Protein AF-A0A7G2CHX1-F1 (afdb_monomer)

Structure (mmCIF, N/CA/C/O backbone):
data_AF-A0A7G2CHX1-F1
#
_entry.id   AF-A0A7G2CHX1-F1
#
loop_
_atom_site.group_PDB
_atom_site.id
_atom_site.type_symbol
_atom_site.label_atom_id
_atom_site.label_alt_id
_atom_site.label_comp_id
_atom_site.label_asym_id
_atom_site.label_entity_id
_atom_site.label_seq_id
_atom_site.pdbx_PDB_ins_code
_atom_site.Cartn_x
_atom_site.Cartn_y
_atom_site.Cartn_z
_atom_site.occupancy
_atom_site.B_iso_or_equiv
_atom_site.auth_seq_id
_atom_site.auth_comp_id
_atom_site.auth_asym_id
_atom_site.auth_atom_id
_atom_site.pdbx_PDB_model_num
ATOM 1 N N . MET A 1 1 ? -22.402 62.110 20.835 1.00 38.34 1 MET A N 1
ATOM 2 C CA . MET A 1 1 ? -21.933 62.710 19.562 1.00 38.34 1 MET A CA 1
ATOM 3 C C . MET A 1 1 ? -21.106 61.667 18.818 1.00 38.34 1 MET A C 1
ATOM 5 O O . MET A 1 1 ? -20.575 60.809 19.503 1.00 38.34 1 MET A O 1
ATOM 9 N N . SER A 1 2 ? -21.066 61.734 17.479 1.00 33.97 2 SER A N 1
ATOM 10 C CA . SER A 1 2 ? -20.157 61.064 16.511 1.00 33.97 2 SER A CA 1
ATOM 11 C C . SER A 1 2 ? -19.504 59.723 16.927 1.00 33.97 2 SER A C 1
ATOM 13 O O . SER A 1 2 ? -18.651 59.722 17.802 1.00 33.97 2 SER A O 1
ATOM 15 N N . SER A 1 3 ? -19.826 58.536 16.393 1.00 34.62 3 SER A N 1
ATOM 16 C CA . SER A 1 3 ? -20.146 58.090 15.014 1.00 34.62 3 SER A CA 1
ATOM 17 C C . SER A 1 3 ? -18.969 58.096 14.023 1.00 34.62 3 SER A C 1
ATOM 19 O O . SER A 1 3 ? -18.665 59.146 13.469 1.00 34.62 3 SER A O 1
ATOM 21 N N . SER A 1 4 ? -18.412 56.900 13.773 1.00 37.81 4 SER A N 1
ATOM 22 C CA . SER A 1 4 ? -17.724 56.403 12.554 1.00 37.81 4 SER A CA 1
ATOM 23 C C . SER A 1 4 ? -17.629 54.871 12.695 1.00 37.81 4 SER A C 1
ATOM 25 O O . SER A 1 4 ? -17.071 54.400 13.681 1.00 37.81 4 SER A O 1
ATOM 27 N N . ARG A 1 5 ? -18.383 54.070 11.925 1.00 36.84 5 ARG A N 1
ATOM 28 C CA . ARG A 1 5 ? -17.980 53.418 10.653 1.00 36.84 5 ARG A CA 1
ATOM 29 C C . ARG A 1 5 ? -16.607 52.736 10.722 1.00 36.84 5 ARG A C 1
ATOM 31 O O . ARG A 1 5 ? -15.609 53.417 10.907 1.00 36.84 5 ARG A O 1
ATOM 38 N N . GLU A 1 6 ? -16.514 51.404 10.724 1.00 40.88 6 GLU A N 1
ATOM 39 C CA . GLU A 1 6 ? -16.882 50.427 9.667 1.00 40.88 6 GLU A CA 1
ATOM 40 C C . GLU A 1 6 ? -16.058 50.553 8.378 1.00 40.88 6 GLU A C 1
ATOM 42 O O . GLU A 1 6 ? -16.266 51.471 7.587 1.00 40.88 6 GLU A O 1
ATOM 47 N N . GLN A 1 7 ? -15.214 49.547 8.134 1.00 35.59 7 GLN A N 1
ATOM 48 C CA . GLN A 1 7 ? -14.767 49.111 6.810 1.00 35.59 7 GLN A CA 1
ATOM 49 C C . GLN A 1 7 ? -14.413 47.617 6.885 1.00 35.59 7 GLN A C 1
ATOM 51 O O . GLN A 1 7 ? -13.599 47.214 7.714 1.00 35.59 7 GLN A O 1
ATOM 56 N N . SER A 1 8 ? -15.030 46.806 6.024 1.00 36.81 8 SER A N 1
ATOM 57 C CA . SER A 1 8 ? -14.705 45.385 5.845 1.00 36.81 8 SER A CA 1
ATOM 58 C C . SER A 1 8 ? -13.897 45.207 4.557 1.00 36.81 8 SER A C 1
ATOM 60 O O . SER A 1 8 ? -14.227 45.865 3.568 1.00 36.81 8 SER A O 1
ATOM 62 N N . PRO A 1 9 ? -12.881 44.329 4.514 1.00 40.50 9 PRO A N 1
ATOM 63 C CA . PRO A 1 9 ? -12.190 44.004 3.272 1.00 40.50 9 PRO A CA 1
ATOM 64 C C . PRO A 1 9 ? -13.068 43.116 2.376 1.00 40.50 9 PRO A C 1
ATOM 66 O O . PRO A 1 9 ? -13.669 42.144 2.839 1.00 40.50 9 PRO A O 1
ATOM 69 N N . GLU A 1 10 ? -13.137 43.445 1.088 1.00 38.09 10 GLU A N 1
ATOM 70 C CA . GLU A 1 10 ? -13.884 42.672 0.092 1.00 38.09 10 GLU A CA 1
ATOM 71 C C . GLU A 1 10 ? -13.131 41.399 -0.329 1.00 38.09 10 GLU A C 1
ATOM 73 O O . GLU A 1 10 ? -11.903 41.380 -0.417 1.00 38.09 10 GLU A O 1
ATOM 78 N N . ILE A 1 11 ? -13.877 40.334 -0.637 1.00 42.16 11 ILE A N 1
ATOM 79 C CA . ILE A 1 11 ? -13.337 39.093 -1.209 1.00 42.16 11 ILE A CA 1
ATOM 80 C C . ILE A 1 11 ? -13.628 39.098 -2.718 1.00 42.16 11 ILE A C 1
ATOM 82 O O . ILE A 1 11 ? -14.805 39.144 -3.092 1.00 42.16 11 ILE A O 1
ATOM 86 N N . PRO A 1 12 ? -12.615 39.007 -3.601 1.00 39.38 12 PRO A N 1
ATOM 87 C CA . PRO A 1 12 ? -12.853 38.922 -5.036 1.00 39.38 12 PRO A CA 1
ATOM 88 C C . PRO A 1 12 ? -13.516 37.585 -5.392 1.00 39.38 12 PRO A C 1
ATOM 90 O O . PRO A 1 12 ? -12.968 36.509 -5.145 1.00 39.38 12 PRO A O 1
ATOM 93 N N . ARG A 1 13 ? -14.699 37.649 -6.013 1.00 39.56 13 ARG A N 1
ATOM 94 C CA . ARG A 1 13 ? -15.287 36.502 -6.715 1.00 39.56 13 ARG A CA 1
ATOM 95 C C . ARG A 1 13 ? -14.488 36.220 -7.987 1.00 39.56 13 ARG A C 1
ATOM 97 O O . ARG A 1 13 ? -14.111 37.151 -8.692 1.00 39.56 13 ARG A O 1
ATOM 104 N N . VAL A 1 14 ? -14.310 34.942 -8.309 1.00 38.81 14 VAL A N 1
ATOM 105 C CA . VAL A 1 14 ? -13.816 34.478 -9.612 1.00 38.81 14 VAL A CA 1
ATOM 106 C C . VAL A 1 14 ? -14.859 33.524 -10.188 1.00 38.81 14 VAL A C 1
ATOM 108 O O . VAL A 1 14 ? -15.289 32.596 -9.501 1.00 38.81 14 VAL A O 1
ATOM 111 N N . ASP A 1 15 ? -15.303 33.778 -11.418 1.00 34.00 15 ASP A N 1
ATOM 112 C CA . ASP A 1 15 ? -16.387 33.024 -12.053 1.00 34.00 15 ASP A CA 1
ATOM 113 C C . ASP A 1 15 ? -15.950 31.638 -12.545 1.00 34.00 15 ASP A C 1
ATOM 115 O O . ASP A 1 15 ? -14.910 31.470 -13.186 1.00 34.00 15 ASP A O 1
ATOM 119 N N . LEU A 1 16 ? -16.807 30.637 -12.324 1.00 39.41 16 LEU A N 1
ATOM 120 C CA . LEU A 1 16 ? -16.655 29.292 -12.884 1.00 39.41 16 LEU A CA 1
ATOM 121 C C . LEU A 1 16 ? -17.216 29.234 -14.315 1.00 39.41 16 LEU A C 1
ATOM 123 O O . LEU A 1 16 ? -18.321 28.750 -14.564 1.00 39.41 16 LEU A O 1
ATOM 127 N N . GLY A 1 17 ? -16.429 29.743 -15.265 1.00 32.09 17 GLY A N 1
ATOM 128 C CA . GLY A 1 17 ? -16.732 29.703 -16.698 1.00 32.09 17 GLY A CA 1
ATOM 129 C C . GLY A 1 17 ? -16.716 28.281 -17.276 1.00 32.09 17 GLY A C 1
ATOM 130 O O . GLY A 1 17 ? -15.690 27.606 -17.281 1.00 32.09 17 GLY A O 1
ATOM 131 N N . SER A 1 18 ? -17.858 27.825 -17.795 1.00 35.50 18 SER A N 1
ATOM 132 C CA . SER A 1 18 ? -18.016 26.491 -18.393 1.00 35.50 18 SER A CA 1
ATOM 133 C C . SER A 1 18 ? -17.269 26.334 -19.725 1.00 35.50 18 SER A C 1
ATOM 135 O O . SER A 1 18 ? -17.482 27.118 -20.649 1.00 35.50 18 SER A O 1
ATOM 137 N N . ILE A 1 19 ? -16.503 25.246 -19.876 1.00 37.72 19 ILE A N 1
ATOM 138 C CA . ILE A 1 19 ? -16.100 24.690 -21.180 1.00 37.72 19 ILE A CA 1
ATOM 139 C C . ILE A 1 19 ? -16.457 23.195 -21.216 1.00 37.72 19 ILE A C 1
ATOM 141 O O . ILE A 1 19 ? -16.379 22.492 -20.208 1.00 37.72 19 ILE A O 1
ATOM 145 N N . ARG A 1 20 ? -16.910 22.713 -22.380 1.00 34.84 20 ARG A N 1
ATOM 146 C CA . ARG A 1 20 ? -17.423 21.350 -22.599 1.00 34.84 20 ARG A CA 1
ATOM 147 C C . ARG A 1 20 ? -16.434 20.470 -23.373 1.00 34.84 20 ARG A C 1
ATOM 149 O O . ARG A 1 20 ? -15.801 20.943 -24.304 1.00 34.84 20 ARG A O 1
ATOM 156 N N . SER A 1 21 ? -16.487 19.166 -23.088 1.00 33.78 21 SER A N 1
ATOM 157 C CA . SER A 1 21 ? -16.491 18.050 -24.057 1.00 33.78 21 SER A CA 1
ATOM 158 C C . SER A 1 21 ? -15.549 18.097 -25.275 1.00 33.78 21 SER A C 1
ATOM 160 O O . SER A 1 21 ? -15.809 18.791 -26.256 1.00 33.78 21 SER A O 1
ATOM 162 N N . SER A 1 22 ? -14.612 17.149 -25.331 1.00 31.14 22 SER A N 1
ATOM 163 C CA . SER A 1 22 ? -14.143 16.544 -26.590 1.00 31.14 22 SER A CA 1
ATOM 164 C C . SER A 1 22 ? -13.873 15.045 -26.402 1.00 31.14 22 SER A C 1
ATOM 166 O O . SER A 1 22 ? -13.779 14.567 -25.273 1.00 31.14 22 SER A O 1
ATOM 168 N N . LYS A 1 23 ? -13.887 14.284 -27.504 1.00 37.34 23 LYS A N 1
ATOM 169 C CA . LYS A 1 23 ? -13.973 12.808 -27.521 1.00 37.34 23 LYS A CA 1
ATOM 170 C C . LYS A 1 23 ? -12.598 12.111 -27.593 1.00 37.34 23 LYS A C 1
ATOM 172 O O . LYS A 1 23 ? -11.629 12.753 -27.988 1.00 37.34 23 LYS A O 1
ATOM 177 N N . PRO A 1 24 ? -12.510 10.813 -27.229 1.00 41.22 24 PRO A N 1
ATOM 178 C CA . PRO A 1 24 ? -11.254 10.064 -27.240 1.00 41.22 24 PRO A CA 1
ATOM 179 C C . PRO A 1 24 ? -10.774 9.743 -28.659 1.00 41.22 24 PRO A C 1
ATOM 181 O O . PRO A 1 24 ? -11.581 9.616 -29.582 1.00 41.22 24 PRO A O 1
ATOM 184 N N . TYR A 1 25 ? -9.462 9.547 -28.799 1.00 29.56 25 TYR A N 1
ATOM 185 C CA . TYR A 1 25 ? -8.858 8.973 -29.999 1.00 29.56 25 TYR A CA 1
ATOM 186 C C . TYR A 1 25 ? -8.775 7.445 -29.899 1.00 29.56 25 TYR A C 1
ATOM 188 O O . TYR A 1 25 ? -8.615 6.886 -28.814 1.00 29.56 25 TYR A O 1
ATOM 196 N N . SER A 1 26 ? -8.862 6.790 -31.052 1.00 36.81 26 SER A N 1
ATOM 197 C CA . SER A 1 26 ? -8.754 5.339 -31.235 1.00 36.81 26 SER A CA 1
ATOM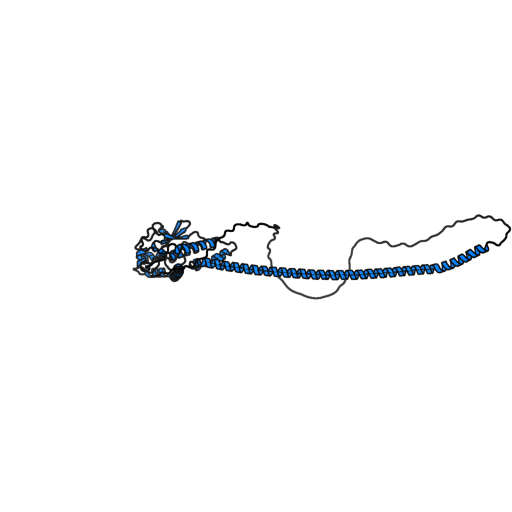 198 C C . SER A 1 26 ? -7.778 5.052 -32.380 1.00 36.81 26 SER A C 1
ATOM 200 O O . SER A 1 26 ? -7.447 5.969 -33.126 1.00 36.81 26 SER A O 1
ATOM 202 N N . GLN A 1 27 ? -7.440 3.770 -32.587 1.00 33.75 27 GLN A N 1
ATOM 203 C CA . GLN A 1 27 ? -6.507 3.260 -33.616 1.00 33.75 27 GLN A CA 1
ATOM 204 C C . GLN A 1 27 ? -5.016 3.499 -33.256 1.00 33.75 27 GLN A C 1
ATOM 206 O O . GLN A 1 27 ? -4.689 4.491 -32.619 1.00 33.75 27 GLN A O 1
ATOM 211 N N . SER A 1 28 ? -4.063 2.607 -33.561 1.00 31.98 28 SER A N 1
ATOM 212 C CA . SER A 1 28 ? -4.124 1.352 -34.336 1.00 31.98 28 SER A CA 1
ATOM 213 C C . SER A 1 28 ? -3.419 0.178 -33.646 1.00 31.98 28 SER A C 1
ATOM 215 O O . SER A 1 28 ? -2.461 0.346 -32.899 1.00 31.98 28 SER A O 1
ATOM 217 N N . ARG A 1 29 ? -3.878 -1.032 -33.979 1.00 35.78 29 ARG A N 1
ATOM 218 C CA . ARG A 1 29 ? -3.202 -2.317 -33.728 1.00 35.78 29 ARG A CA 1
ATOM 219 C C . ARG A 1 29 ? -2.203 -2.590 -34.870 1.00 35.78 29 ARG A C 1
ATOM 221 O O . ARG A 1 29 ? -2.438 -2.109 -35.979 1.00 35.78 29 ARG A O 1
ATOM 228 N N . PRO A 1 30 ? -1.164 -3.409 -34.653 1.00 38.41 30 PRO A N 1
ATOM 229 C CA . PRO A 1 30 ? -0.988 -4.562 -35.553 1.00 38.41 30 PRO A CA 1
ATOM 230 C C . PRO A 1 30 ? -1.189 -5.913 -34.851 1.00 38.41 30 PRO A C 1
ATOM 232 O O . PRO A 1 30 ? -0.943 -6.057 -33.654 1.00 38.41 30 PRO A O 1
ATOM 235 N N . GLN A 1 31 ? -1.636 -6.915 -35.608 1.00 35.31 31 GLN A N 1
ATOM 236 C CA . GLN A 1 31 ? -1.431 -8.328 -35.276 1.00 35.31 31 GLN A CA 1
ATOM 237 C C . GLN A 1 31 ? -0.262 -8.860 -36.103 1.00 35.31 31 GLN A C 1
ATOM 239 O O . GLN A 1 31 ? -0.095 -8.384 -37.216 1.00 35.31 31 GLN A O 1
ATOM 244 N N . GLU A 1 32 ? 0.442 -9.853 -35.545 1.00 32.59 32 GLU A N 1
ATOM 245 C CA . GLU A 1 32 ? 1.342 -10.867 -36.146 1.00 32.59 32 GLU A CA 1
ATOM 246 C C . GLU A 1 32 ? 2.565 -11.065 -35.221 1.00 32.59 32 GLU A C 1
ATOM 248 O O . GLU A 1 32 ? 3.099 -10.100 -34.685 1.00 32.59 32 GLU A O 1
ATOM 253 N N . GLU A 1 33 ? 3.021 -12.282 -34.912 1.00 32.22 33 GLU A N 1
ATOM 254 C CA . GLU A 1 33 ? 2.389 -13.596 -35.108 1.00 32.22 33 GLU A CA 1
ATOM 255 C C . GLU A 1 33 ? 2.817 -14.572 -33.987 1.00 32.22 33 GLU A C 1
ATOM 257 O O . GLU A 1 33 ? 3.741 -14.299 -33.220 1.00 32.22 33 GLU A O 1
ATOM 262 N N . SER A 1 34 ? 2.111 -15.694 -33.820 1.00 33.03 34 SER A N 1
ATOM 263 C CA . SER A 1 34 ? 2.322 -16.623 -32.700 1.00 33.03 34 SER A CA 1
ATOM 264 C C . SER A 1 34 ? 3.381 -17.689 -32.996 1.00 33.03 34 SER A C 1
ATOM 266 O O . SER A 1 34 ? 3.104 -18.656 -33.699 1.00 33.03 34 SER A O 1
ATOM 268 N N . AL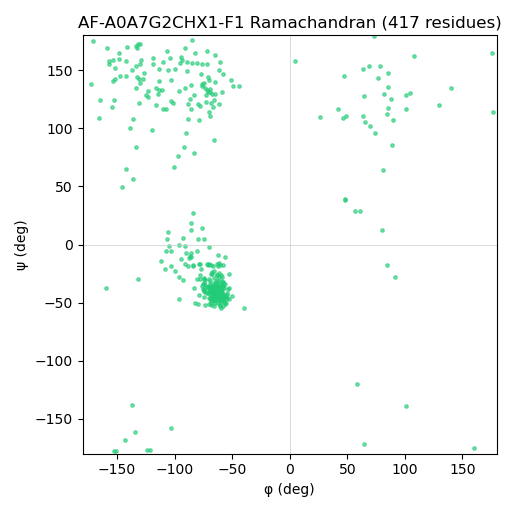A A 1 35 ? 4.553 -17.583 -32.363 1.00 33.47 35 ALA A N 1
ATOM 269 C CA . ALA A 1 35 ? 5.572 -18.636 -32.354 1.00 33.47 35 ALA A CA 1
ATOM 270 C C . ALA A 1 35 ? 5.871 -19.107 -30.919 1.00 33.47 35 ALA A C 1
ATOM 272 O O . ALA A 1 35 ? 6.632 -18.483 -30.181 1.00 33.47 35 ALA A O 1
ATOM 273 N N . SER A 1 36 ? 5.267 -20.225 -30.510 1.00 33.41 36 SER A N 1
ATOM 274 C CA . SER A 1 36 ? 5.634 -20.917 -29.268 1.00 33.41 36 SER A CA 1
ATOM 275 C C . SER A 1 36 ? 6.994 -21.599 -29.402 1.00 33.41 36 SER A C 1
ATOM 277 O O . SER A 1 36 ? 7.253 -22.228 -30.423 1.00 33.41 36 SER A O 1
ATOM 279 N N . LEU A 1 37 ? 7.792 -21.619 -28.331 1.00 33.44 37 LEU A N 1
ATOM 280 C CA . LEU A 1 37 ? 8.641 -22.770 -28.002 1.00 33.44 37 LEU A CA 1
ATOM 281 C C . LEU A 1 37 ? 8.993 -22.782 -26.505 1.00 33.44 37 LEU A C 1
ATOM 283 O O . LEU A 1 37 ? 8.912 -21.765 -25.819 1.00 33.44 37 LEU A O 1
ATOM 287 N N . ASN A 1 38 ? 9.296 -23.971 -25.983 1.00 30.41 38 ASN A N 1
ATOM 288 C CA . ASN A 1 38 ? 9.278 -24.253 -24.547 1.00 30.41 38 ASN A CA 1
ATOM 289 C C . ASN A 1 38 ? 10.600 -23.971 -23.820 1.00 30.41 38 ASN A C 1
ATOM 291 O O . ASN A 1 38 ? 11.689 -24.076 -24.380 1.00 30.41 38 ASN A O 1
ATOM 295 N N . ASN A 1 39 ? 10.474 -23.764 -22.506 1.00 30.19 39 ASN A N 1
ATOM 296 C CA . ASN A 1 39 ? 11.541 -23.969 -21.526 1.00 30.19 39 ASN A CA 1
ATOM 297 C C . ASN A 1 39 ? 12.311 -25.282 -21.767 1.00 30.19 39 ASN A C 1
ATOM 299 O O . ASN A 1 39 ? 11.709 -26.349 -21.880 1.00 30.19 39 ASN A O 1
ATOM 303 N N . THR A 1 40 ? 13.639 -25.238 -21.670 1.00 32.69 40 THR A N 1
ATOM 304 C CA . THR A 1 40 ? 14.440 -26.347 -21.121 1.00 32.69 40 THR A CA 1
ATOM 305 C C . THR A 1 40 ? 15.727 -25.801 -20.499 1.00 32.69 40 THR A C 1
ATOM 307 O O . THR A 1 40 ? 16.301 -24.830 -20.986 1.00 32.69 40 THR A O 1
ATOM 310 N N . ARG A 1 41 ? 16.159 -26.387 -19.375 1.00 30.00 41 ARG A N 1
ATOM 311 C CA . ARG A 1 41 ? 17.206 -25.840 -18.495 1.00 30.00 41 ARG A CA 1
ATOM 312 C C . ARG A 1 41 ? 18.148 -26.945 -18.004 1.00 30.00 41 ARG A C 1
ATOM 314 O O . ARG A 1 41 ? 17.819 -27.609 -17.030 1.00 30.00 41 ARG A O 1
ATOM 321 N N . SER A 1 42 ? 19.321 -27.056 -18.630 1.00 30.12 42 SER A N 1
ATOM 322 C CA . SER A 1 42 ? 20.523 -27.759 -18.134 1.00 30.12 42 SER A CA 1
ATOM 323 C C . SER A 1 42 ? 21.749 -27.108 -18.803 1.00 30.12 42 SER A C 1
ATOM 325 O O . SER A 1 42 ? 21.734 -26.978 -20.019 1.00 30.12 42 SER A O 1
ATOM 327 N N . THR A 1 43 ? 22.746 -26.484 -18.158 1.00 29.42 43 THR A N 1
ATOM 328 C CA . THR A 1 43 ? 23.642 -26.820 -17.020 1.00 29.42 43 THR A CA 1
ATOM 329 C C . THR A 1 43 ? 24.906 -27.615 -17.389 1.00 29.42 43 THR A C 1
ATOM 331 O O . THR A 1 43 ? 24.814 -28.671 -18.002 1.00 29.42 43 THR A O 1
ATOM 334 N N . VAL A 1 44 ? 26.032 -27.166 -16.804 1.00 29.89 44 VAL A N 1
ATOM 335 C CA . VAL A 1 44 ? 27.309 -27.870 -16.504 1.00 29.89 44 VAL A CA 1
ATOM 336 C C . VAL A 1 44 ? 28.531 -27.651 -17.443 1.00 29.89 44 VAL A C 1
ATOM 338 O O . VAL A 1 44 ? 28.493 -27.859 -18.647 1.00 29.89 44 VAL A O 1
ATOM 341 N N . THR A 1 45 ? 29.652 -27.301 -16.786 1.00 31.39 45 THR A N 1
ATOM 342 C CA . THR A 1 45 ? 31.093 -27.334 -17.165 1.00 31.39 45 THR A CA 1
ATOM 343 C C . THR A 1 45 ? 31.700 -26.486 -18.295 1.00 31.39 45 THR A C 1
ATOM 345 O O . THR A 1 45 ? 31.390 -26.607 -19.472 1.00 31.39 45 THR A O 1
ATOM 348 N N . ARG A 1 46 ? 32.775 -25.788 -17.893 1.00 31.50 46 ARG A N 1
ATOM 349 C CA . ARG A 1 46 ? 33.951 -25.375 -18.680 1.00 31.50 46 ARG A CA 1
ATOM 350 C C . ARG A 1 46 ? 35.178 -26.093 -18.083 1.00 31.50 46 ARG A C 1
ATOM 352 O O . ARG A 1 46 ? 35.311 -26.089 -16.861 1.00 31.50 46 ARG A O 1
ATOM 359 N N . PRO A 1 47 ? 36.067 -26.681 -18.897 1.00 39.12 47 PRO A N 1
ATOM 360 C CA . PRO A 1 47 ? 37.499 -26.317 -18.864 1.00 39.12 47 PRO A CA 1
ATOM 361 C C . PRO A 1 47 ? 38.001 -26.015 -20.296 1.00 39.12 47 PRO A C 1
ATOM 363 O O . PRO A 1 47 ? 37.529 -26.607 -21.253 1.00 39.12 47 PRO A O 1
ATOM 366 N N . SER A 1 48 ? 38.822 -24.998 -20.575 1.00 28.02 48 SER A N 1
ATOM 367 C CA . SER A 1 48 ? 40.188 -24.715 -20.091 1.00 28.02 48 SER A CA 1
ATOM 368 C C . SER A 1 48 ? 41.272 -25.614 -20.707 1.00 28.02 48 SER A C 1
ATOM 370 O O . SER A 1 48 ? 41.519 -26.705 -20.203 1.00 28.02 48 SER A O 1
ATOM 372 N N . THR A 1 49 ? 41.938 -25.137 -21.770 1.00 30.75 49 THR A N 1
ATOM 373 C CA . THR A 1 49 ? 43.417 -25.056 -21.934 1.00 30.75 49 THR A CA 1
ATOM 374 C C . THR A 1 49 ? 43.799 -24.546 -23.339 1.00 30.75 49 THR A C 1
ATOM 376 O O . THR A 1 49 ? 42.971 -24.479 -24.242 1.00 30.75 49 THR A O 1
ATOM 379 N N . ALA A 1 50 ? 45.061 -24.138 -23.497 1.00 30.22 50 ALA A N 1
ATOM 380 C CA . ALA A 1 50 ? 45.765 -23.786 -24.741 1.00 30.22 50 ALA A CA 1
ATOM 381 C C . ALA A 1 50 ? 47.282 -24.054 -24.495 1.00 30.22 50 ALA A C 1
ATOM 383 O O . ALA A 1 50 ? 47.602 -24.432 -23.363 1.00 30.22 50 ALA A O 1
ATOM 384 N N . PRO A 1 51 ? 48.248 -23.805 -25.415 1.00 49.34 51 PRO A N 1
ATOM 385 C CA . PRO A 1 51 ? 48.170 -23.403 -26.831 1.00 49.34 51 PRO A CA 1
ATOM 386 C C . PRO A 1 51 ? 49.138 -24.214 -27.761 1.00 49.34 51 PRO A C 1
ATOM 388 O O . PRO A 1 51 ? 49.735 -25.199 -27.342 1.00 49.34 51 PRO A O 1
ATOM 391 N N . ARG A 1 52 ? 49.423 -23.662 -28.963 1.00 29.61 52 ARG A N 1
ATOM 392 C CA . ARG A 1 52 ? 50.763 -23.567 -29.625 1.00 29.61 52 ARG A CA 1
ATOM 393 C C . ARG A 1 52 ? 51.134 -24.514 -30.806 1.00 29.61 52 ARG A C 1
ATOM 395 O O . ARG A 1 52 ? 51.183 -25.724 -30.670 1.00 29.61 52 ARG A O 1
ATOM 402 N N . ALA A 1 53 ? 51.635 -23.864 -31.873 1.00 31.23 53 ALA A N 1
ATOM 403 C CA . ALA A 1 53 ? 52.757 -24.249 -32.766 1.00 31.23 53 ALA A CA 1
ATOM 404 C C . ALA A 1 53 ? 52.582 -25.109 -34.061 1.00 31.23 53 ALA A C 1
ATOM 406 O O . ALA A 1 53 ? 52.628 -26.330 -34.049 1.00 31.23 53 ALA A O 1
ATOM 407 N N . THR A 1 54 ? 52.714 -24.395 -35.197 1.00 31.44 54 THR A N 1
ATOM 408 C CA . THR A 1 54 ? 53.683 -24.609 -36.316 1.00 31.44 54 THR A CA 1
ATOM 409 C C . THR A 1 54 ? 53.502 -25.641 -37.459 1.00 31.44 54 THR A C 1
ATOM 411 O O . THR A 1 54 ? 53.528 -26.843 -37.249 1.00 31.44 54 THR A O 1
ATOM 414 N N . ARG A 1 55 ? 53.682 -25.086 -38.681 1.00 30.02 55 ARG A N 1
ATOM 415 C CA . ARG A 1 55 ? 54.502 -25.543 -39.844 1.00 30.02 55 ARG A CA 1
ATOM 416 C C . ARG A 1 55 ? 53.848 -26.267 -41.052 1.00 30.02 55 ARG A C 1
ATOM 418 O O . ARG A 1 55 ? 53.427 -27.404 -40.968 1.00 30.02 55 ARG A O 1
ATOM 425 N N . ALA A 1 56 ? 53.953 -25.584 -42.203 1.00 29.75 56 ALA A N 1
ATOM 426 C CA . ALA A 1 56 ? 54.264 -26.054 -43.570 1.00 29.75 56 ALA A CA 1
ATOM 427 C C . ALA A 1 56 ? 53.545 -27.271 -44.221 1.00 29.75 56 ALA A C 1
ATOM 429 O O . ALA A 1 56 ? 53.845 -28.422 -43.938 1.00 29.75 56 ALA A O 1
ATOM 430 N N . LEU A 1 57 ? 52.723 -26.954 -45.237 1.00 32.28 57 LEU A N 1
ATOM 431 C CA . LEU A 1 57 ? 52.826 -27.342 -46.672 1.00 32.28 57 LEU A CA 1
ATOM 432 C C . LEU A 1 57 ? 53.956 -28.317 -47.121 1.00 32.28 57 LEU A C 1
ATOM 434 O O . LEU A 1 57 ? 55.057 -28.205 -46.579 1.00 32.28 57 LEU A O 1
ATOM 438 N N . PRO A 1 58 ? 53.832 -29.034 -48.277 1.00 50.12 58 PRO A N 1
ATOM 439 C CA . PRO A 1 58 ? 52.664 -29.321 -49.151 1.00 50.12 58 PRO A CA 1
ATOM 440 C C . PRO A 1 58 ? 52.639 -30.829 -49.614 1.00 50.12 58 PRO A C 1
ATOM 442 O O . PRO A 1 58 ? 53.018 -31.679 -48.818 1.00 50.12 58 PRO A O 1
ATOM 445 N N . PRO A 1 59 ? 52.329 -31.217 -50.881 1.00 56.56 59 PRO A N 1
ATOM 446 C CA . PRO A 1 59 ? 51.022 -31.300 -51.571 1.00 56.56 59 PRO A CA 1
ATOM 447 C C . PRO A 1 59 ? 50.655 -32.726 -52.095 1.00 56.56 59 PRO A C 1
ATOM 449 O O . PRO A 1 59 ? 51.476 -33.635 -52.029 1.00 56.56 59 PRO A O 1
ATOM 452 N N . ARG A 1 60 ? 49.498 -32.849 -52.795 1.00 31.64 60 ARG A N 1
ATOM 453 C CA . ARG A 1 60 ? 49.339 -33.412 -54.181 1.00 31.64 60 ARG A CA 1
ATOM 454 C C . ARG A 1 60 ? 48.255 -34.504 -54.390 1.00 31.64 60 ARG A C 1
ATOM 456 O O . ARG A 1 60 ? 48.425 -35.625 -53.943 1.00 31.64 60 ARG A O 1
ATOM 463 N N . ALA A 1 61 ? 47.296 -34.187 -55.281 1.00 31.88 61 ALA A N 1
ATOM 464 C CA . ALA A 1 61 ? 46.411 -35.068 -56.087 1.00 31.88 61 ALA A CA 1
ATOM 465 C C . ALA A 1 61 ? 45.392 -36.005 -55.373 1.00 31.88 61 ALA A C 1
ATOM 467 O O . ALA A 1 61 ? 45.633 -36.471 -54.272 1.00 31.88 61 ALA A O 1
ATOM 468 N N . GLY A 1 62 ? 44.243 -36.342 -55.987 1.00 30.59 62 GLY A N 1
ATOM 469 C CA . GLY A 1 62 ? 43.647 -35.808 -57.231 1.00 30.59 62 GLY A CA 1
ATOM 470 C C . GLY A 1 62 ? 42.600 -36.729 -57.901 1.00 30.59 62 GLY A C 1
ATOM 471 O O . GLY A 1 62 ? 42.324 -37.807 -57.391 1.00 30.59 62 GLY A O 1
ATOM 472 N N . ALA A 1 63 ? 42.120 -36.310 -59.089 1.00 34.66 63 ALA A N 1
ATOM 473 C CA . ALA A 1 63 ? 41.217 -37.021 -60.030 1.00 34.66 63 ALA A CA 1
ATOM 474 C C . ALA A 1 63 ? 39.745 -37.228 -59.568 1.00 34.66 63 ALA A C 1
ATOM 476 O O . ALA A 1 63 ? 39.474 -37.249 -58.375 1.00 34.66 63 ALA A O 1
ATOM 477 N N . ALA A 1 64 ? 38.731 -37.353 -60.443 1.00 34.81 64 ALA A N 1
ATOM 478 C CA . ALA A 1 64 ? 38.623 -37.196 -61.914 1.00 34.81 64 ALA A CA 1
ATOM 479 C C . ALA A 1 64 ? 37.316 -36.417 -62.241 1.00 34.81 64 ALA A C 1
ATOM 481 O O . ALA A 1 64 ? 36.399 -36.443 -61.430 1.00 34.81 64 ALA A O 1
ATOM 482 N N . GLY A 1 65 ? 37.188 -35.629 -63.320 1.00 32.12 65 GLY A N 1
ATOM 483 C CA . GLY A 1 65 ? 36.963 -36.059 -64.722 1.00 32.12 65 GLY A CA 1
ATOM 484 C C . GLY A 1 65 ? 35.506 -35.725 -65.134 1.00 32.12 65 GLY A C 1
ATOM 485 O O . GLY A 1 65 ? 34.698 -35.497 -64.245 1.00 32.12 65 GLY A O 1
ATOM 486 N N . ASN A 1 66 ? 35.028 -35.648 -66.386 1.00 36.84 66 ASN A N 1
ATOM 487 C CA . ASN A 1 66 ? 35.535 -35.638 -67.781 1.00 36.84 66 ASN A CA 1
ATOM 488 C C . ASN A 1 66 ? 34.394 -34.979 -68.639 1.00 36.84 66 ASN A C 1
ATOM 490 O O . ASN A 1 66 ? 33.293 -34.844 -68.117 1.00 36.84 66 ASN A O 1
ATOM 494 N N . VAL A 1 67 ? 34.458 -34.559 -69.916 1.00 35.94 67 VAL A N 1
ATOM 495 C CA . VAL A 1 67 ? 35.439 -34.551 -71.031 1.00 35.94 67 VAL A CA 1
ATOM 496 C C . VAL A 1 67 ? 35.094 -33.338 -71.953 1.00 35.94 67 VAL A C 1
ATOM 498 O O . VAL A 1 67 ? 33.990 -32.818 -71.854 1.00 35.94 67 VAL A O 1
ATOM 501 N N . ALA A 1 68 ? 35.972 -32.773 -72.797 1.00 33.16 68 ALA A N 1
ATOM 502 C CA . ALA A 1 68 ? 36.146 -33.115 -74.228 1.00 33.16 68 ALA A CA 1
ATOM 503 C C . ALA A 1 68 ? 37.406 -32.434 -74.837 1.00 33.16 68 ALA A C 1
ATOM 505 O O . ALA A 1 68 ? 38.101 -31.686 -74.152 1.00 33.16 68 ALA A O 1
ATOM 506 N N . ARG A 1 69 ? 37.751 -32.740 -76.101 1.00 35.91 69 ARG A N 1
ATOM 507 C CA . ARG A 1 69 ? 39.102 -32.549 -76.686 1.00 35.91 69 ARG A CA 1
ATOM 508 C C . ARG A 1 69 ? 39.247 -31.441 -77.755 1.00 35.91 69 ARG A C 1
ATOM 510 O O . ARG A 1 69 ? 38.282 -31.157 -78.458 1.00 35.91 69 ARG A O 1
ATOM 517 N N . PRO A 1 70 ? 40.480 -30.922 -77.963 1.00 42.06 70 PRO A N 1
ATOM 518 C CA . PRO A 1 70 ? 40.890 -30.163 -79.151 1.00 42.06 70 PRO A CA 1
ATOM 519 C C . PRO A 1 70 ? 41.339 -31.075 -80.318 1.00 42.06 70 PRO A C 1
ATOM 521 O O . PRO A 1 70 ? 41.467 -32.291 -80.155 1.00 42.06 70 PRO A O 1
ATOM 524 N N . VAL A 1 71 ? 41.656 -30.473 -81.473 1.00 36.16 71 VAL A N 1
ATOM 525 C CA . VAL A 1 71 ? 42.227 -31.130 -82.670 1.00 36.16 71 VAL A CA 1
ATOM 526 C C . VAL A 1 71 ? 43.507 -30.400 -83.117 1.00 36.16 71 VAL A C 1
ATOM 528 O O . VAL A 1 71 ? 43.619 -29.188 -82.945 1.00 36.16 71 VAL A O 1
ATOM 531 N N . GLN A 1 72 ? 44.476 -31.137 -83.673 1.00 37.16 72 GLN A N 1
ATOM 532 C CA . GLN A 1 72 ? 45.762 -30.641 -84.199 1.00 37.16 72 GLN A CA 1
ATOM 533 C C . GLN A 1 72 ? 46.025 -31.189 -85.634 1.00 37.16 72 GLN A C 1
ATOM 535 O O . GLN A 1 72 ? 45.203 -31.969 -86.120 1.00 37.16 72 GLN A O 1
ATOM 540 N N . PRO A 1 73 ? 47.072 -30.738 -86.364 1.00 50.94 73 PRO A N 1
ATOM 541 C CA . PRO A 1 73 ? 47.080 -30.732 -87.836 1.00 50.94 73 PRO A CA 1
ATOM 542 C C . PRO A 1 73 ? 47.657 -31.999 -88.509 1.00 50.94 73 PRO A C 1
ATOM 544 O O . PRO A 1 73 ? 48.328 -32.794 -87.851 1.00 50.94 73 PRO A O 1
ATOM 547 N N . PRO A 1 74 ? 47.489 -32.138 -89.842 1.00 42.44 74 PRO A N 1
ATOM 548 C CA . PRO A 1 74 ? 48.227 -33.081 -90.688 1.00 42.44 74 PRO A CA 1
ATOM 549 C C . PRO A 1 74 ? 49.291 -32.410 -91.591 1.00 42.44 74 PRO A C 1
ATOM 551 O O . PRO A 1 74 ? 49.289 -31.195 -91.795 1.00 42.44 74 PRO A O 1
ATOM 554 N N . THR A 1 75 ? 50.177 -33.221 -92.181 1.00 36.81 75 THR A N 1
ATOM 555 C CA . THR A 1 75 ? 51.274 -32.812 -93.083 1.00 36.81 75 THR A CA 1
ATOM 556 C C . THR A 1 75 ? 51.312 -33.635 -94.385 1.00 36.81 75 THR A C 1
ATOM 558 O O . THR A 1 75 ? 51.135 -34.850 -94.357 1.00 36.81 75 THR A O 1
ATOM 561 N N . GLY A 1 76 ? 51.629 -32.985 -95.518 1.00 33.16 76 GLY A N 1
ATOM 562 C CA . GLY A 1 76 ? 51.891 -33.619 -96.831 1.00 33.16 76 GLY A CA 1
ATOM 563 C C . GLY A 1 76 ? 50.660 -34.184 -97.575 1.00 33.16 76 GLY A C 1
ATOM 564 O O . GLY A 1 76 ? 49.555 -34.110 -97.039 1.00 33.16 76 GLY A O 1
ATOM 565 N N . PRO A 1 77 ? 50.819 -34.763 -98.792 1.00 42.66 77 PRO A N 1
ATOM 566 C CA . PRO A 1 77 ? 52.038 -34.919 -99.608 1.00 42.66 77 PRO A CA 1
ATOM 567 C C . PRO A 1 77 ? 51.932 -34.327 -101.047 1.00 42.66 77 PRO A C 1
ATOM 569 O O . PRO A 1 77 ? 50.918 -33.755 -101.436 1.00 42.66 77 PRO A O 1
ATOM 572 N N . THR A 1 78 ? 52.981 -34.498 -101.864 1.00 40.12 78 THR A N 1
ATOM 573 C CA . THR A 1 78 ? 53.007 -34.253 -103.332 1.00 40.12 78 THR A CA 1
ATOM 574 C C . THR A 1 78 ? 52.404 -35.433 -104.124 1.00 40.12 78 THR A C 1
ATOM 576 O O . THR A 1 78 ? 52.455 -36.557 -103.619 1.00 40.12 78 THR A O 1
ATOM 579 N N . PRO A 1 79 ? 51.896 -35.243 -105.369 1.00 38.75 79 PRO A N 1
ATOM 580 C CA . PRO A 1 79 ? 52.721 -35.561 -106.560 1.00 38.75 79 PRO A CA 1
ATOM 581 C C . PRO A 1 79 ? 52.436 -34.723 -107.849 1.00 38.75 79 PRO A C 1
ATOM 583 O O . PRO A 1 79 ? 51.613 -33.814 -107.857 1.00 38.75 79 PRO A O 1
ATOM 586 N N . ARG A 1 80 ? 53.155 -35.038 -108.948 1.00 37.38 80 ARG A N 1
ATOM 587 C CA . ARG A 1 80 ? 52.904 -34.632 -110.367 1.00 37.38 80 ARG A CA 1
ATOM 588 C C . ARG A 1 80 ? 52.275 -35.836 -111.147 1.00 37.38 80 ARG A C 1
ATOM 590 O O . ARG A 1 80 ? 51.910 -36.784 -110.454 1.00 37.38 80 ARG A O 1
ATOM 597 N N . PRO A 1 81 ? 52.310 -35.976 -112.505 1.00 56.59 81 PRO A N 1
ATOM 598 C CA . PRO A 1 81 ? 52.351 -35.030 -113.653 1.00 56.59 81 PRO A CA 1
ATOM 599 C C . PRO A 1 81 ? 51.347 -35.361 -114.812 1.00 56.59 81 PRO A C 1
ATOM 601 O O . PRO A 1 81 ? 50.810 -36.460 -114.866 1.00 56.59 81 PRO A O 1
ATOM 604 N N . ALA A 1 82 ? 51.197 -34.454 -115.794 1.00 29.67 82 ALA A N 1
ATOM 605 C CA . ALA A 1 82 ? 50.955 -34.689 -117.247 1.00 29.67 82 ALA A CA 1
ATOM 606 C C . ALA A 1 82 ? 51.048 -33.311 -117.966 1.00 29.67 82 ALA A C 1
ATOM 608 O O . ALA A 1 82 ? 50.627 -32.330 -117.358 1.00 29.67 82 ALA A O 1
ATOM 609 N N . GLU A 1 83 ? 51.649 -33.040 -119.136 1.00 29.41 83 GLU A N 1
ATOM 610 C CA . GLU A 1 83 ? 52.071 -33.767 -120.364 1.00 29.41 83 GLU A CA 1
ATOM 611 C C . GLU A 1 83 ? 51.023 -33.954 -121.486 1.00 29.41 83 GLU A C 1
ATOM 613 O O . GLU A 1 83 ? 49.838 -34.125 -121.217 1.00 29.41 83 GLU A O 1
ATOM 618 N N . LEU A 1 84 ? 51.539 -33.960 -122.735 1.00 30.97 84 LEU A N 1
ATOM 619 C CA . LEU A 1 84 ? 50.900 -33.966 -124.075 1.00 30.97 84 LEU A CA 1
ATOM 620 C C . LEU A 1 84 ? 50.489 -32.561 -124.605 1.00 30.97 84 LEU A C 1
ATOM 622 O O . LEU A 1 84 ? 49.652 -31.910 -123.991 1.00 30.97 84 LEU A O 1
ATOM 626 N N . SER A 1 85 ? 51.054 -31.941 -125.666 1.00 33.88 85 SER A N 1
ATOM 627 C CA . SER A 1 85 ? 51.798 -32.357 -126.899 1.00 33.88 85 SER A CA 1
ATOM 628 C C . SER A 1 85 ? 50.905 -32.892 -128.044 1.00 33.88 85 SER A C 1
ATOM 630 O O . SER A 1 85 ? 49.907 -33.533 -127.729 1.00 33.88 85 SER A O 1
ATOM 632 N N . PRO A 1 86 ? 51.292 -32.814 -129.349 1.00 47.00 86 PRO A N 1
ATOM 633 C CA . PRO A 1 86 ? 52.184 -31.867 -130.067 1.00 47.00 86 PRO A CA 1
ATOM 634 C C . PRO A 1 86 ? 51.726 -31.505 -131.529 1.00 47.00 86 PRO A C 1
ATOM 636 O O . PRO A 1 86 ? 50.656 -31.893 -131.974 1.00 47.00 86 PRO A O 1
ATOM 639 N N . LEU A 1 87 ? 52.620 -30.854 -132.303 1.00 29.75 87 LEU A N 1
ATOM 640 C CA . LEU A 1 87 ? 52.885 -31.059 -133.756 1.00 29.75 87 LEU A CA 1
ATOM 641 C C . LEU A 1 87 ? 51.820 -30.747 -134.847 1.00 29.75 87 LEU A C 1
ATOM 643 O O . LEU A 1 87 ? 50.996 -31.586 -135.188 1.00 29.75 87 LEU A O 1
ATOM 647 N N . ALA A 1 88 ? 52.033 -29.632 -135.565 1.00 30.45 88 ALA A N 1
ATOM 648 C CA . ALA A 1 88 ? 52.126 -29.545 -137.042 1.00 30.45 88 ALA A CA 1
ATOM 649 C C . ALA A 1 88 ? 52.751 -28.167 -137.400 1.00 30.45 88 ALA A C 1
ATOM 651 O O . ALA A 1 88 ? 52.298 -27.164 -136.862 1.00 30.45 88 ALA A O 1
ATOM 652 N N . ALA A 1 89 ? 53.848 -27.966 -138.143 1.00 35.25 89 ALA A N 1
ATOM 653 C CA . ALA A 1 89 ? 54.505 -28.653 -139.266 1.00 35.25 89 ALA A CA 1
ATOM 654 C C . ALA A 1 89 ? 54.026 -28.215 -140.668 1.00 35.25 89 ALA A C 1
ATOM 656 O O . ALA A 1 89 ? 53.222 -28.895 -141.296 1.00 35.25 89 ALA A O 1
ATOM 657 N N . GLN A 1 90 ? 54.624 -27.139 -141.200 1.00 31.44 90 GLN A N 1
ATOM 658 C CA . GLN A 1 90 ? 54.915 -27.036 -142.636 1.00 31.44 90 GLN A CA 1
ATOM 659 C C . GLN A 1 90 ? 56.116 -26.115 -142.912 1.00 31.44 90 GLN A C 1
ATOM 661 O O . GLN A 1 90 ? 56.295 -25.087 -142.262 1.00 31.44 90 GLN A O 1
ATOM 666 N N . GLN A 1 91 ? 56.950 -26.515 -143.872 1.00 29.91 91 GLN A N 1
ATOM 667 C CA . GLN A 1 91 ? 57.984 -25.688 -144.502 1.00 29.91 91 GLN A CA 1
ATOM 668 C C . GLN A 1 91 ? 57.416 -25.089 -145.798 1.00 29.91 91 GLN A C 1
ATOM 670 O O . GLN A 1 91 ? 56.537 -25.710 -146.389 1.00 29.91 91 GLN A O 1
ATOM 675 N N . ILE A 1 92 ? 57.973 -23.965 -146.272 1.00 36.12 92 ILE A N 1
ATOM 676 C CA . ILE A 1 92 ? 58.614 -23.822 -147.604 1.00 36.12 92 ILE A CA 1
ATOM 677 C C . ILE A 1 92 ? 59.068 -22.355 -147.820 1.00 36.12 92 ILE A C 1
ATOM 679 O O . ILE A 1 92 ? 58.266 -21.434 -147.854 1.00 36.12 92 ILE A O 1
ATOM 683 N N . GLU A 1 93 ? 60.393 -22.198 -147.887 1.00 30.50 93 GLU A N 1
ATOM 684 C CA . GLU A 1 93 ? 61.224 -21.350 -148.770 1.00 30.50 93 GLU A CA 1
ATOM 685 C C . GLU A 1 93 ? 60.985 -19.842 -149.103 1.00 30.50 93 GLU A C 1
ATOM 687 O O . GLU A 1 93 ? 59.897 -19.380 -149.413 1.00 30.50 93 GLU A O 1
ATOM 692 N N . LEU A 1 94 ? 62.148 -19.165 -149.240 1.00 36.41 94 LEU A N 1
ATOM 693 C CA . LEU A 1 94 ? 62.535 -18.070 -150.168 1.00 36.41 94 LEU A CA 1
ATOM 694 C C . LEU A 1 94 ? 62.247 -16.561 -149.873 1.00 36.41 94 LEU A C 1
ATOM 696 O O . LEU A 1 94 ? 61.135 -16.061 -149.944 1.00 36.41 94 LEU A O 1
ATOM 700 N N . GLN A 1 95 ? 63.371 -15.822 -149.754 1.00 28.80 95 GLN A N 1
ATOM 701 C CA . GLN A 1 95 ? 63.646 -14.434 -150.219 1.00 28.80 95 GLN A CA 1
ATOM 702 C C . GLN A 1 95 ? 63.199 -13.165 -149.433 1.00 28.80 95 GLN A C 1
ATOM 704 O O . GLN A 1 95 ? 62.587 -12.267 -149.996 1.00 28.80 95 GLN A O 1
ATOM 709 N N . GLY A 1 96 ? 63.750 -12.982 -148.219 1.00 30.78 96 GLY A N 1
ATOM 710 C CA . GLY A 1 96 ? 64.280 -11.688 -147.703 1.00 30.78 96 GLY A CA 1
ATOM 711 C C . GLY A 1 96 ? 63.323 -10.492 -147.471 1.00 30.78 96 GLY A C 1
ATOM 712 O O . GLY A 1 96 ? 62.110 -10.643 -147.560 1.00 30.78 96 GLY A O 1
ATOM 713 N N . PRO A 1 97 ? 63.843 -9.276 -147.162 1.00 44.34 97 PRO A N 1
ATOM 714 C CA . PRO A 1 97 ? 65.174 -8.917 -146.650 1.00 44.34 97 PRO A CA 1
ATOM 715 C C . PRO A 1 97 ? 65.169 -8.558 -145.138 1.00 44.34 97 PRO A C 1
ATOM 717 O O . PRO A 1 97 ? 64.145 -8.206 -144.555 1.00 44.34 97 PRO A O 1
ATOM 720 N N . VAL A 1 98 ? 66.334 -8.597 -144.478 1.00 46.38 98 VAL A N 1
ATOM 721 C CA . VAL A 1 98 ? 66.461 -8.365 -143.020 1.00 46.38 98 VAL A CA 1
ATOM 722 C C . VAL A 1 98 ? 66.651 -6.877 -142.690 1.00 46.38 98 VAL A C 1
ATOM 724 O O . VAL A 1 98 ? 67.643 -6.286 -143.103 1.00 46.38 98 VAL A O 1
ATOM 727 N N . SER A 1 99 ? 65.745 -6.281 -141.896 1.00 44.31 99 SER A N 1
ATOM 728 C CA . SER A 1 99 ? 65.946 -4.929 -141.322 1.00 44.31 99 SER A CA 1
ATOM 729 C C . SER A 1 99 ? 65.078 -4.599 -140.085 1.00 44.31 99 SER A C 1
ATOM 731 O O . SER A 1 99 ? 65.546 -3.963 -139.144 1.00 44.31 99 SER A O 1
ATOM 733 N N . LEU A 1 100 ? 63.815 -5.048 -140.035 1.00 52.47 100 LEU A N 1
ATOM 734 C CA . LEU A 1 100 ? 62.802 -4.444 -139.144 1.00 52.47 100 LEU A CA 1
ATOM 735 C C . LEU A 1 100 ? 62.675 -4.995 -137.706 1.00 52.47 100 LEU A C 1
ATOM 737 O O . LEU A 1 100 ? 62.100 -4.313 -136.857 1.00 52.47 100 LEU A O 1
ATOM 741 N N . ASP A 1 101 ? 63.173 -6.195 -137.392 1.00 58.97 101 ASP A N 1
ATOM 742 C CA . ASP A 1 101 ? 62.790 -6.881 -136.136 1.00 58.97 101 ASP A CA 1
ATOM 743 C C . ASP A 1 101 ? 63.696 -6.588 -134.920 1.00 58.97 101 ASP A C 1
ATOM 745 O O . ASP A 1 101 ? 63.285 -6.763 -133.769 1.00 58.97 101 ASP A O 1
ATOM 749 N N . VAL A 1 102 ? 64.903 -6.053 -135.148 1.00 60.62 102 VAL A N 1
ATOM 750 C CA . VAL A 1 102 ? 65.897 -5.775 -134.088 1.00 60.62 102 VAL A CA 1
ATOM 751 C C . VAL A 1 102 ? 65.340 -4.830 -133.012 1.00 60.62 102 VAL A C 1
ATOM 753 O O . VAL A 1 102 ? 65.588 -5.026 -131.824 1.00 60.62 102 VAL A O 1
ATOM 756 N N . SER A 1 103 ? 64.526 -3.841 -133.397 1.00 67.62 103 SER A N 1
ATOM 757 C CA . SER A 1 103 ? 63.950 -2.861 -132.461 1.00 67.62 103 SER A CA 1
ATOM 758 C C . SER A 1 103 ? 62.977 -3.492 -131.452 1.00 67.62 103 SER A C 1
ATOM 760 O O . SER A 1 103 ? 62.965 -3.111 -130.279 1.00 67.62 103 SER A O 1
ATOM 762 N N . LYS A 1 104 ? 62.195 -4.503 -131.866 1.00 72.19 104 LYS A N 1
ATOM 763 C CA . LYS A 1 104 ? 61.302 -5.239 -130.954 1.00 72.19 104 LYS A CA 1
ATOM 764 C C . LYS A 1 104 ? 62.111 -6.081 -129.971 1.00 72.19 104 LYS A C 1
ATOM 766 O O . LYS A 1 104 ? 61.862 -6.022 -128.768 1.00 72.19 104 LYS A O 1
ATOM 771 N N . PHE A 1 105 ? 63.114 -6.802 -130.476 1.00 71.44 105 PHE A N 1
ATOM 772 C CA . PHE A 1 105 ? 64.004 -7.624 -129.658 1.00 71.44 105 PHE A CA 1
ATOM 773 C C . PHE A 1 105 ? 64.754 -6.791 -128.608 1.00 71.44 105 PHE A C 1
ATOM 775 O O . PHE A 1 105 ? 64.764 -7.151 -127.434 1.00 71.44 105 PHE A O 1
ATOM 782 N N . VAL A 1 106 ? 65.304 -5.631 -128.985 1.00 73.19 106 VAL A N 1
ATOM 783 C CA . VAL A 1 106 ? 65.998 -4.726 -128.049 1.00 73.19 106 VAL A CA 1
ATOM 784 C C . VAL A 1 106 ? 65.059 -4.193 -126.961 1.00 73.19 106 VAL A C 1
ATOM 786 O O . VAL A 1 106 ? 65.459 -4.149 -125.797 1.00 73.19 106 VAL A O 1
ATOM 789 N N . LYS A 1 107 ? 63.803 -3.851 -127.287 1.00 78.88 107 LYS A N 1
ATOM 790 C CA . LYS A 1 107 ? 62.801 -3.448 -126.279 1.00 78.88 107 LYS A CA 1
ATOM 791 C C . LYS A 1 107 ? 62.475 -4.580 -125.303 1.00 78.88 107 LYS A C 1
ATOM 793 O O . LYS A 1 107 ? 62.428 -4.340 -124.100 1.00 78.88 107 LYS A O 1
ATOM 798 N N . GLU A 1 108 ? 62.307 -5.805 -125.794 1.00 79.06 108 GLU A N 1
ATOM 799 C CA . GLU A 1 108 ? 62.043 -6.979 -124.952 1.00 79.06 108 GLU A CA 1
ATOM 800 C C . GLU A 1 108 ? 63.256 -7.350 -124.077 1.00 79.06 108 GLU A C 1
ATOM 802 O O . GLU A 1 108 ? 63.095 -7.665 -122.900 1.00 79.06 108 GLU A O 1
ATOM 807 N N . VAL A 1 109 ? 64.487 -7.236 -124.589 1.00 74.81 109 VAL A N 1
ATOM 808 C CA . VAL A 1 109 ? 65.715 -7.419 -123.792 1.00 74.81 109 VAL A CA 1
ATOM 809 C C . VAL A 1 109 ? 65.862 -6.326 -122.728 1.00 74.81 109 VAL A C 1
ATOM 811 O O . VAL A 1 109 ? 66.204 -6.633 -121.585 1.00 74.81 109 VAL A O 1
ATOM 814 N N . ALA A 1 110 ? 65.566 -5.064 -123.054 1.00 73.00 110 ALA A N 1
ATOM 815 C CA . ALA A 1 110 ? 65.572 -3.967 -122.085 1.00 73.00 110 ALA A CA 1
ATOM 816 C C . ALA A 1 110 ? 64.515 -4.171 -120.985 1.00 73.00 110 ALA A C 1
ATOM 818 O O . ALA A 1 110 ? 64.826 -4.023 -119.801 1.00 73.00 110 ALA A O 1
ATOM 819 N N . LYS A 1 111 ? 63.303 -4.600 -121.363 1.00 76.75 111 LYS A N 1
ATOM 820 C CA . LYS A 1 111 ? 62.234 -4.970 -120.431 1.00 76.75 111 LYS A CA 1
ATOM 821 C C . LYS A 1 111 ? 62.666 -6.122 -119.520 1.00 76.75 111 LYS A C 1
ATOM 823 O O . LYS A 1 111 ? 62.703 -5.940 -118.310 1.00 76.75 111 LYS A O 1
ATOM 828 N N . ARG A 1 112 ? 63.122 -7.253 -120.075 1.00 73.06 112 ARG A N 1
ATOM 829 C CA . ARG A 1 112 ? 63.628 -8.400 -119.294 1.00 73.06 112 ARG A CA 1
ATOM 830 C C . ARG A 1 112 ? 64.793 -8.029 -118.378 1.00 73.06 112 ARG A C 1
ATOM 832 O O . ARG A 1 112 ? 64.917 -8.601 -117.301 1.00 73.06 112 ARG A O 1
ATOM 839 N N . ARG A 1 113 ? 65.640 -7.068 -118.764 1.00 69.75 113 ARG A N 1
ATOM 840 C CA . ARG A 1 113 ? 66.717 -6.541 -117.908 1.00 69.75 113 ARG A CA 1
ATOM 841 C C . ARG A 1 113 ? 66.176 -5.715 -116.735 1.00 69.75 113 ARG A C 1
ATOM 843 O O . ARG A 1 113 ? 66.743 -5.804 -115.650 1.00 69.75 113 ARG A O 1
ATOM 850 N N . SER A 1 114 ? 65.087 -4.969 -116.926 1.00 73.75 114 SER A N 1
ATOM 851 C CA . SER A 1 114 ? 64.354 -4.281 -115.853 1.00 73.75 114 SER A CA 1
ATOM 852 C C . SER A 1 114 ? 63.646 -5.283 -114.931 1.00 73.75 114 SER A C 1
ATOM 854 O O . SER A 1 114 ? 63.866 -5.278 -113.719 1.00 73.75 114 SER A O 1
ATOM 856 N N . ASP A 1 115 ? 62.888 -6.220 -115.507 1.00 74.12 11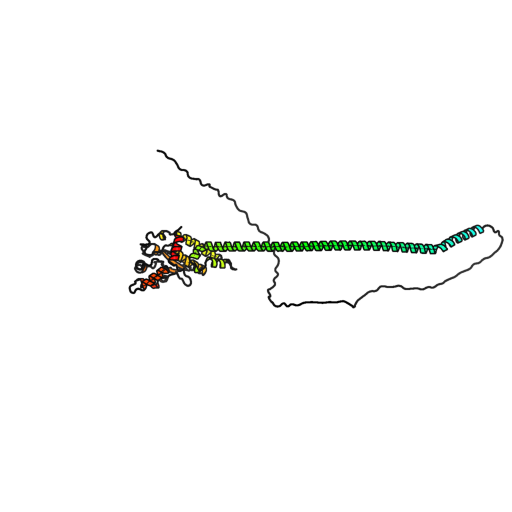5 ASP A N 1
ATOM 857 C CA . ASP A 1 115 ? 62.171 -7.276 -114.784 1.00 74.12 115 ASP A CA 1
ATOM 858 C C . ASP A 1 115 ? 63.144 -8.153 -113.970 1.00 74.12 115 ASP A C 1
ATOM 860 O O . ASP A 1 115 ? 62.875 -8.488 -112.819 1.00 74.12 115 ASP A O 1
ATOM 864 N N . ALA A 1 116 ? 64.329 -8.465 -114.506 1.00 71.56 116 ALA A N 1
ATOM 865 C CA . ALA A 1 116 ? 65.370 -9.208 -113.794 1.00 71.56 116 ALA A CA 1
ATOM 866 C C . ALA A 1 116 ? 66.006 -8.430 -112.627 1.00 71.56 116 ALA A C 1
ATOM 868 O O . ALA A 1 116 ? 66.510 -9.055 -111.693 1.00 71.56 116 ALA A O 1
ATOM 869 N N . VAL A 1 117 ? 65.995 -7.091 -112.639 1.00 74.19 117 VAL A N 1
ATOM 870 C CA . VAL A 1 117 ? 66.375 -6.284 -111.465 1.00 74.19 117 VAL A CA 1
ATOM 871 C C . VAL A 1 117 ? 65.255 -6.325 -110.427 1.00 74.19 117 VAL A C 1
ATOM 873 O O . VAL A 1 117 ? 65.528 -6.606 -109.260 1.00 74.19 117 VAL A O 1
ATOM 876 N N . PHE A 1 118 ? 63.999 -6.153 -110.849 1.00 74.94 118 PHE A N 1
ATOM 877 C CA . PHE A 1 118 ? 62.830 -6.252 -109.970 1.00 74.94 118 PHE A CA 1
ATOM 878 C C . PHE A 1 118 ? 62.758 -7.617 -109.263 1.00 74.94 118 PHE A C 1
ATOM 880 O O . PHE A 1 118 ? 62.707 -7.672 -108.036 1.00 74.94 118 PHE A O 1
ATOM 887 N N . LEU A 1 119 ? 62.880 -8.723 -110.002 1.00 74.69 119 LEU A N 1
ATOM 888 C CA . LEU A 1 119 ? 62.852 -10.092 -109.469 1.00 74.69 119 LEU A CA 1
ATOM 889 C C . LEU A 1 119 ? 64.014 -10.411 -108.507 1.00 74.69 119 LEU A C 1
ATOM 891 O O . LEU A 1 119 ? 63.854 -11.248 -107.622 1.00 74.69 119 LEU A O 1
ATOM 895 N N . ARG A 1 120 ? 65.169 -9.739 -108.628 1.00 77.50 120 ARG A N 1
ATOM 896 C CA . ARG A 1 120 ? 66.289 -9.859 -107.667 1.00 77.50 120 ARG A CA 1
ATOM 897 C C . ARG A 1 120 ? 6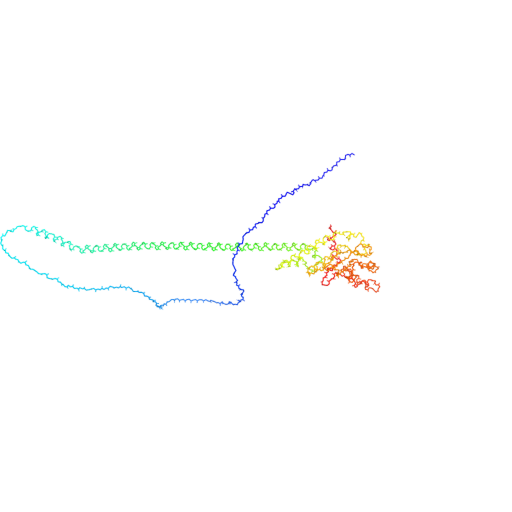6.061 -9.071 -106.375 1.00 77.50 120 ARG A C 1
ATOM 899 O O . ARG A 1 120 ? 66.645 -9.406 -105.346 1.00 77.50 120 ARG A O 1
ATOM 906 N N . VAL A 1 121 ? 65.254 -8.014 -106.431 1.00 81.56 121 VAL A N 1
ATOM 907 C CA . VAL A 1 121 ? 64.952 -7.128 -105.295 1.00 81.56 121 VAL A CA 1
ATOM 908 C C . VAL A 1 121 ? 63.687 -7.577 -104.553 1.00 81.56 121 VAL A C 1
ATOM 910 O O . VAL A 1 121 ? 63.623 -7.447 -103.330 1.00 81.56 121 VAL A O 1
ATOM 913 N N . LEU A 1 122 ? 62.726 -8.183 -105.257 1.00 85.56 122 LEU A N 1
ATOM 914 C CA . LEU A 1 122 ? 61.432 -8.621 -104.728 1.00 85.56 122 LEU A CA 1
ATOM 915 C C . LEU A 1 122 ? 61.523 -9.462 -103.433 1.00 85.56 122 LEU A C 1
ATOM 917 O O . LEU A 1 122 ? 60.805 -9.114 -102.497 1.00 85.56 122 LEU A O 1
ATOM 921 N N . PRO A 1 123 ? 62.422 -10.460 -103.277 1.00 86.00 123 PRO A N 1
ATOM 922 C CA . PRO A 1 123 ? 62.525 -11.215 -102.023 1.00 86.00 123 PRO A CA 1
ATOM 923 C C . PRO A 1 123 ? 62.971 -10.355 -100.831 1.00 86.00 123 PRO A C 1
ATOM 925 O O . PRO A 1 123 ? 62.518 -10.564 -99.709 1.00 86.00 123 PRO A O 1
ATOM 928 N N . LYS A 1 124 ? 63.824 -9.345 -101.062 1.00 85.44 124 LYS A N 1
ATOM 929 C CA . LYS A 1 124 ? 64.243 -8.401 -100.012 1.00 85.44 124 LYS A CA 1
ATOM 930 C C . LYS A 1 124 ? 63.114 -7.446 -99.631 1.00 85.44 124 LYS A C 1
ATOM 932 O O . LYS A 1 124 ? 62.971 -7.129 -98.457 1.00 85.44 124 LYS A O 1
ATOM 937 N N . VAL A 1 125 ? 62.298 -7.025 -100.599 1.00 87.56 125 VAL A N 1
ATOM 938 C CA . VAL A 1 125 ? 61.102 -6.200 -100.349 1.00 87.56 125 VAL A CA 1
ATOM 939 C C . VAL A 1 125 ? 60.037 -7.000 -99.596 1.00 87.56 125 VAL A C 1
ATOM 941 O O . VAL A 1 125 ? 59.479 -6.494 -98.631 1.00 87.56 125 VAL A O 1
ATOM 944 N N . GLN A 1 126 ? 59.809 -8.264 -99.958 1.00 89.50 126 GLN A N 1
ATOM 945 C CA . GLN A 1 126 ? 58.912 -9.165 -99.224 1.00 89.50 126 GLN A CA 1
ATOM 946 C C . GLN A 1 126 ? 59.389 -9.396 -97.782 1.00 89.50 126 GLN A C 1
ATOM 948 O O . GLN A 1 126 ? 58.590 -9.286 -96.856 1.00 89.50 126 GLN A O 1
ATOM 953 N N . GLN A 1 127 ? 60.690 -9.627 -97.571 1.00 90.38 127 GLN A N 1
ATOM 954 C CA . GLN A 1 127 ? 61.262 -9.748 -96.226 1.00 90.38 127 GLN A CA 1
ATOM 955 C C . GLN A 1 127 ? 61.145 -8.443 -95.420 1.00 90.38 127 GLN A C 1
ATOM 957 O O . GLN A 1 127 ? 60.876 -8.494 -94.222 1.00 90.38 127 GLN A O 1
ATOM 962 N N . LEU A 1 128 ? 61.317 -7.280 -96.058 1.00 93.00 128 LEU A N 1
ATOM 963 C CA . LEU A 1 128 ? 61.145 -5.977 -95.413 1.00 93.00 128 LEU A CA 1
ATOM 964 C C . LEU A 1 128 ? 59.684 -5.745 -95.000 1.00 93.00 128 LEU A C 1
ATOM 966 O O . LEU A 1 128 ? 59.437 -5.359 -93.865 1.00 93.00 128 LEU A O 1
ATOM 970 N N . LEU A 1 129 ? 58.721 -6.037 -95.879 1.00 92.94 129 LEU A N 1
ATOM 971 C CA . LEU A 1 129 ? 57.287 -5.939 -95.580 1.00 92.94 129 LEU A CA 1
ATOM 972 C C . LEU A 1 129 ? 56.867 -6.898 -94.455 1.00 92.94 129 LEU A C 1
ATOM 974 O O . LEU A 1 129 ? 56.086 -6.513 -93.589 1.00 92.94 129 LEU A O 1
ATOM 978 N N . TYR A 1 130 ? 57.426 -8.112 -94.421 1.00 93.06 130 TYR A N 1
ATOM 979 C CA . TYR A 1 130 ? 57.224 -9.051 -93.314 1.00 93.06 130 TYR A CA 1
ATOM 980 C C . TYR A 1 130 ? 57.770 -8.499 -91.987 1.00 93.06 130 TYR A C 1
ATOM 982 O O . TYR A 1 130 ? 57.076 -8.552 -90.975 1.00 93.06 130 TYR A O 1
ATOM 990 N N . LEU A 1 131 ? 58.981 -7.930 -91.985 1.00 94.00 131 LEU A N 1
ATOM 991 C CA . LEU A 1 131 ? 59.582 -7.337 -90.783 1.00 94.00 131 LEU A CA 1
ATOM 992 C C . LEU A 1 131 ? 58.823 -6.091 -90.304 1.00 94.00 131 LEU A C 1
ATOM 994 O O . LEU A 1 131 ? 58.615 -5.953 -89.103 1.00 94.00 131 LEU A O 1
ATOM 998 N N . ILE A 1 132 ? 58.356 -5.234 -91.218 1.00 94.25 132 ILE A N 1
ATOM 999 C CA . ILE A 1 132 ? 57.493 -4.086 -90.894 1.00 94.25 132 ILE A CA 1
ATOM 1000 C C . ILE A 1 132 ? 56.188 -4.576 -90.259 1.00 94.25 132 ILE A C 1
ATOM 1002 O O . ILE A 1 132 ? 55.843 -4.129 -89.173 1.00 94.25 132 ILE A O 1
ATOM 1006 N N . SER A 1 133 ? 55.512 -5.555 -90.867 1.00 94.25 133 SER A N 1
ATOM 1007 C CA . SER A 1 133 ? 54.274 -6.123 -90.317 1.00 94.25 133 SER A CA 1
ATOM 1008 C C . SER A 1 133 ? 54.488 -6.792 -88.951 1.00 94.25 133 SER A C 1
ATOM 1010 O O . SER A 1 133 ? 53.645 -6.672 -88.062 1.00 94.25 133 SER A O 1
ATOM 1012 N N . GLN A 1 134 ? 55.637 -7.444 -88.738 1.00 94.81 134 GLN A N 1
ATOM 1013 C CA . GLN A 1 134 ? 56.020 -8.002 -87.440 1.00 94.81 134 GLN A CA 1
ATOM 1014 C C . GLN A 1 134 ? 56.285 -6.904 -86.394 1.00 94.81 134 GLN A C 1
ATOM 1016 O O . GLN A 1 134 ? 55.893 -7.060 -85.237 1.00 94.81 134 GLN A O 1
ATOM 1021 N N . GLU A 1 135 ? 56.912 -5.790 -86.780 1.00 93.94 135 GLU A N 1
ATOM 1022 C CA . GLU A 1 135 ? 57.142 -4.646 -85.895 1.00 93.94 135 GLU A CA 1
ATOM 1023 C C . GLU A 1 135 ? 55.833 -3.917 -85.555 1.00 93.94 135 GLU A C 1
ATOM 1025 O O . GLU A 1 135 ? 55.590 -3.600 -84.393 1.00 93.94 135 GLU A O 1
ATOM 1030 N N . GLU A 1 136 ? 54.951 -3.703 -86.532 1.00 93.69 136 GLU A N 1
ATOM 1031 C CA . GLU A 1 136 ? 53.611 -3.138 -86.336 1.00 93.69 136 GLU A CA 1
ATOM 1032 C C . GLU A 1 136 ? 52.766 -4.013 -85.401 1.00 93.69 136 GLU A C 1
ATOM 1034 O O . GLU A 1 136 ? 52.151 -3.499 -84.464 1.00 93.69 136 GLU A O 1
ATOM 1039 N N . ALA A 1 137 ? 52.800 -5.339 -85.577 1.00 94.25 137 ALA A N 1
ATOM 1040 C CA . ALA A 1 137 ? 52.142 -6.282 -84.678 1.00 94.25 137 ALA A CA 1
ATOM 1041 C C . ALA A 1 137 ? 52.724 -6.236 -83.252 1.00 94.25 137 ALA A C 1
ATOM 1043 O O . ALA A 1 137 ? 51.964 -6.222 -82.283 1.00 94.25 137 ALA A O 1
ATOM 1044 N N . ALA A 1 138 ? 54.051 -6.156 -83.103 1.00 93.38 138 ALA A N 1
ATOM 1045 C CA . ALA A 1 138 ? 54.706 -6.040 -81.799 1.00 93.38 138 ALA A CA 1
ATOM 1046 C C . ALA A 1 138 ? 54.388 -4.704 -81.099 1.00 93.38 138 ALA A C 1
ATOM 1048 O O . ALA A 1 138 ? 54.090 -4.686 -79.904 1.00 93.38 138 ALA A O 1
ATOM 1049 N N . ARG A 1 139 ? 54.374 -3.589 -81.843 1.00 94.12 139 ARG A N 1
ATOM 1050 C CA . ARG A 1 139 ? 53.942 -2.266 -81.357 1.00 94.12 139 ARG A CA 1
ATOM 1051 C C . ARG A 1 139 ? 52.471 -2.293 -80.922 1.00 94.12 139 ARG A C 1
ATOM 1053 O O . ARG A 1 139 ? 52.150 -1.798 -79.844 1.00 94.12 139 ARG A O 1
ATOM 1060 N N . GLY A 1 140 ? 51.592 -2.921 -81.706 1.00 94.44 140 GLY A N 1
ATOM 1061 C CA . GLY A 1 140 ? 50.179 -3.109 -81.361 1.00 94.44 140 GLY A CA 1
ATOM 1062 C C . GLY A 1 140 ? 49.981 -3.928 -80.080 1.00 94.44 140 GLY A C 1
ATOM 1063 O O . GLY A 1 140 ? 49.227 -3.520 -79.197 1.00 94.44 140 GLY A O 1
ATOM 1064 N N . GLN A 1 141 ? 50.719 -5.033 -79.931 1.00 94.69 141 GLN A N 1
ATOM 1065 C CA . GLN A 1 141 ? 50.716 -5.844 -78.707 1.00 94.69 141 GLN A CA 1
ATOM 1066 C C . GLN A 1 141 ? 51.221 -5.058 -77.489 1.00 94.69 141 GLN A C 1
ATOM 1068 O O . GLN A 1 141 ? 50.610 -5.147 -76.426 1.00 94.69 141 GLN A O 1
ATOM 1073 N N . ALA A 1 142 ? 52.275 -4.248 -77.635 1.00 94.06 142 ALA A N 1
ATOM 1074 C CA . ALA A 1 142 ? 52.786 -3.405 -76.554 1.00 94.06 142 ALA A CA 1
ATOM 1075 C C . ALA A 1 142 ? 51.749 -2.363 -76.093 1.00 94.06 142 ALA A C 1
ATOM 1077 O O . ALA A 1 142 ? 51.510 -2.228 -74.894 1.00 94.06 142 ALA A O 1
ATOM 1078 N N . VAL A 1 143 ? 51.064 -1.690 -77.027 1.00 95.50 143 VAL A N 1
ATOM 1079 C CA . VAL A 1 143 ? 49.984 -0.732 -76.711 1.00 95.50 143 VAL A CA 1
ATOM 1080 C C . VAL A 1 143 ? 48.798 -1.427 -76.030 1.00 95.50 143 VAL A C 1
ATOM 1082 O O . VAL A 1 143 ? 48.263 -0.915 -75.048 1.00 95.50 143 VAL A O 1
ATOM 1085 N N . GLN A 1 144 ? 48.406 -2.620 -76.488 1.00 95.06 144 GLN A N 1
ATOM 1086 C CA . GLN A 1 144 ? 47.345 -3.410 -75.850 1.00 95.06 144 GLN A CA 1
ATOM 1087 C C . GLN A 1 144 ? 47.746 -3.888 -74.440 1.00 95.06 144 GLN A C 1
ATOM 1089 O O . GLN A 1 144 ? 46.926 -3.894 -73.513 1.00 95.06 144 GLN A O 1
ATOM 1094 N N . GLN A 1 145 ? 49.015 -4.254 -74.246 1.00 95.31 145 GLN A N 1
ATOM 1095 C CA . GLN A 1 145 ? 49.555 -4.621 -72.940 1.00 95.31 145 GLN A CA 1
ATOM 1096 C C . GLN A 1 145 ? 49.575 -3.416 -71.986 1.00 95.31 145 GLN A C 1
ATOM 1098 O O . GLN A 1 145 ? 49.177 -3.550 -70.831 1.00 95.31 145 GLN A O 1
ATOM 1103 N N . GLU A 1 146 ? 49.956 -2.227 -72.458 1.00 95.25 146 GLU A N 1
ATOM 1104 C CA . GLU A 1 146 ? 49.917 -1.004 -71.652 1.00 95.25 146 GLU A CA 1
ATOM 1105 C C . GLU A 1 146 ? 48.476 -0.621 -71.270 1.00 95.25 146 GLU A C 1
ATOM 1107 O O . GLU A 1 146 ? 48.194 -0.339 -70.104 1.00 95.25 146 GLU A O 1
ATOM 1112 N N . ALA A 1 147 ? 47.539 -0.677 -72.223 1.00 95.69 147 ALA A N 1
ATOM 1113 C CA . ALA A 1 147 ? 46.124 -0.393 -71.985 1.00 95.69 147 ALA A CA 1
ATOM 1114 C C . ALA A 1 147 ? 45.508 -1.337 -70.936 1.00 95.69 147 ALA A C 1
ATOM 1116 O O . ALA A 1 147 ? 44.852 -0.882 -69.998 1.00 95.69 147 ALA A O 1
ATOM 1117 N N . SER A 1 148 ? 45.773 -2.644 -71.034 1.00 94.94 148 SER A N 1
ATOM 1118 C CA . SER A 1 148 ? 45.298 -3.624 -70.044 1.00 94.94 148 SER A CA 1
ATOM 1119 C C . SER A 1 148 ? 45.957 -3.456 -68.668 1.00 94.94 148 SER A C 1
ATOM 1121 O O . SER A 1 148 ? 45.279 -3.597 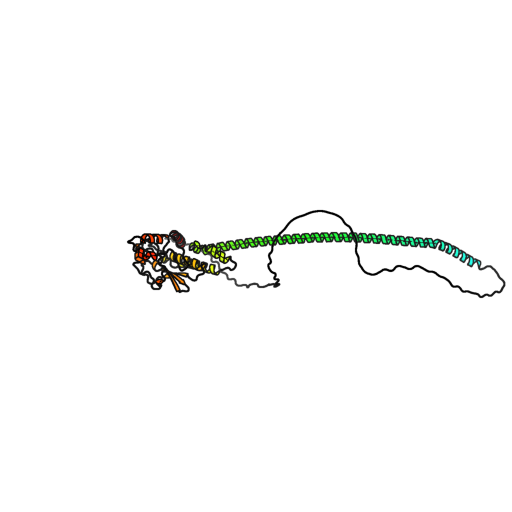-67.650 1.00 94.94 148 SER A O 1
ATOM 1123 N N . GLN A 1 149 ? 47.240 -3.078 -68.596 1.00 95.00 149 GLN A N 1
ATOM 1124 C CA . GLN A 1 149 ? 47.886 -2.729 -67.323 1.00 95.00 149 GLN A CA 1
ATOM 1125 C C . GLN A 1 149 ? 47.262 -1.483 -66.679 1.00 95.00 149 GLN A C 1
ATOM 1127 O O . GLN A 1 149 ? 46.979 -1.501 -65.479 1.00 95.00 149 GLN A O 1
ATOM 1132 N N . ARG A 1 150 ? 46.988 -0.430 -67.462 1.00 95.62 150 ARG A N 1
ATOM 1133 C CA . ARG A 1 150 ? 46.277 0.777 -67.001 1.00 95.62 150 ARG A CA 1
ATOM 1134 C C . ARG A 1 150 ? 44.895 0.422 -66.444 1.00 95.62 150 ARG A C 1
ATOM 1136 O O . ARG A 1 150 ? 44.601 0.784 -65.307 1.00 95.62 150 ARG A O 1
ATOM 1143 N N . GLN A 1 151 ? 44.114 -0.381 -67.169 1.00 95.44 151 GLN A N 1
ATOM 1144 C CA . GLN A 1 151 ? 42.793 -0.837 -66.726 1.00 95.44 151 GLN A CA 1
ATOM 1145 C C . GLN A 1 151 ? 42.857 -1.641 -65.409 1.00 95.44 151 GLN A C 1
ATOM 1147 O O . GLN A 1 151 ? 42.049 -1.426 -64.508 1.00 95.44 151 GLN A O 1
ATOM 1152 N N . VAL A 1 152 ? 43.846 -2.529 -65.241 1.00 96.00 152 VAL A N 1
ATOM 1153 C CA . VAL A 1 152 ? 44.052 -3.281 -63.984 1.00 96.00 152 VAL A CA 1
ATOM 1154 C C . VAL A 1 152 ? 44.451 -2.367 -62.816 1.00 96.00 152 VAL A C 1
ATOM 1156 O O . VAL A 1 152 ? 44.072 -2.631 -61.675 1.00 96.00 152 VAL A O 1
ATOM 1159 N N . ILE A 1 153 ? 45.199 -1.289 -63.070 1.00 95.06 153 ILE A N 1
ATOM 1160 C CA . ILE A 1 153 ? 45.528 -0.275 -62.053 1.00 95.06 153 ILE A CA 1
ATOM 1161 C C . ILE A 1 153 ? 44.281 0.532 -61.661 1.00 95.06 153 ILE A C 1
ATOM 1163 O O . ILE A 1 153 ? 44.119 0.864 -60.488 1.00 95.06 153 ILE A O 1
ATOM 1167 N N . GLU A 1 154 ? 43.399 0.839 -6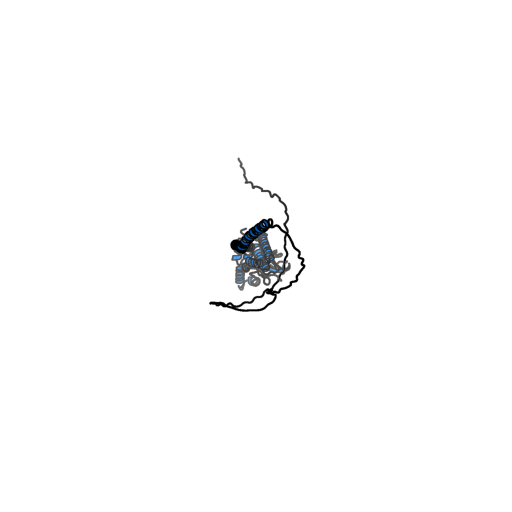2.611 1.00 95.62 154 GLU A N 1
ATOM 1168 C CA . GLU A 1 154 ? 42.151 1.568 -62.361 1.00 95.62 154 GLU A CA 1
ATOM 1169 C C . GLU A 1 154 ? 41.135 0.727 -61.581 1.00 95.62 154 GLU A C 1
ATOM 1171 O O . GLU A 1 154 ? 40.640 1.207 -60.561 1.00 95.62 154 GLU A O 1
ATOM 1176 N N . HIS A 1 155 ? 40.916 -0.542 -61.951 1.00 94.69 155 HIS A N 1
ATOM 1177 C CA . HIS A 1 155 ? 40.087 -1.460 -61.155 1.00 94.69 155 HIS A CA 1
ATOM 1178 C C . HIS A 1 155 ? 40.593 -1.569 -59.713 1.00 94.69 155 HIS A C 1
ATOM 1180 O O . HIS A 1 155 ? 39.838 -1.289 -58.791 1.00 94.69 155 HIS A O 1
ATOM 1186 N N . LYS A 1 156 ? 41.891 -1.822 -59.491 1.00 95.94 156 LYS A N 1
ATOM 1187 C CA . LYS A 1 156 ? 42.450 -1.909 -58.127 1.00 95.94 156 LYS A CA 1
ATOM 1188 C C . LYS A 1 156 ? 42.246 -0.640 -57.294 1.00 95.94 156 LYS A C 1
ATOM 1190 O O . LYS A 1 156 ? 42.045 -0.733 -56.087 1.00 95.94 156 LYS A O 1
ATOM 1195 N N . LYS A 1 157 ? 42.292 0.545 -57.915 1.00 95.38 157 LYS A N 1
ATOM 1196 C CA . LYS A 1 157 ? 41.986 1.815 -57.234 1.00 95.38 157 LYS A CA 1
ATOM 1197 C C . LYS A 1 157 ? 40.506 1.922 -56.869 1.00 95.38 157 LYS A C 1
ATOM 1199 O O . LYS A 1 157 ? 40.204 2.409 -55.785 1.00 95.38 157 LYS A O 1
ATOM 1204 N N . MET A 1 158 ? 39.605 1.473 -57.743 1.00 95.62 158 MET A N 1
ATOM 1205 C CA . MET A 1 158 ? 38.169 1.417 -57.455 1.00 95.62 158 MET A CA 1
ATOM 1206 C C . MET A 1 158 ? 37.873 0.421 -56.330 1.00 95.62 158 MET A C 1
ATOM 1208 O O . MET A 1 158 ? 37.287 0.825 -55.330 1.00 95.62 158 MET A O 1
ATOM 1212 N N . ASP A 1 159 ? 38.388 -0.809 -56.418 1.00 94.69 159 ASP A N 1
ATOM 1213 C CA . ASP A 1 159 ? 38.252 -1.851 -55.391 1.00 94.69 159 ASP A CA 1
ATOM 1214 C C . ASP A 1 159 ? 38.746 -1.354 -54.015 1.00 94.69 159 ASP A C 1
ATOM 1216 O O . ASP A 1 159 ? 38.095 -1.552 -52.988 1.00 94.69 159 ASP A O 1
ATOM 1220 N N . GLU A 1 160 ? 39.890 -0.657 -53.969 1.00 94.75 160 GLU A N 1
ATOM 1221 C CA . GLU A 1 160 ? 40.408 -0.059 -52.733 1.00 94.75 160 GLU A CA 1
ATOM 1222 C C . GLU A 1 160 ? 39.533 1.073 -52.180 1.00 94.75 160 GLU A C 1
ATOM 1224 O O . GLU A 1 160 ? 39.433 1.209 -50.958 1.00 94.75 160 GLU A O 1
ATOM 1229 N N . LEU A 1 161 ? 38.929 1.897 -53.039 1.00 95.19 161 LEU A N 1
ATOM 1230 C CA . LEU A 1 161 ? 38.043 2.989 -52.628 1.00 95.19 161 LEU A CA 1
ATOM 1231 C C . LEU A 1 161 ? 36.682 2.468 -52.157 1.00 95.19 161 LEU A C 1
ATOM 1233 O O . LEU A 1 161 ? 36.149 2.969 -51.169 1.00 95.19 161 LEU A O 1
ATOM 1237 N N . GLU A 1 162 ? 36.132 1.454 -52.820 1.00 94.38 162 GLU A N 1
ATOM 1238 C CA . GLU A 1 162 ? 34.880 0.804 -52.428 1.00 94.38 162 GLU A CA 1
ATOM 1239 C C . GLU A 1 162 ? 35.047 0.054 -51.105 1.00 94.38 162 GLU A C 1
ATOM 1241 O O . GLU A 1 162 ? 34.269 0.286 -50.180 1.00 94.38 162 GLU A O 1
ATOM 1246 N N . ARG A 1 163 ? 36.138 -0.705 -50.933 1.00 95.31 163 ARG A N 1
ATOM 1247 C CA . ARG A 1 163 ? 36.465 -1.363 -49.657 1.00 95.31 163 ARG A CA 1
ATOM 1248 C C . ARG A 1 163 ? 36.665 -0.368 -48.504 1.00 95.31 163 ARG A C 1
ATOM 1250 O O . ARG A 1 163 ? 36.331 -0.685 -47.366 1.00 95.31 163 ARG A O 1
ATOM 1257 N N . ARG A 1 164 ? 37.207 0.834 -48.758 1.00 94.81 164 ARG A N 1
ATOM 1258 C CA . ARG A 1 164 ? 37.301 1.895 -47.730 1.00 94.81 164 ARG A CA 1
ATOM 1259 C C . ARG A 1 164 ? 35.921 2.433 -47.357 1.00 94.81 164 ARG A C 1
ATOM 1261 O O . ARG A 1 164 ? 35.602 2.452 -46.175 1.00 94.81 164 ARG A O 1
ATOM 1268 N N . LYS A 1 165 ? 35.077 2.762 -48.343 1.00 94.75 165 LYS A N 1
ATOM 1269 C CA . LYS A 1 165 ? 33.689 3.208 -48.114 1.00 94.75 165 LYS A CA 1
ATOM 1270 C C . LYS A 1 165 ? 32.860 2.169 -47.358 1.00 94.75 165 LYS A C 1
ATOM 1272 O O . LYS A 1 165 ? 32.120 2.529 -46.452 1.00 94.75 165 LYS A O 1
ATOM 1277 N N . GLU A 1 166 ? 32.999 0.887 -47.695 1.00 94.19 166 GLU A N 1
ATOM 1278 C CA . GLU A 1 166 ? 32.343 -0.217 -46.985 1.00 94.19 166 GLU A CA 1
ATOM 1279 C C . GLU A 1 166 ? 32.801 -0.294 -45.521 1.00 94.19 166 GLU A C 1
ATOM 1281 O O . GLU A 1 166 ? 31.974 -0.436 -44.620 1.00 94.19 166 GLU A O 1
ATOM 1286 N N . GLN A 1 167 ? 34.104 -0.145 -45.257 1.00 94.56 167 GLN A N 1
ATOM 1287 C CA . GLN A 1 167 ? 34.646 -0.131 -43.895 1.00 94.56 167 GLN A CA 1
ATOM 1288 C C . GLN A 1 167 ? 34.195 1.102 -43.097 1.00 94.56 167 GLN A C 1
ATOM 1290 O O . GLN A 1 167 ? 33.813 0.959 -41.936 1.00 94.56 167 GLN A O 1
ATOM 1295 N N . GLU A 1 168 ? 34.174 2.284 -43.714 1.00 95.31 168 GLU A N 1
ATOM 1296 C CA . GLU A 1 168 ? 33.680 3.532 -43.114 1.00 95.31 168 GLU A CA 1
ATOM 1297 C C . GLU A 1 168 ? 32.182 3.439 -42.777 1.00 95.31 168 GLU A C 1
ATOM 1299 O O . GLU A 1 168 ? 31.786 3.710 -41.644 1.00 95.31 168 GLU A O 1
ATOM 1304 N N . LEU A 1 169 ? 31.356 2.968 -43.715 1.00 94.50 169 LEU A N 1
ATOM 1305 C CA . LEU A 1 169 ? 29.912 2.792 -43.530 1.00 94.50 169 LEU A CA 1
ATOM 1306 C C . LEU A 1 169 ? 29.592 1.689 -42.506 1.00 94.50 169 LEU A C 1
ATOM 1308 O O . LEU A 1 169 ? 28.668 1.830 -41.707 1.00 94.50 169 LEU A O 1
ATOM 1312 N N . THR A 1 170 ? 30.386 0.614 -42.463 1.00 94.19 170 THR A N 1
ATOM 1313 C CA . THR A 1 170 ? 30.262 -0.436 -41.435 1.00 94.19 170 THR A CA 1
ATOM 1314 C C . THR A 1 170 ? 30.616 0.095 -40.044 1.00 94.19 170 THR A C 1
ATOM 1316 O O . THR A 1 170 ? 29.928 -0.226 -39.073 1.00 94.19 170 THR A O 1
ATOM 1319 N N . ALA A 1 171 ? 31.652 0.934 -39.933 1.00 95.38 171 ALA A N 1
ATOM 1320 C CA . ALA A 1 171 ? 32.025 1.579 -38.678 1.00 95.38 171 ALA A CA 1
ATOM 1321 C C . ALA A 1 171 ? 30.931 2.547 -38.195 1.00 95.38 171 ALA A C 1
ATOM 1323 O O . ALA A 1 171 ? 30.494 2.436 -37.051 1.00 95.38 171 ALA A O 1
ATOM 1324 N N . GLN A 1 172 ? 30.420 3.408 -39.083 1.00 95.00 172 GLN A N 1
ATOM 1325 C CA . GLN A 1 172 ? 29.324 4.341 -38.786 1.00 95.00 172 GLN A CA 1
ATOM 1326 C C . GLN A 1 172 ? 28.041 3.613 -38.360 1.00 95.00 172 GLN A C 1
ATOM 1328 O O . GLN A 1 172 ? 27.437 3.970 -37.351 1.00 95.00 172 GLN A O 1
ATOM 1333 N N . ASN A 1 173 ? 27.648 2.543 -39.062 1.00 94.56 173 ASN A N 1
ATOM 1334 C CA . ASN A 1 173 ? 26.485 1.735 -38.680 1.00 94.56 173 ASN A CA 1
ATOM 1335 C C . ASN A 1 173 ? 26.667 1.064 -37.308 1.00 94.56 173 ASN A C 1
ATOM 1337 O O . ASN A 1 173 ? 25.711 0.982 -36.534 1.00 94.56 173 ASN A O 1
ATOM 1341 N N . LYS A 1 174 ? 27.884 0.606 -36.978 1.00 96.12 174 LYS A N 1
ATOM 1342 C CA . LYS A 1 174 ? 28.192 0.049 -35.653 1.00 96.12 174 LYS A CA 1
ATOM 1343 C C . LYS A 1 174 ? 28.095 1.116 -34.560 1.00 96.12 174 LYS A C 1
ATOM 1345 O O . LYS A 1 174 ? 27.466 0.867 -33.537 1.00 96.12 174 LYS A O 1
ATOM 1350 N N . GLU A 1 175 ? 28.687 2.286 -34.780 1.00 95.44 175 GLU A N 1
ATOM 1351 C CA . GLU A 1 175 ? 28.677 3.416 -33.843 1.00 95.44 175 GLU A CA 1
ATOM 1352 C C . GLU A 1 175 ? 27.255 3.944 -33.599 1.00 95.44 175 GLU A C 1
ATOM 1354 O O . GLU A 1 175 ? 26.857 4.149 -32.451 1.00 95.44 175 GLU A O 1
ATOM 1359 N N . ALA A 1 176 ? 26.446 4.064 -34.654 1.00 95.06 176 ALA A N 1
ATOM 1360 C CA . ALA A 1 176 ? 25.035 4.425 -34.555 1.00 95.06 176 ALA A CA 1
ATOM 1361 C C . ALA A 1 176 ? 24.226 3.385 -33.757 1.00 95.06 176 ALA A C 1
ATOM 1363 O O . ALA A 1 176 ? 23.416 3.757 -32.908 1.00 95.06 176 ALA A O 1
ATOM 1364 N N . LEU A 1 177 ? 24.470 2.085 -33.969 1.00 95.06 177 LEU A N 1
ATOM 1365 C CA . LEU A 1 177 ? 23.790 1.009 -33.239 1.00 95.06 177 LEU A CA 1
ATOM 1366 C C . LEU A 1 177 ? 24.224 0.934 -31.766 1.00 95.06 177 LEU A C 1
ATOM 1368 O O . LEU A 1 177 ? 23.381 0.725 -30.893 1.00 95.06 177 LEU A O 1
ATOM 1372 N N . GLU A 1 178 ? 25.509 1.136 -31.461 1.00 95.69 178 GLU A N 1
ATOM 1373 C CA . GLU A 1 178 ? 26.004 1.221 -30.078 1.00 95.69 178 GLU A CA 1
ATOM 1374 C C . GLU A 1 178 ? 25.459 2.473 -29.365 1.00 95.69 178 GLU A C 1
ATOM 1376 O O . GLU A 1 178 ? 25.056 2.382 -28.203 1.00 95.69 178 GLU A O 1
ATOM 1381 N N . THR A 1 179 ? 25.327 3.600 -30.073 1.00 95.44 179 THR A N 1
ATOM 1382 C CA . THR A 1 179 ? 24.710 4.840 -29.564 1.00 95.44 179 THR A CA 1
ATOM 1383 C C . THR A 1 179 ? 23.216 4.665 -29.285 1.00 95.44 179 THR A C 1
ATOM 1385 O O . THR A 1 179 ? 22.762 4.977 -28.184 1.00 95.44 179 THR A O 1
ATOM 1388 N N . LEU A 1 180 ? 22.454 4.101 -30.230 1.00 95.19 180 LEU A N 1
ATOM 1389 C CA . LEU A 1 180 ? 21.027 3.802 -30.055 1.00 95.19 180 LEU A CA 1
ATOM 1390 C C . LEU A 1 180 ? 20.799 2.840 -28.882 1.00 95.19 180 LEU A C 1
ATOM 1392 O O . LEU A 1 180 ? 19.911 3.057 -28.061 1.00 95.19 180 LEU A O 1
ATOM 1396 N N . LYS A 1 181 ? 21.637 1.804 -28.764 1.00 95.69 181 LYS A N 1
ATOM 1397 C CA . LYS A 1 181 ? 21.582 0.858 -27.647 1.00 95.69 181 LYS A CA 1
ATOM 1398 C C . LYS A 1 181 ? 21.887 1.529 -26.306 1.00 95.69 181 LYS A C 1
ATOM 1400 O O . LYS A 1 181 ? 21.235 1.188 -25.322 1.00 95.69 181 LYS A O 1
ATOM 1405 N N . LYS A 1 182 ? 22.844 2.468 -26.247 1.00 96.00 182 LYS A N 1
ATOM 1406 C CA . LYS A 1 182 ? 23.103 3.256 -25.031 1.00 96.00 182 LYS A CA 1
ATOM 1407 C C . LYS A 1 182 ? 21.880 4.098 -24.670 1.00 96.00 182 LYS A C 1
ATOM 1409 O O . LYS A 1 182 ? 21.417 3.991 -23.543 1.00 96.00 182 LYS A O 1
ATOM 1414 N N . ALA A 1 183 ? 21.325 4.848 -25.623 1.00 95.19 183 ALA A N 1
ATOM 1415 C CA . ALA A 1 183 ? 20.145 5.684 -25.399 1.00 95.19 183 ALA A CA 1
ATOM 1416 C C . ALA A 1 183 ? 18.945 4.867 -24.881 1.00 95.19 183 ALA A C 1
ATOM 1418 O O . ALA A 1 183 ? 18.341 5.240 -23.884 1.00 95.19 183 ALA A O 1
ATOM 1419 N N . GLN A 1 184 ? 18.672 3.693 -25.464 1.00 95.00 184 GLN A N 1
ATOM 1420 C CA . GLN A 1 184 ? 17.629 2.783 -24.968 1.00 95.00 184 GLN A CA 1
ATOM 1421 C C . GLN A 1 184 ? 17.914 2.235 -23.560 1.00 95.00 184 GLN A C 1
ATOM 1423 O O . GLN A 1 184 ? 16.985 1.966 -22.806 1.00 95.00 184 GLN A O 1
ATOM 1428 N N . GLN A 1 185 ? 19.181 2.036 -23.180 1.00 94.94 185 GLN A N 1
ATOM 1429 C CA . GLN A 1 185 ? 19.539 1.630 -21.814 1.00 94.94 185 GLN A CA 1
ATOM 1430 C C . GLN A 1 185 ? 19.404 2.777 -20.802 1.00 94.94 185 GLN A C 1
ATOM 1432 O O . GLN A 1 185 ? 19.116 2.508 -19.639 1.00 94.94 185 GLN A O 1
ATOM 1437 N N . GLU A 1 186 ? 19.592 4.017 -21.248 1.00 95.00 186 GLU A N 1
ATOM 1438 C CA . GLU A 1 186 ? 19.446 5.259 -20.479 1.00 95.00 186 GLU A CA 1
ATOM 1439 C C . GLU A 1 186 ? 17.949 5.552 -20.243 1.00 95.00 186 GLU A C 1
ATOM 1441 O O . GLU A 1 186 ? 17.509 5.577 -19.097 1.00 95.00 186 GLU A O 1
ATOM 1446 N N . GLU A 1 187 ? 17.131 5.555 -21.301 1.00 94.19 187 GLU A N 1
ATOM 1447 C CA . GLU A 1 187 ? 15.660 5.671 -21.254 1.00 94.19 187 GLU A CA 1
ATOM 1448 C C . GLU A 1 187 ? 15.010 4.579 -20.375 1.00 94.19 187 GLU A C 1
ATOM 1450 O O . GLU A 1 187 ? 14.146 4.854 -19.539 1.00 94.19 187 GLU A O 1
ATOM 1455 N N . LEU A 1 188 ? 15.460 3.321 -20.499 1.00 94.19 188 LEU A N 1
ATOM 1456 C CA . LEU A 1 188 ? 14.987 2.222 -19.647 1.00 94.19 188 LEU A CA 1
ATOM 1457 C C . LEU A 1 188 ? 15.486 2.308 -18.196 1.00 94.19 188 LEU A C 1
ATOM 1459 O O . LEU A 1 188 ? 14.920 1.626 -17.340 1.00 94.19 188 LEU A O 1
ATOM 1463 N N . ALA A 1 189 ? 16.530 3.085 -17.899 1.00 94.75 189 ALA A N 1
ATOM 1464 C CA . ALA A 1 189 ? 16.959 3.356 -16.529 1.00 94.75 189 ALA A CA 1
ATOM 1465 C C . ALA A 1 189 ? 16.107 4.475 -15.913 1.00 94.75 189 ALA A C 1
ATOM 1467 O O . ALA A 1 189 ? 15.501 4.248 -14.867 1.00 94.75 189 ALA A O 1
ATOM 1468 N N . GLU A 1 190 ? 15.963 5.605 -16.611 1.00 94.62 190 GLU A N 1
ATOM 1469 C CA . GLU A 1 190 ? 15.114 6.741 -16.215 1.00 94.62 190 GLU A CA 1
ATOM 1470 C C . GLU A 1 190 ? 13.660 6.303 -15.974 1.00 94.62 190 GLU A C 1
ATOM 1472 O O . GLU A 1 190 ? 13.078 6.579 -14.924 1.00 94.62 190 GLU A O 1
ATOM 1477 N N . SER A 1 191 ? 13.089 5.515 -16.894 1.00 93.62 191 SER A N 1
ATOM 1478 C CA . SER A 1 191 ? 11.737 4.958 -16.749 1.00 93.62 191 SER A CA 1
ATOM 1479 C C . SER A 1 191 ? 11.600 4.055 -15.513 1.00 93.62 191 SER A C 1
ATOM 1481 O O . SER A 1 191 ? 10.583 4.098 -14.818 1.00 93.62 191 SER A O 1
ATOM 1483 N N . ARG A 1 192 ? 12.627 3.260 -15.180 1.00 94.19 192 ARG A N 1
ATOM 1484 C CA . ARG A 1 192 ? 12.624 2.407 -13.976 1.00 94.19 192 ARG A CA 1
ATOM 1485 C C . ARG A 1 192 ? 12.798 3.194 -12.686 1.00 94.19 192 ARG A C 1
ATOM 1487 O O . ARG A 1 192 ? 12.316 2.729 -11.653 1.00 94.19 192 ARG A O 1
ATOM 1494 N N . GLU A 1 193 ? 13.510 4.313 -12.723 1.00 94.75 193 GLU A N 1
ATOM 1495 C CA . GLU A 1 193 ? 13.673 5.214 -11.583 1.00 94.75 193 GLU A CA 1
ATOM 1496 C C . GLU A 1 193 ? 12.351 5.935 -11.299 1.00 94.75 193 GLU A C 1
ATOM 1498 O O . GLU A 1 193 ? 11.804 5.770 -10.210 1.00 94.75 193 GLU A O 1
ATOM 1503 N N . SER A 1 194 ? 11.741 6.555 -12.315 1.00 94.81 194 SER A N 1
ATOM 1504 C CA . SER A 1 194 ? 10.403 7.166 -12.232 1.00 94.81 194 SER A CA 1
ATOM 1505 C C . SER A 1 194 ? 9.338 6.198 -11.692 1.00 94.81 194 SER A C 1
ATOM 1507 O O . SER A 1 194 ? 8.636 6.533 -10.740 1.00 94.81 194 SER A O 1
ATOM 1509 N N . ILE A 1 195 ? 9.269 4.958 -12.197 1.00 92.81 195 ILE A N 1
ATOM 1510 C CA . ILE A 1 195 ? 8.316 3.946 -11.697 1.00 92.81 195 ILE A CA 1
ATOM 1511 C C . ILE A 1 195 ? 8.583 3.568 -10.224 1.00 92.81 195 ILE A C 1
ATOM 1513 O O . ILE A 1 195 ? 7.652 3.218 -9.494 1.00 92.81 195 ILE A O 1
ATOM 1517 N N . GLN A 1 196 ? 9.835 3.620 -9.758 1.00 93.00 196 GLN A N 1
ATOM 1518 C CA . GLN A 1 196 ? 10.168 3.382 -8.347 1.00 93.00 196 GLN A CA 1
ATOM 1519 C C . GLN A 1 196 ? 9.810 4.576 -7.456 1.00 93.00 196 GLN A C 1
ATOM 1521 O O . GLN A 1 196 ? 9.357 4.364 -6.328 1.00 93.00 196 GLN A O 1
ATOM 1526 N N . GLU A 1 197 ? 9.962 5.808 -7.946 1.00 94.81 197 GLU A N 1
ATOM 1527 C CA . GLU A 1 197 ? 9.510 7.010 -7.242 1.00 94.81 197 GLU A CA 1
ATOM 1528 C C . GLU A 1 197 ? 7.981 7.043 -7.110 1.00 94.81 197 GLU A C 1
ATOM 1530 O O . GLU A 1 197 ? 7.482 7.206 -5.995 1.00 94.81 197 GLU A O 1
ATOM 1535 N N . ASP A 1 198 ? 7.242 6.759 -8.187 1.00 93.50 198 ASP A N 1
ATOM 1536 C CA . ASP A 1 198 ? 5.774 6.666 -8.176 1.00 93.50 198 ASP A CA 1
ATOM 1537 C C . ASP A 1 198 ? 5.273 5.586 -7.202 1.00 93.50 198 ASP A C 1
ATOM 1539 O O . ASP A 1 198 ? 4.380 5.834 -6.387 1.00 93.50 198 ASP A O 1
ATOM 1543 N N . GLN A 1 199 ? 5.879 4.388 -7.214 1.00 92.25 199 GLN A N 1
ATOM 1544 C CA . GLN A 1 199 ? 5.537 3.330 -6.251 1.00 92.25 199 GLN A CA 1
ATOM 1545 C C . GLN A 1 199 ? 5.796 3.759 -4.801 1.00 92.25 199 GLN A C 1
ATOM 1547 O O . GLN A 1 199 ? 5.004 3.440 -3.915 1.00 92.25 199 GLN A O 1
ATOM 1552 N N . LYS A 1 200 ? 6.892 4.477 -4.546 1.00 93.88 200 LYS A N 1
ATOM 1553 C CA . LYS A 1 200 ? 7.270 4.962 -3.212 1.00 93.88 200 LYS A CA 1
ATOM 1554 C C . LYS A 1 200 ? 6.355 6.095 -2.732 1.00 93.88 200 LYS A C 1
ATOM 1556 O O . LYS A 1 200 ? 6.030 6.144 -1.545 1.00 93.88 200 LYS A O 1
ATOM 1561 N N . ALA A 1 201 ? 5.914 6.970 -3.635 1.00 93.88 201 ALA A N 1
ATOM 1562 C CA . ALA A 1 201 ? 4.925 8.006 -3.353 1.00 93.88 201 ALA A CA 1
ATOM 1563 C C . ALA A 1 201 ? 3.557 7.390 -3.013 1.00 93.88 201 ALA A C 1
ATOM 1565 O O . ALA A 1 201 ? 2.969 7.729 -1.985 1.00 93.88 201 ALA A O 1
ATOM 1566 N N . LEU A 1 202 ? 3.099 6.414 -3.804 1.00 92.69 202 LEU A N 1
ATOM 1567 C CA . LEU A 1 202 ? 1.839 5.707 -3.559 1.00 92.69 202 LEU A CA 1
ATOM 1568 C C . LEU A 1 202 ? 1.874 4.880 -2.259 1.00 92.69 202 LEU A C 1
ATOM 1570 O O . LEU A 1 202 ? 0.899 4.874 -1.507 1.00 92.69 202 LEU A O 1
ATOM 1574 N N . GLU A 1 203 ? 3.006 4.240 -1.938 1.00 94.44 203 GLU A N 1
ATOM 1575 C CA . GLU A 1 203 ? 3.211 3.560 -0.649 1.00 94.44 203 GLU A CA 1
ATOM 1576 C C . GLU A 1 203 ? 3.058 4.529 0.536 1.00 94.44 203 GLU A C 1
ATOM 1578 O O . GLU A 1 203 ? 2.437 4.187 1.549 1.00 94.44 203 GLU A O 1
ATOM 1583 N N . ALA A 1 204 ? 3.607 5.742 0.416 1.00 94.75 204 ALA A N 1
ATOM 1584 C CA . ALA A 1 204 ? 3.488 6.779 1.434 1.00 94.75 204 ALA A CA 1
ATOM 1585 C C . ALA A 1 204 ? 2.040 7.280 1.571 1.00 94.75 204 ALA A C 1
ATOM 1587 O O . ALA A 1 204 ? 1.531 7.340 2.689 1.00 94.75 204 ALA A O 1
ATOM 1588 N N . GLU A 1 205 ? 1.349 7.550 0.459 1.00 94.19 205 GLU A N 1
ATOM 1589 C CA . GLU A 1 205 ? -0.048 8.009 0.447 1.00 94.19 205 GLU A CA 1
ATOM 1590 C C . GLU A 1 205 ? -1.006 6.977 1.073 1.00 94.19 205 GLU A C 1
ATOM 1592 O O . GLU A 1 205 ? -1.862 7.322 1.894 1.00 94.19 205 GLU A O 1
ATOM 1597 N N . VAL A 1 206 ? -0.840 5.689 0.744 1.00 93.62 206 VAL A N 1
ATOM 1598 C CA . VAL A 1 206 ? -1.619 4.588 1.343 1.00 93.62 206 VAL A CA 1
ATOM 1599 C C . VAL A 1 206 ? -1.361 4.495 2.850 1.00 93.62 206 VAL A C 1
ATOM 1601 O O . VAL A 1 206 ? -2.304 4.331 3.630 1.00 93.62 206 VAL A O 1
ATOM 1604 N N . LYS A 1 207 ? -0.105 4.640 3.290 1.00 94.44 207 LYS A N 1
ATOM 1605 C CA . LYS A 1 207 ? 0.254 4.626 4.718 1.00 94.44 207 LYS A CA 1
ATOM 1606 C C . LYS A 1 207 ? -0.257 5.854 5.472 1.00 94.44 207 LYS A C 1
ATOM 1608 O O . LYS A 1 207 ? -0.688 5.698 6.612 1.00 94.44 207 LYS A O 1
ATOM 1613 N N . GLU A 1 208 ? -0.262 7.034 4.856 1.00 94.69 208 GLU A N 1
ATOM 1614 C CA . GLU A 1 208 ? -0.816 8.261 5.438 1.00 94.69 208 GLU A CA 1
ATOM 1615 C C . GLU A 1 208 ? -2.334 8.143 5.627 1.00 94.69 208 GLU A C 1
ATOM 1617 O O . GLU A 1 208 ? -2.834 8.284 6.746 1.00 94.69 208 GLU A O 1
ATOM 1622 N N . LYS A 1 209 ? -3.070 7.791 4.565 1.00 92.69 209 LYS A N 1
ATOM 1623 C CA . LYS A 1 209 ? -4.537 7.660 4.608 1.00 92.69 209 LYS A CA 1
ATOM 1624 C C . LYS A 1 209 ? -5.013 6.584 5.586 1.00 92.69 209 LYS A C 1
ATOM 1626 O O . LYS A 1 209 ? -6.070 6.731 6.194 1.00 92.69 209 LYS A O 1
ATOM 1631 N N . LEU A 1 210 ? -4.230 5.523 5.783 1.00 94.50 210 LEU A N 1
ATOM 1632 C CA . LEU A 1 210 ? -4.528 4.457 6.746 1.00 94.50 210 LEU A CA 1
ATOM 1633 C C . LEU A 1 210 ? -3.928 4.692 8.146 1.00 94.50 210 LEU A C 1
ATOM 1635 O O . LEU A 1 210 ? -4.182 3.892 9.052 1.00 94.50 210 LEU A O 1
ATOM 1639 N N . ALA A 1 211 ? -3.186 5.781 8.376 1.00 92.50 211 ALA A N 1
ATOM 1640 C CA . ALA A 1 211 ? -2.551 6.073 9.665 1.00 92.50 211 ALA A CA 1
ATOM 1641 C C . ALA A 1 211 ? -3.527 6.147 10.865 1.00 92.50 211 ALA A C 1
ATOM 1643 O O . ALA A 1 211 ? -3.159 5.652 11.937 1.00 92.50 211 ALA A O 1
ATOM 1644 N N . PRO A 1 212 ? -4.766 6.682 10.750 1.00 90.19 212 PRO A N 1
ATOM 1645 C CA . PRO A 1 212 ? -5.731 6.647 11.852 1.00 90.19 212 PRO A CA 1
ATOM 1646 C C . PRO A 1 212 ? -6.111 5.215 12.255 1.00 90.19 212 PRO A C 1
ATOM 1648 O O . PRO A 1 212 ? -6.171 4.898 13.440 1.00 90.19 212 PRO A O 1
ATOM 1651 N N . LEU A 1 213 ? -6.298 4.323 11.277 1.00 93.19 213 LEU A N 1
ATOM 1652 C CA . LEU A 1 213 ? -6.634 2.917 11.520 1.00 93.19 213 LEU A CA 1
ATOM 1653 C C . LEU A 1 213 ? -5.427 2.108 12.012 1.00 93.19 213 LEU A C 1
ATOM 1655 O O . LEU A 1 213 ? -5.583 1.227 12.857 1.00 93.19 213 LEU A O 1
ATOM 1659 N N . ALA A 1 214 ? -4.216 2.447 11.562 1.00 92.44 214 ALA A N 1
ATOM 1660 C CA . ALA A 1 214 ? -2.981 1.861 12.076 1.00 92.44 214 ALA A CA 1
ATOM 1661 C C . ALA A 1 214 ? -2.783 2.143 13.578 1.00 92.44 214 ALA A C 1
ATOM 1663 O O . ALA A 1 214 ? -2.334 1.257 14.299 1.00 92.44 214 ALA A O 1
ATOM 1664 N N . LYS A 1 215 ? -3.190 3.322 14.079 1.00 90.31 215 LYS A N 1
ATOM 1665 C CA . LYS A 1 215 ? -3.196 3.626 15.526 1.00 90.31 215 LYS A CA 1
ATOM 1666 C C . LYS A 1 215 ? -4.194 2.777 16.324 1.00 90.31 215 LYS A C 1
ATOM 1668 O O . LYS A 1 215 ? -3.946 2.504 17.491 1.00 90.31 215 LYS A O 1
ATOM 1673 N N . LEU A 1 216 ? -5.297 2.339 15.709 1.00 90.94 216 LEU A N 1
ATOM 1674 C CA . LEU A 1 216 ? -6.310 1.493 16.357 1.00 90.94 216 LEU A CA 1
ATOM 1675 C C . LEU A 1 216 ? -5.983 -0.007 16.333 1.00 90.94 216 LEU A C 1
ATOM 1677 O O . LEU A 1 216 ? -6.582 -0.762 17.098 1.00 90.94 216 LEU A O 1
ATOM 1681 N N . GLN A 1 217 ? -5.068 -0.448 15.466 1.00 91.69 217 GLN A N 1
ATOM 1682 C CA . GLN A 1 217 ? -4.568 -1.827 15.394 1.00 91.69 217 GLN A CA 1
ATOM 1683 C C . GLN A 1 217 ? -3.055 -1.850 15.081 1.00 91.69 217 GLN A C 1
ATOM 1685 O O . GLN A 1 217 ? -2.637 -2.360 14.034 1.00 91.69 217 GLN A O 1
ATOM 1690 N N . PRO A 1 218 ? -2.192 -1.333 15.980 1.00 88.62 218 PRO A N 1
ATOM 1691 C CA . PRO A 1 218 ? -0.759 -1.185 15.705 1.00 88.62 218 PRO A CA 1
ATOM 1692 C C . PRO A 1 218 ? -0.048 -2.528 15.486 1.00 88.62 218 PRO A C 1
ATOM 1694 O O . PRO A 1 218 ? 0.930 -2.598 14.750 1.00 88.62 218 PRO A O 1
ATOM 1697 N N . ARG A 1 219 ? -0.572 -3.624 16.055 1.00 89.94 219 ARG A N 1
ATOM 1698 C CA . ARG A 1 219 ? -0.039 -4.984 15.855 1.00 89.94 219 ARG A CA 1
ATOM 1699 C C . ARG A 1 219 ? -0.314 -5.563 14.459 1.00 89.94 219 ARG A C 1
ATOM 1701 O O . ARG A 1 219 ? 0.338 -6.532 14.090 1.00 89.94 219 ARG A O 1
ATOM 1708 N N . LEU A 1 220 ? -1.257 -5.000 13.694 1.00 91.81 220 LEU A N 1
ATOM 1709 C CA . LEU A 1 220 ? -1.660 -5.516 12.375 1.00 91.81 220 LEU A CA 1
ATOM 1710 C C . LEU A 1 220 ? -0.964 -4.813 11.195 1.00 91.81 220 LEU A C 1
ATOM 1712 O O . LEU A 1 220 ? -1.218 -5.168 10.044 1.00 91.81 220 LEU A O 1
ATOM 1716 N N . ASN A 1 221 ? -0.098 -3.822 11.464 1.00 90.75 221 ASN A N 1
ATOM 1717 C CA . ASN A 1 221 ? 0.710 -3.100 10.466 1.00 90.75 221 ASN A CA 1
ATOM 1718 C C . ASN A 1 221 ? -0.087 -2.619 9.233 1.00 90.75 221 ASN A C 1
ATOM 1720 O O . ASN A 1 221 ? 0.404 -2.683 8.107 1.00 90.75 221 ASN A O 1
ATOM 1724 N N . VAL A 1 222 ? -1.320 -2.141 9.460 1.00 92.88 222 VAL A N 1
ATOM 1725 C CA . VAL A 1 222 ? -2.395 -1.965 8.460 1.00 92.88 222 VAL A CA 1
ATOM 1726 C C . VAL A 1 222 ? -1.908 -1.443 7.100 1.00 92.88 222 VAL A C 1
ATOM 1728 O O . VAL A 1 222 ? -2.142 -2.096 6.089 1.00 92.88 222 VAL A O 1
ATOM 1731 N N . GLY A 1 223 ? -1.190 -0.315 7.062 1.00 92.19 223 GLY A N 1
ATOM 1732 C CA . GLY A 1 223 ? -0.711 0.280 5.806 1.00 92.19 223 GLY A CA 1
ATOM 1733 C C . GLY A 1 223 ? 0.296 -0.583 5.033 1.00 92.19 223 GLY A C 1
ATOM 1734 O O . GLY A 1 223 ? 0.239 -0.632 3.811 1.00 92.19 223 GLY A O 1
ATOM 1735 N N . THR A 1 224 ? 1.182 -1.312 5.720 1.00 92.25 224 THR A N 1
ATOM 1736 C CA . THR A 1 224 ? 2.122 -2.254 5.082 1.00 92.25 224 THR A CA 1
ATOM 1737 C C . THR A 1 224 ? 1.400 -3.510 4.600 1.00 92.25 224 THR A C 1
ATOM 1739 O O . THR A 1 224 ? 1.658 -3.976 3.495 1.00 92.25 224 THR A O 1
ATOM 1742 N N . THR A 1 225 ? 0.465 -4.035 5.396 1.00 92.75 225 THR A N 1
ATOM 1743 C CA . THR A 1 225 ? -0.343 -5.210 5.035 1.00 92.75 225 THR A CA 1
ATOM 1744 C C . THR A 1 225 ? -1.171 -4.939 3.775 1.00 92.75 225 THR A C 1
ATOM 1746 O O . THR A 1 225 ? -1.132 -5.725 2.836 1.00 92.75 225 THR A O 1
ATOM 1749 N N . VAL A 1 226 ? -1.841 -3.784 3.706 1.00 93.31 226 VAL A N 1
ATOM 1750 C CA . VAL A 1 226 ? -2.616 -3.361 2.526 1.00 93.31 226 VAL A CA 1
ATOM 1751 C C . VAL A 1 226 ? -1.716 -3.072 1.323 1.00 93.31 226 VAL A C 1
ATOM 1753 O O . VAL A 1 226 ? -2.058 -3.455 0.209 1.00 93.31 226 VAL A O 1
ATOM 1756 N N . TRP A 1 227 ? -0.553 -2.444 1.520 1.00 93.75 227 TRP A N 1
ATOM 1757 C CA . TRP A 1 227 ? 0.383 -2.193 0.421 1.00 93.75 227 TRP A CA 1
ATOM 1758 C C . TRP A 1 227 ? 0.911 -3.484 -0.215 1.00 93.75 227 TRP A C 1
ATOM 1760 O O . TRP A 1 227 ? 0.976 -3.575 -1.438 1.00 93.75 227 TRP A O 1
ATOM 1770 N N . ASN A 1 228 ? 1.209 -4.509 0.588 1.00 92.38 228 ASN A N 1
ATOM 1771 C CA . ASN A 1 228 ? 1.630 -5.814 0.075 1.00 92.38 228 ASN A CA 1
ATOM 1772 C C . ASN A 1 228 ? 0.534 -6.484 -0.778 1.00 92.38 228 ASN A C 1
ATOM 1774 O O . ASN A 1 228 ? 0.846 -7.051 -1.822 1.00 92.38 228 ASN A O 1
ATOM 1778 N N . GLU A 1 229 ? -0.739 -6.375 -0.380 1.00 90.88 229 GLU A N 1
ATOM 1779 C CA . GLU A 1 229 ? -1.886 -6.902 -1.144 1.00 90.88 229 GLU A CA 1
ATOM 1780 C C . GLU A 1 229 ? -2.141 -6.113 -2.447 1.00 90.88 229 GLU A C 1
ATOM 1782 O O . GLU A 1 229 ? -2.593 -6.691 -3.431 1.00 90.88 229 GLU A O 1
ATOM 1787 N N . ILE A 1 230 ? -1.823 -4.810 -2.490 1.00 90.50 230 ILE A N 1
ATOM 1788 C CA . ILE A 1 230 ? -1.890 -3.972 -3.710 1.00 90.50 230 ILE A CA 1
ATOM 1789 C C . ILE A 1 230 ? -0.689 -4.219 -4.640 1.00 90.50 230 ILE A C 1
ATOM 1791 O O . ILE A 1 230 ? -0.804 -4.067 -5.853 1.00 90.50 230 ILE A O 1
ATOM 1795 N N . LYS A 1 231 ? 0.472 -4.583 -4.086 1.00 89.62 231 LYS A N 1
ATOM 1796 C CA . LYS A 1 231 ? 1.718 -4.814 -4.834 1.00 89.62 231 LYS A CA 1
ATOM 1797 C C . LYS A 1 231 ? 1.869 -6.252 -5.358 1.00 89.62 231 LYS A C 1
ATOM 1799 O O . LYS A 1 231 ? 2.771 -6.511 -6.151 1.00 89.62 231 LYS A O 1
ATOM 1804 N N . GLY A 1 232 ? 1.024 -7.181 -4.911 1.00 86.81 232 GLY A N 1
ATOM 1805 C CA . GLY A 1 232 ? 1.017 -8.572 -5.370 1.00 86.81 232 GLY A CA 1
ATOM 1806 C C . GLY A 1 232 ? 0.488 -8.754 -6.799 1.00 86.81 232 GLY A C 1
ATOM 1807 O O . GLY A 1 232 ? -0.164 -7.875 -7.356 1.00 86.81 232 GLY A O 1
ATOM 1808 N N . ASP A 1 233 ? 0.719 -9.941 -7.370 1.00 80.31 233 ASP A N 1
ATOM 1809 C CA . ASP A 1 233 ? 0.368 -10.281 -8.764 1.00 80.31 233 ASP A CA 1
ATOM 1810 C C . ASP A 1 233 ? -1.147 -10.214 -9.076 1.00 80.31 233 ASP A C 1
ATOM 1812 O O . ASP A 1 233 ? -1.548 -10.198 -10.240 1.00 80.31 233 ASP A O 1
ATOM 1816 N N . ALA A 1 234 ? -1.996 -10.182 -8.043 1.00 85.38 234 ALA A N 1
ATOM 1817 C CA . ALA A 1 234 ? -3.451 -10.064 -8.129 1.00 85.38 234 ALA A CA 1
ATOM 1818 C C . ALA A 1 234 ? -3.957 -9.005 -7.119 1.00 85.38 234 ALA A C 1
ATOM 1820 O O . ALA A 1 234 ? -4.336 -9.364 -6.003 1.00 85.38 234 ALA A O 1
ATOM 1821 N N . PRO A 1 235 ? -3.938 -7.705 -7.473 1.00 86.88 235 PRO A N 1
ATOM 1822 C CA . PRO A 1 235 ? -4.117 -6.613 -6.514 1.00 86.88 235 PRO A CA 1
ATOM 1823 C C . PRO A 1 235 ? -5.558 -6.455 -6.000 1.00 86.88 235 PRO A C 1
ATOM 1825 O O . PRO A 1 235 ? -6.489 -6.205 -6.772 1.00 86.88 235 PRO A O 1
ATOM 1828 N N . ASP A 1 236 ? -5.745 -6.518 -4.676 1.00 85.25 236 ASP A N 1
ATOM 1829 C CA . ASP A 1 236 ? -7.055 -6.336 -4.030 1.00 85.25 236 ASP A CA 1
ATOM 1830 C C . ASP A 1 236 ? -7.320 -4.874 -3.624 1.00 85.25 236 ASP A C 1
ATOM 1832 O O . ASP A 1 236 ? -7.159 -4.457 -2.473 1.00 85.25 236 ASP A O 1
ATOM 1836 N N . PHE A 1 237 ? -7.809 -4.084 -4.579 1.00 89.12 237 PHE A N 1
ATOM 1837 C CA . PHE A 1 237 ? -8.254 -2.709 -4.325 1.00 89.12 237 PHE A CA 1
ATOM 1838 C C . PHE A 1 237 ? -9.524 -2.611 -3.452 1.00 89.12 237 PHE A C 1
ATOM 1840 O O . PHE A 1 237 ? -9.791 -1.551 -2.880 1.00 89.12 237 PHE A O 1
ATOM 1847 N N . ASN A 1 238 ? -10.304 -3.689 -3.302 1.00 92.38 238 ASN A N 1
ATOM 1848 C CA . ASN A 1 238 ? -11.499 -3.705 -2.453 1.00 92.38 238 ASN A CA 1
ATOM 1849 C C . ASN A 1 238 ? -11.133 -3.754 -0.956 1.00 92.38 238 ASN A C 1
ATOM 1851 O O . ASN A 1 238 ? -11.855 -3.198 -0.124 1.00 92.38 238 ASN A O 1
ATOM 1855 N N . LEU A 1 239 ? -9.987 -4.345 -0.602 1.00 93.31 239 LEU A N 1
ATOM 1856 C CA . LEU A 1 239 ? -9.433 -4.261 0.753 1.00 93.31 239 LEU A CA 1
ATOM 1857 C C . LEU A 1 239 ? -9.128 -2.805 1.147 1.00 93.31 239 LEU A C 1
ATOM 1859 O O . LEU A 1 239 ? -9.552 -2.348 2.212 1.00 93.31 239 LEU A O 1
ATOM 1863 N N . LEU A 1 240 ? -8.450 -2.054 0.269 1.00 93.69 240 LEU A N 1
ATOM 1864 C CA . LEU A 1 240 ? -8.173 -0.630 0.482 1.00 93.69 240 LEU A CA 1
ATOM 1865 C C . LEU A 1 240 ? -9.471 0.184 0.571 1.00 93.69 240 LEU A C 1
ATOM 1867 O O . LEU A 1 240 ? -9.628 0.979 1.497 1.00 93.69 240 LEU A O 1
ATOM 1871 N N . ALA A 1 241 ? -10.419 -0.038 -0.345 1.00 94.62 241 ALA A N 1
ATOM 1872 C CA . ALA A 1 241 ? -11.696 0.677 -0.361 1.00 94.62 241 ALA A CA 1
ATOM 1873 C C . ALA A 1 241 ? -12.497 0.491 0.942 1.00 94.62 241 ALA A C 1
ATOM 1875 O O . ALA A 1 241 ? -12.991 1.470 1.503 1.00 94.62 241 ALA A O 1
ATOM 1876 N N . GLN A 1 242 ? -12.573 -0.738 1.472 1.00 96.06 242 GLN A N 1
ATOM 1877 C CA . GLN A 1 242 ? -13.240 -1.015 2.752 1.00 96.06 242 GLN A CA 1
ATOM 1878 C C . GLN A 1 242 ? -12.579 -0.299 3.937 1.00 96.06 242 GLN A C 1
ATOM 1880 O O . GLN A 1 242 ? -13.281 0.181 4.828 1.00 96.06 242 GLN A O 1
ATOM 1885 N N . LEU A 1 243 ? -11.247 -0.208 3.962 1.00 96.25 243 LEU A N 1
ATOM 1886 C CA . LEU A 1 243 ? -10.525 0.465 5.044 1.00 96.25 243 LEU A CA 1
ATOM 1887 C C . LEU A 1 243 ? -10.617 1.995 4.939 1.00 96.25 243 LEU A C 1
ATOM 1889 O O . LEU A 1 243 ? -10.817 2.655 5.955 1.00 96.25 243 LEU A O 1
ATOM 1893 N N . LEU A 1 244 ? -10.569 2.570 3.734 1.00 95.56 244 LEU A N 1
ATOM 1894 C CA . LEU A 1 244 ? -10.797 4.009 3.538 1.00 95.56 244 LEU A CA 1
ATOM 1895 C C . LEU A 1 244 ? -12.232 4.417 3.912 1.00 95.56 244 LEU A C 1
ATOM 1897 O O . LEU A 1 244 ? -12.434 5.443 4.561 1.00 95.56 244 LEU A O 1
ATOM 1901 N N . GLU A 1 245 ? -13.236 3.600 3.580 1.00 96.31 245 GLU A N 1
ATOM 1902 C CA . GLU A 1 245 ? -14.619 3.850 4.003 1.00 96.31 245 GLU A CA 1
ATOM 1903 C C . GLU A 1 245 ? -14.799 3.662 5.523 1.00 96.31 245 GLU A C 1
ATOM 1905 O O . GLU A 1 245 ? -15.586 4.383 6.141 1.00 96.31 245 GLU A O 1
ATOM 1910 N N . LEU A 1 246 ? -14.046 2.759 6.166 1.00 95.62 246 LEU A N 1
ATOM 1911 C CA . LEU A 1 246 ? -14.030 2.628 7.628 1.00 95.62 246 LEU A CA 1
ATOM 1912 C C . LEU A 1 246 ? -13.415 3.859 8.316 1.00 95.62 246 LEU A C 1
ATOM 1914 O O . LEU A 1 246 ? -13.994 4.340 9.290 1.00 95.62 246 LEU A O 1
ATOM 1918 N N . GLU A 1 247 ? -12.293 4.391 7.818 1.00 93.88 247 GLU A N 1
ATOM 1919 C CA . GLU A 1 247 ? -11.695 5.639 8.325 1.00 93.88 247 GLU A CA 1
ATOM 1920 C C . GLU A 1 247 ? -12.703 6.790 8.216 1.00 93.88 247 GLU A C 1
ATOM 1922 O O . GLU A 1 247 ? -13.053 7.414 9.220 1.00 93.88 247 GLU A O 1
ATOM 1927 N N . LYS A 1 248 ? -13.266 6.986 7.022 1.00 93.62 248 LYS A N 1
ATOM 1928 C CA . LYS A 1 248 ? -14.266 8.017 6.730 1.00 93.62 248 LYS A CA 1
ATOM 1929 C C . LYS A 1 248 ? -15.479 7.942 7.661 1.00 93.62 248 LYS A C 1
ATOM 1931 O O . LYS A 1 248 ? -15.955 8.975 8.140 1.00 93.62 248 LYS A O 1
ATOM 1936 N N . ASN A 1 249 ? -15.978 6.739 7.958 1.00 91.50 249 ASN A N 1
ATOM 1937 C CA . ASN A 1 249 ? -17.093 6.566 8.892 1.00 91.50 249 ASN A CA 1
ATOM 1938 C C . ASN A 1 249 ? -16.685 6.737 10.361 1.00 91.50 249 ASN A C 1
ATOM 1940 O O . ASN A 1 249 ? -17.458 7.313 11.121 1.00 91.50 249 ASN A O 1
ATOM 1944 N N . LEU A 1 250 ? -15.476 6.343 10.769 1.00 89.94 250 LEU A N 1
ATOM 1945 C CA . LEU A 1 250 ? -14.934 6.640 12.101 1.00 89.94 250 LEU A CA 1
ATOM 1946 C C . LEU A 1 250 ? -14.821 8.159 12.327 1.00 89.94 250 LEU A C 1
ATOM 1948 O O . LEU A 1 250 ? -15.384 8.692 13.288 1.00 89.94 250 LEU A O 1
ATOM 1952 N N . SER A 1 251 ? -14.176 8.866 11.394 1.00 87.00 251 SER A N 1
ATOM 1953 C CA . SER A 1 251 ? -14.002 10.326 11.402 1.00 87.00 251 SER A CA 1
ATOM 1954 C C . SER A 1 251 ? -15.327 11.103 11.349 1.00 87.00 251 SER A C 1
ATOM 1956 O O . SER A 1 251 ? -15.403 12.234 11.841 1.00 87.00 251 SER A O 1
ATOM 1958 N N . LYS A 1 252 ? -16.392 10.496 10.809 1.00 87.62 252 LYS A N 1
ATOM 1959 C CA . LYS A 1 252 ? -17.773 11.002 10.879 1.00 87.62 252 LYS A CA 1
ATOM 1960 C C . LYS A 1 252 ? -18.433 10.702 12.231 1.00 87.62 252 LYS A C 1
ATOM 1962 O O . LYS A 1 252 ? -18.971 11.611 12.860 1.00 87.62 252 LYS A O 1
ATOM 1967 N N . ASN A 1 253 ? -18.400 9.453 12.692 1.00 83.75 253 ASN A N 1
ATOM 1968 C CA . ASN A 1 253 ? -19.158 8.991 13.859 1.00 83.75 253 ASN A CA 1
ATOM 1969 C C . ASN A 1 253 ? -18.646 9.572 15.183 1.00 83.75 253 ASN A C 1
ATOM 1971 O O . ASN A 1 253 ? -19.454 9.858 16.068 1.00 83.75 253 ASN A O 1
ATOM 1975 N N . ILE A 1 254 ? -17.334 9.799 15.308 1.00 79.25 254 ILE A N 1
ATOM 1976 C CA . ILE A 1 254 ? -16.727 10.460 16.476 1.00 79.25 254 ILE A CA 1
ATOM 1977 C C . ILE A 1 254 ? -17.260 11.891 16.651 1.00 79.25 254 ILE A C 1
ATOM 1979 O O . ILE A 1 254 ? -17.529 12.318 17.774 1.00 79.25 254 ILE A O 1
ATOM 1983 N N . LYS A 1 255 ? -17.477 12.607 15.540 1.00 74.38 255 LYS A N 1
ATOM 1984 C CA . LYS A 1 255 ? -18.052 13.963 15.520 1.00 74.38 255 LYS A CA 1
ATOM 1985 C C . LYS A 1 255 ? -19.580 13.963 15.639 1.00 74.38 255 LYS A C 1
ATOM 1987 O O . LYS A 1 255 ? -20.154 14.919 16.152 1.00 74.38 255 LYS A O 1
ATOM 1992 N N . GLY A 1 256 ? -20.228 12.900 15.155 1.00 67.62 256 GLY A N 1
ATOM 1993 C CA . GLY A 1 256 ? -21.674 12.828 14.937 1.00 67.62 256 GLY A CA 1
ATOM 1994 C C . GLY A 1 256 ? -22.546 12.983 16.185 1.00 67.62 256 GLY A C 1
ATOM 1995 O O . GLY A 1 256 ? -23.658 13.487 16.065 1.00 67.62 256 GLY A O 1
ATOM 1996 N N . ASP A 1 257 ? -22.054 12.607 17.371 1.00 66.75 257 ASP A N 1
ATOM 1997 C CA . ASP A 1 257 ? -22.793 12.804 18.626 1.00 66.75 257 ASP A CA 1
ATOM 1998 C C . ASP A 1 257 ? -21.913 13.344 19.767 1.00 66.75 257 ASP A C 1
ATOM 2000 O O . ASP A 1 257 ? -21.821 12.788 20.862 1.00 66.75 257 ASP A O 1
ATOM 2004 N N . ALA A 1 258 ? -21.267 14.488 19.511 1.00 62.75 258 ALA A N 1
ATOM 2005 C CA . ALA A 1 258 ? -20.368 15.171 20.449 1.00 62.75 258 ALA A CA 1
ATOM 2006 C C . ALA A 1 258 ? -20.987 15.522 21.825 1.00 62.75 258 ALA A C 1
ATOM 2008 O O . ALA A 1 258 ? -20.256 15.870 22.754 1.00 62.75 258 ALA A O 1
ATOM 2009 N N . ARG A 1 259 ? -22.313 15.389 21.996 1.00 64.06 259 ARG A N 1
ATOM 2010 C CA . ARG A 1 259 ? -23.000 15.464 23.301 1.00 64.06 259 ARG A CA 1
ATOM 2011 C C . ARG A 1 259 ? -22.480 14.406 24.281 1.00 64.06 259 ARG A C 1
ATOM 2013 O O . ARG A 1 259 ? -22.368 14.691 25.465 1.00 64.06 259 ARG A O 1
ATOM 2020 N N . TYR A 1 260 ? -22.105 13.230 23.774 1.00 65.12 260 TYR A N 1
ATOM 2021 C CA . TYR A 1 260 ? -21.554 12.107 24.541 1.00 65.12 260 TYR A CA 1
ATOM 2022 C C . TYR A 1 260 ? -20.009 12.110 24.595 1.00 65.12 260 TYR A C 1
ATOM 2024 O O . TYR A 1 260 ? -19.414 11.167 25.110 1.00 65.12 260 TYR A O 1
ATOM 2032 N N . ASN A 1 261 ? -19.353 13.153 24.066 1.00 63.53 261 ASN A N 1
ATOM 2033 C CA . ASN A 1 261 ? -17.915 13.397 24.259 1.00 63.53 261 ASN A CA 1
ATOM 2034 C C . ASN A 1 261 ? -17.655 14.457 25.350 1.00 63.53 261 ASN A C 1
ATOM 2036 O O . ASN A 1 261 ? -16.571 14.495 25.913 1.00 63.53 261 ASN A O 1
ATOM 2040 N N . LYS A 1 262 ? -18.625 15.335 25.656 1.00 54.38 262 LYS A N 1
ATOM 2041 C CA . LYS A 1 262 ? -18.451 16.457 26.600 1.00 54.38 262 LYS A CA 1
ATOM 2042 C C . LYS A 1 262 ? -19.041 16.165 27.982 1.00 54.38 262 LYS A C 1
ATOM 2044 O O . LYS A 1 262 ? -19.984 16.833 28.410 1.00 54.38 262 LYS A O 1
ATOM 2049 N N . THR A 1 263 ? -18.448 15.211 28.698 1.00 48.34 263 THR A N 1
ATOM 2050 C CA . THR A 1 263 ? -18.682 15.001 30.138 1.00 48.34 263 THR A CA 1
ATOM 2051 C C . THR A 1 263 ? -18.153 16.201 30.929 1.00 48.34 263 THR A C 1
ATOM 2053 O O . THR A 1 263 ? -16.996 16.238 31.341 1.00 48.34 263 THR A O 1
ATOM 2056 N N . LYS A 1 264 ? -19.006 17.212 31.151 1.00 37.59 264 LYS A N 1
ATOM 2057 C CA . LYS A 1 264 ? -18.702 18.380 32.010 1.00 37.59 264 LYS A CA 1
ATOM 2058 C C . LYS A 1 264 ? -18.450 18.010 33.480 1.00 37.59 264 LYS A C 1
ATOM 2060 O O . LYS A 1 264 ? -18.090 18.875 34.271 1.00 37.59 264 LYS A O 1
ATOM 2065 N N . THR A 1 265 ? -18.704 16.757 33.835 1.00 44.78 265 THR A N 1
ATOM 2066 C CA . THR A 1 265 ? -18.895 16.252 35.191 1.00 44.78 265 THR A CA 1
ATOM 2067 C C . THR A 1 265 ? -18.332 14.835 35.304 1.00 44.78 265 THR A C 1
ATOM 2069 O O . THR A 1 265 ? -19.001 13.943 35.810 1.00 44.78 265 THR A O 1
ATOM 2072 N N . ALA A 1 266 ? -17.092 14.610 34.852 1.00 45.38 266 ALA A N 1
ATOM 2073 C CA . ALA A 1 266 ? -16.444 13.289 34.888 1.00 45.38 266 ALA A CA 1
ATOM 2074 C C . ALA A 1 266 ? -16.460 12.617 36.285 1.00 45.38 266 ALA A C 1
ATOM 2076 O O . ALA A 1 266 ? -16.455 11.395 36.385 1.00 45.38 266 ALA A O 1
ATOM 2077 N N . GLU A 1 267 ? -16.542 13.416 37.355 1.00 40.03 267 GLU A N 1
ATOM 2078 C CA . GLU A 1 267 ? -16.682 12.988 38.756 1.00 40.03 267 GLU A CA 1
ATOM 2079 C C . GLU A 1 267 ? -18.113 12.544 39.146 1.00 40.03 267 GLU A C 1
ATOM 2081 O O . GLU A 1 267 ? -18.294 11.885 40.165 1.00 40.03 267 GLU A O 1
ATOM 2086 N N . GLN A 1 268 ? -19.135 12.892 38.354 1.00 41.16 268 GLN A N 1
ATOM 2087 C CA . GLN A 1 268 ? -20.545 12.494 38.531 1.00 41.16 268 GLN A CA 1
ATOM 2088 C C . GLN A 1 268 ? -21.012 11.467 37.486 1.00 41.16 268 GLN A C 1
ATOM 2090 O O . GLN A 1 268 ? -21.994 10.765 37.714 1.00 41.16 268 GLN A O 1
ATOM 2095 N N . ASP A 1 269 ? -20.322 11.365 36.347 1.00 46.09 269 ASP A N 1
ATOM 2096 C CA . ASP A 1 269 ? -20.679 10.487 35.225 1.00 46.09 269 ASP A CA 1
ATOM 2097 C C . ASP A 1 269 ? -20.374 8.986 35.481 1.00 46.09 269 ASP A C 1
ATOM 2099 O O . ASP A 1 269 ? -20.570 8.156 34.595 1.00 46.09 269 ASP A O 1
ATOM 2103 N N . GLY A 1 270 ? -19.925 8.608 36.688 1.00 47.28 270 GLY A N 1
ATOM 2104 C CA . GLY A 1 270 ? -19.925 7.217 37.179 1.00 47.28 270 GLY A CA 1
ATOM 2105 C C . GLY A 1 270 ? -19.099 6.220 36.356 1.00 47.28 270 GLY A C 1
ATOM 2106 O O . GLY A 1 270 ? -19.455 5.045 36.265 1.00 47.28 270 GLY A O 1
ATOM 2107 N N . GLY A 1 271 ? -18.033 6.679 35.694 1.00 53.28 271 GLY A N 1
ATOM 2108 C CA . GLY A 1 271 ? -17.229 5.835 34.803 1.00 53.28 271 GLY A CA 1
ATOM 2109 C C . GLY A 1 271 ? -17.818 5.619 33.399 1.00 53.28 271 GLY A C 1
ATOM 2110 O O . GLY A 1 271 ? -17.356 4.755 32.643 1.00 53.28 271 GLY A O 1
ATOM 2111 N N . ALA A 1 272 ? -18.839 6.390 33.016 1.00 55.88 272 ALA A N 1
ATOM 2112 C CA . ALA A 1 272 ? -19.367 6.373 31.658 1.00 55.88 272 ALA A CA 1
ATOM 2113 C C . ALA A 1 272 ? -18.325 6.883 30.648 1.00 55.88 272 ALA A C 1
ATOM 2115 O O . ALA A 1 272 ? -17.718 7.941 30.801 1.00 55.88 272 ALA A O 1
ATOM 2116 N N . VAL A 1 273 ? -18.120 6.100 29.591 1.00 71.38 273 VAL A N 1
ATOM 2117 C CA . VAL A 1 273 ? -17.022 6.297 28.635 1.00 71.38 273 VAL A CA 1
ATOM 2118 C C . VAL A 1 273 ? -17.402 7.294 27.537 1.00 71.38 273 VAL A C 1
ATOM 2120 O O . VAL A 1 273 ? -18.492 7.138 26.971 1.00 71.38 273 VAL A O 1
ATOM 2123 N N . PRO A 1 274 ? -16.505 8.229 27.152 1.00 74.19 274 PRO A N 1
ATOM 2124 C CA . PRO A 1 274 ? -16.686 9.069 25.973 1.00 74.19 274 PRO A CA 1
ATOM 2125 C C . PRO A 1 274 ? -17.053 8.259 24.726 1.00 74.19 274 PRO A C 1
ATOM 2127 O O . PRO A 1 274 ? -16.472 7.208 24.432 1.00 74.19 274 PRO A O 1
ATOM 2130 N N . TRP A 1 275 ? -18.019 8.765 23.963 1.00 78.94 275 TRP A N 1
ATOM 2131 C CA . TRP A 1 275 ? -18.535 8.100 22.763 1.00 78.94 275 TRP A CA 1
ATOM 2132 C C . TRP A 1 275 ? -17.450 7.816 21.718 1.00 78.94 275 TRP A C 1
ATOM 2134 O O . TRP A 1 275 ? -17.481 6.762 21.072 1.00 78.94 275 TRP A O 1
ATOM 2144 N N . TRP A 1 276 ? -16.442 8.688 21.608 1.00 83.75 276 TRP A N 1
ATOM 2145 C CA . TRP A 1 276 ? -15.307 8.478 20.713 1.00 83.75 276 TRP A CA 1
ATOM 2146 C C . TRP A 1 276 ? -14.528 7.183 21.005 1.00 83.75 276 TRP A C 1
ATOM 2148 O O . TRP A 1 276 ? -14.128 6.507 20.056 1.00 83.75 276 TRP A O 1
ATOM 2158 N N . LEU A 1 277 ? -14.376 6.758 22.269 1.00 86.38 277 LEU A N 1
ATOM 2159 C CA . LEU A 1 277 ? -13.647 5.522 22.595 1.00 86.38 277 LEU A CA 1
ATOM 2160 C C . LEU A 1 277 ? -14.467 4.276 22.235 1.00 86.38 277 LEU A C 1
ATOM 2162 O O . LEU A 1 277 ? -13.916 3.291 21.745 1.00 86.38 277 LEU A O 1
ATOM 2166 N N . LYS A 1 278 ? -15.799 4.330 22.380 1.00 89.12 278 LYS A N 1
ATOM 2167 C CA . LYS A 1 278 ? -16.688 3.247 21.921 1.00 89.12 278 LYS A CA 1
ATOM 2168 C C . LYS A 1 278 ? -16.591 3.063 20.400 1.00 89.12 278 LYS A C 1
ATOM 2170 O O . LYS A 1 278 ? -16.506 1.932 19.921 1.00 89.12 278 LYS A O 1
ATOM 2175 N N . GLN A 1 279 ? -16.521 4.167 19.649 1.00 90.88 279 GLN A N 1
ATOM 2176 C CA . GLN A 1 279 ? -16.273 4.150 18.200 1.00 90.88 279 GLN A CA 1
ATOM 2177 C C . GLN A 1 279 ? -14.866 3.631 17.856 1.00 90.88 279 GLN A C 1
ATOM 2179 O O . GLN A 1 279 ? -14.727 2.826 16.938 1.00 90.88 279 GLN A O 1
ATOM 2184 N N . ALA A 1 280 ? -13.832 4.017 18.612 1.00 91.50 280 ALA A N 1
ATOM 2185 C CA . ALA A 1 280 ? -12.461 3.537 18.423 1.00 91.50 280 ALA A CA 1
ATOM 2186 C C . ALA A 1 280 ? -12.324 2.016 18.648 1.00 91.50 280 ALA A C 1
ATOM 2188 O O . ALA A 1 280 ? -11.682 1.336 17.848 1.00 91.50 280 ALA A O 1
ATOM 2189 N N . ILE A 1 281 ? -12.980 1.455 19.671 1.00 93.56 281 ILE A N 1
ATOM 2190 C CA . ILE A 1 281 ? -13.013 0.001 19.923 1.00 93.56 281 ILE A CA 1
ATOM 2191 C C . ILE A 1 281 ? -13.751 -0.735 18.792 1.00 93.56 281 ILE A C 1
ATOM 2193 O O . ILE A 1 281 ? -13.243 -1.733 18.274 1.00 93.56 281 ILE A O 1
ATOM 2197 N N . ALA A 1 282 ? -14.912 -0.229 18.358 1.00 95.44 282 ALA A N 1
ATOM 2198 C CA . ALA A 1 282 ? -15.671 -0.817 17.252 1.00 95.44 282 ALA A CA 1
ATOM 2199 C C . ALA A 1 282 ? -14.891 -0.770 15.921 1.00 95.44 282 ALA A C 1
ATOM 2201 O O . ALA A 1 282 ? -14.812 -1.769 15.206 1.00 95.44 282 ALA A O 1
ATOM 2202 N N . ALA A 1 283 ? -14.239 0.353 15.607 1.00 95.88 283 ALA A N 1
ATOM 2203 C CA . ALA A 1 283 ? -13.385 0.470 14.427 1.00 95.88 283 ALA A CA 1
ATOM 2204 C C . ALA A 1 283 ? -12.128 -0.411 14.521 1.00 95.88 283 ALA A C 1
ATOM 2206 O O . ALA A 1 283 ? -11.763 -1.044 13.534 1.00 95.88 283 ALA A O 1
ATOM 2207 N N . SER A 1 284 ? -11.515 -0.538 15.701 1.00 96.69 284 SER A N 1
ATOM 2208 C CA . SER A 1 284 ? -10.396 -1.458 15.948 1.00 96.69 284 SER A CA 1
ATOM 2209 C C . SER A 1 284 ? -10.777 -2.923 15.678 1.00 96.69 284 SER A C 1
ATOM 2211 O O . SER A 1 284 ? -10.028 -3.646 15.016 1.00 96.69 284 SER A O 1
ATOM 2213 N N . PHE A 1 285 ? -11.971 -3.353 16.106 1.00 97.62 285 PHE A N 1
ATOM 2214 C CA . PHE A 1 285 ? -12.530 -4.659 15.738 1.00 97.62 285 PHE A CA 1
ATOM 2215 C C . PHE A 1 285 ? -12.757 -4.774 14.220 1.00 97.62 285 PHE A C 1
ATOM 2217 O O . PHE A 1 285 ? -12.368 -5.769 13.610 1.00 97.62 285 PHE A O 1
ATOM 2224 N N . ASN A 1 286 ? -13.329 -3.745 13.584 1.00 97.56 286 ASN A N 1
ATOM 2225 C CA . ASN A 1 286 ? -13.599 -3.747 12.142 1.00 97.56 286 ASN A CA 1
ATOM 2226 C C . ASN A 1 286 ? -12.327 -3.829 11.286 1.00 97.56 286 ASN A C 1
ATOM 2228 O O . ASN A 1 286 ? -12.331 -4.544 10.289 1.00 97.56 286 ASN A O 1
ATOM 2232 N N . VAL A 1 287 ? -11.230 -3.168 11.676 1.00 97.69 287 VAL A N 1
ATOM 2233 C CA . VAL A 1 287 ? -9.927 -3.304 10.995 1.00 97.69 287 VAL A CA 1
ATOM 2234 C C . VAL A 1 287 ? -9.456 -4.761 11.023 1.00 97.69 287 VAL A C 1
ATOM 2236 O O . VAL A 1 287 ? -9.071 -5.295 9.984 1.00 97.69 287 VAL A O 1
ATOM 2239 N N . ALA A 1 288 ? -9.543 -5.428 12.178 1.00 97.44 288 ALA A N 1
ATOM 2240 C CA . ALA A 1 288 ? -9.187 -6.842 12.296 1.00 97.44 288 ALA A CA 1
ATOM 2241 C C . ALA A 1 288 ? -10.116 -7.747 11.465 1.00 97.44 288 ALA A C 1
ATOM 2243 O O . ALA A 1 288 ? -9.632 -8.632 10.763 1.00 97.44 288 ALA A O 1
ATOM 2244 N N . ALA A 1 289 ? -11.430 -7.499 11.479 1.00 97.12 289 ALA A N 1
ATOM 2245 C CA . ALA A 1 289 ? -12.407 -8.256 10.692 1.00 97.12 289 ALA A CA 1
ATOM 2246 C C . ALA A 1 289 ? -12.203 -8.113 9.171 1.00 97.12 289 ALA A C 1
ATOM 2248 O O . ALA A 1 289 ? -12.309 -9.101 8.444 1.00 97.12 289 ALA A O 1
ATOM 2249 N N . ILE A 1 290 ? -11.891 -6.902 8.693 1.00 96.62 290 ILE A N 1
ATOM 2250 C CA . ILE A 1 290 ? -11.629 -6.611 7.275 1.00 96.62 290 ILE A CA 1
ATOM 2251 C C . ILE A 1 290 ? -10.324 -7.276 6.819 1.00 96.62 290 ILE A C 1
ATOM 2253 O O . ILE A 1 290 ? -10.329 -7.975 5.808 1.00 96.62 290 ILE A O 1
ATOM 2257 N N . LEU A 1 291 ? -9.231 -7.130 7.580 1.00 95.12 291 LEU A N 1
ATOM 2258 C CA . LEU A 1 291 ? -7.945 -7.769 7.263 1.00 95.12 291 LEU A CA 1
ATOM 2259 C C . LEU A 1 291 ? -8.029 -9.306 7.312 1.00 95.12 291 LEU A C 1
ATOM 2261 O O . LEU A 1 291 ? -7.412 -9.982 6.496 1.00 95.12 291 LEU A O 1
ATOM 2265 N N . ALA A 1 292 ? -8.846 -9.864 8.209 1.00 94.75 292 ALA A N 1
ATOM 2266 C CA . ALA A 1 292 ? -9.149 -11.295 8.262 1.00 94.75 292 ALA A CA 1
ATOM 2267 C C . ALA A 1 292 ? -10.207 -11.755 7.234 1.00 94.75 292 ALA A C 1
ATOM 2269 O O . ALA A 1 292 ? -10.616 -12.917 7.263 1.00 94.75 292 ALA A O 1
ATOM 2270 N N . ARG A 1 293 ? -10.668 -10.860 6.345 1.00 93.81 293 ARG A N 1
ATOM 2271 C CA . ARG A 1 293 ? -11.643 -11.118 5.268 1.00 93.81 293 ARG A CA 1
ATOM 2272 C C . ARG A 1 293 ? -12.986 -11.703 5.754 1.00 93.81 293 ARG A C 1
ATOM 2274 O O . ARG A 1 293 ? -13.661 -12.410 5.010 1.00 93.81 293 ARG A O 1
ATOM 2281 N N . GLN A 1 294 ? -13.399 -11.390 6.986 1.00 94.81 294 GLN A N 1
ATOM 2282 C CA . GLN A 1 294 ? -14.665 -11.848 7.580 1.00 94.81 294 GLN A CA 1
ATOM 2283 C C . GLN A 1 294 ? -15.805 -10.836 7.379 1.00 94.81 294 GLN A C 1
ATOM 2285 O O . GLN A 1 294 ? -15.570 -9.644 7.171 1.00 94.81 294 GLN A O 1
ATOM 2290 N N . SER A 1 295 ? -17.055 -11.299 7.478 1.00 93.62 295 SER A N 1
ATOM 2291 C CA . SER A 1 295 ? -18.282 -10.495 7.335 1.00 93.62 295 SER A CA 1
ATOM 2292 C C . SER A 1 295 ? -18.724 -9.765 8.611 1.00 93.62 295 SER A C 1
ATOM 2294 O O . SER A 1 295 ? -19.463 -8.786 8.517 1.00 93.62 295 SER A O 1
ATOM 2296 N N . VAL A 1 296 ? -18.245 -10.180 9.792 1.00 96.12 296 VAL A N 1
ATOM 2297 C CA . VAL A 1 296 ? -18.594 -9.560 11.084 1.00 96.12 296 VAL A CA 1
ATOM 2298 C C . VAL A 1 296 ? -18.229 -8.073 11.131 1.00 96.12 296 VAL A C 1
ATOM 2300 O O . VAL A 1 296 ? -17.103 -7.692 10.806 1.00 96.12 296 VAL A O 1
ATOM 2303 N N . ARG A 1 297 ? -19.156 -7.212 11.560 1.00 96.62 297 ARG A N 1
ATOM 2304 C CA . ARG A 1 297 ? -18.903 -5.774 11.755 1.00 96.62 297 ARG A CA 1
ATOM 2305 C C . ARG A 1 297 ? -19.448 -5.303 13.100 1.00 96.62 297 ARG A C 1
ATOM 2307 O O . ARG A 1 297 ? -20.568 -5.639 13.472 1.00 96.62 297 ARG A O 1
ATOM 2314 N N . ALA A 1 298 ? -18.642 -4.525 13.813 1.00 97.19 298 ALA A N 1
ATOM 2315 C CA . ALA A 1 298 ? -19.001 -3.838 15.042 1.00 97.19 298 ALA A CA 1
ATOM 2316 C C . ALA A 1 298 ? -19.534 -2.426 14.748 1.00 97.19 298 ALA A C 1
ATOM 2318 O O . ALA A 1 298 ? -18.938 -1.666 13.980 1.00 97.19 298 ALA A O 1
ATOM 2319 N N . THR A 1 299 ? -20.628 -2.069 15.404 1.00 94.88 299 THR A N 1
ATOM 2320 C CA . THR A 1 299 ? -21.289 -0.757 15.400 1.00 94.88 299 THR A CA 1
ATOM 2321 C C . THR A 1 299 ? -21.521 -0.316 16.844 1.00 94.88 299 THR A C 1
ATOM 2323 O O . THR A 1 299 ? -21.514 -1.141 17.754 1.00 94.88 299 THR A O 1
ATOM 2326 N N . VAL A 1 300 ? -21.710 0.984 17.088 1.00 92.06 300 VAL A N 1
ATOM 2327 C CA . VAL A 1 300 ? -22.144 1.475 18.408 1.00 92.06 300 VAL A CA 1
ATOM 2328 C C . VAL A 1 300 ? -23.597 1.914 18.290 1.00 92.06 300 VAL A C 1
ATOM 2330 O O . VAL A 1 300 ? -23.900 2.827 17.522 1.00 92.06 300 VAL A O 1
ATOM 2333 N N . GLU A 1 301 ? -24.480 1.237 19.014 1.00 90.50 301 GLU A N 1
ATOM 2334 C CA . GLU A 1 301 ? -25.937 1.351 18.895 1.00 90.50 301 GLU A CA 1
ATOM 2335 C C . GLU A 1 301 ? -26.554 1.848 20.213 1.00 90.50 301 GLU A C 1
ATOM 2337 O O . GLU A 1 301 ? -25.930 1.782 21.279 1.00 90.50 301 GLU A O 1
ATOM 2342 N N . ASP A 1 302 ? -27.774 2.381 20.141 1.00 86.81 302 ASP A N 1
ATOM 2343 C CA . ASP A 1 302 ? -28.539 2.801 21.314 1.00 86.81 302 ASP A CA 1
ATOM 2344 C C . ASP A 1 302 ? -29.045 1.593 22.112 1.00 86.81 302 ASP A C 1
ATOM 2346 O O . ASP A 1 302 ? -29.597 0.637 21.574 1.00 86.81 302 ASP A O 1
ATOM 2350 N N . ALA A 1 303 ? -28.857 1.649 23.426 1.00 82.44 303 ALA A N 1
ATOM 2351 C CA . ALA A 1 303 ? -29.190 0.583 24.353 1.00 82.44 303 ALA A CA 1
ATOM 2352 C C . ALA A 1 303 ? -30.560 0.834 24.998 1.00 82.44 303 ALA A C 1
ATOM 2354 O O . ALA A 1 303 ? -30.657 1.253 26.158 1.00 82.44 303 ALA A O 1
ATOM 2355 N N . ALA A 1 304 ? -31.627 0.591 24.233 1.00 79.31 304 ALA A N 1
ATOM 2356 C CA . ALA A 1 304 ? -32.996 0.651 24.736 1.00 79.31 304 ALA A CA 1
ATOM 2357 C C . ALA A 1 304 ? -33.157 -0.187 26.022 1.00 79.31 304 ALA A C 1
ATOM 2359 O O . ALA A 1 304 ? -32.550 -1.246 26.175 1.00 79.31 304 ALA A O 1
ATOM 2360 N N . GLY A 1 305 ? -33.944 0.310 26.978 1.00 75.00 305 GLY A N 1
ATOM 2361 C CA . GLY A 1 305 ? -34.176 -0.348 28.269 1.00 75.00 305 GLY A CA 1
ATOM 2362 C C . GLY A 1 305 ? -33.132 -0.084 29.366 1.00 75.00 305 GLY A C 1
ATOM 2363 O O . GLY A 1 305 ? -33.468 -0.263 30.535 1.00 75.00 305 GLY A O 1
ATOM 2364 N N . ILE A 1 306 ? -31.918 0.404 29.060 1.00 76.19 306 ILE A N 1
ATOM 2365 C CA . ILE A 1 306 ? -30.932 0.751 30.105 1.00 76.19 306 ILE A CA 1
ATOM 2366 C C . ILE A 1 306 ? -31.385 1.999 30.883 1.00 76.19 306 ILE A C 1
ATOM 2368 O O . ILE A 1 306 ? -31.399 3.118 30.364 1.00 76.19 306 ILE A O 1
ATOM 2372 N N . GLN A 1 307 ? -31.697 1.815 32.170 1.00 71.62 307 GLN A N 1
ATOM 2373 C CA . GLN A 1 307 ? -32.198 2.871 33.065 1.00 71.62 307 GLN A CA 1
ATOM 2374 C C . GLN A 1 307 ? -31.098 3.711 33.750 1.00 71.62 307 GLN A C 1
ATOM 2376 O O . GLN A 1 307 ? -31.392 4.477 34.664 1.00 71.62 307 GLN A O 1
ATOM 2381 N N . SER A 1 308 ? -29.838 3.614 33.308 1.00 72.25 308 SER A N 1
ATOM 2382 C CA . SER A 1 308 ? -28.739 4.408 33.882 1.00 72.25 308 SER A CA 1
ATOM 2383 C C . SER A 1 308 ? -28.996 5.920 33.789 1.00 72.25 308 SER A C 1
ATOM 2385 O O . SER A 1 308 ? -29.587 6.429 32.827 1.00 72.25 308 SER A O 1
ATOM 2387 N N . LYS A 1 309 ? -28.515 6.655 34.796 1.00 69.19 309 LYS A N 1
ATOM 2388 C CA . LYS A 1 309 ? -28.505 8.125 34.821 1.00 69.19 309 LYS A CA 1
ATOM 2389 C C . LYS A 1 309 ? -27.505 8.669 33.795 1.00 69.19 309 LYS A C 1
ATOM 2391 O O . LYS A 1 309 ? -27.812 9.637 33.100 1.00 69.19 309 LYS A O 1
ATOM 2396 N N . ALA A 1 310 ? -26.348 8.017 33.662 1.00 69.50 310 ALA A N 1
ATOM 2397 C CA . ALA A 1 310 ? -25.283 8.436 32.762 1.00 69.50 310 ALA A CA 1
ATOM 2398 C C . ALA A 1 310 ? -25.673 8.203 31.294 1.00 69.50 310 ALA A C 1
ATOM 2400 O O . ALA A 1 310 ? -26.117 7.120 30.904 1.00 69.50 310 ALA A O 1
ATOM 2401 N N . LEU A 1 311 ? -25.495 9.224 30.452 1.00 69.94 311 LEU A N 1
ATOM 2402 C CA . LEU A 1 311 ? -25.856 9.139 29.033 1.00 69.94 311 LEU A CA 1
ATOM 2403 C C . LEU A 1 311 ? -24.967 8.147 28.271 1.00 69.94 311 LEU A C 1
ATOM 2405 O O . LEU A 1 311 ? -25.469 7.415 27.420 1.00 69.94 311 LEU A O 1
ATOM 2409 N N . GLY A 1 312 ? -23.674 8.068 28.603 1.00 69.94 312 GLY A N 1
ATOM 2410 C CA . GLY A 1 312 ? -22.736 7.149 27.950 1.00 69.94 312 GLY A CA 1
ATOM 2411 C C . GLY A 1 312 ? -23.140 5.674 28.060 1.00 69.94 312 GLY A C 1
ATOM 2412 O O . GLY A 1 312 ? -22.898 4.911 27.125 1.00 69.94 312 GLY A O 1
ATOM 2413 N N . ASP A 1 313 ? -23.807 5.266 29.141 1.00 73.69 313 ASP A N 1
ATOM 2414 C CA . ASP A 1 313 ? -24.246 3.879 29.367 1.00 73.69 313 ASP A CA 1
ATOM 2415 C C . ASP A 1 313 ? -25.331 3.420 28.392 1.00 73.69 313 ASP A C 1
ATOM 2417 O O . ASP A 1 313 ? -25.432 2.234 28.085 1.00 73.69 313 ASP A O 1
ATOM 2421 N N . LYS A 1 314 ? -26.103 4.362 27.841 1.00 79.06 314 LYS A N 1
ATOM 2422 C CA . LYS A 1 314 ? -27.186 4.103 26.878 1.00 79.06 314 LYS A CA 1
ATOM 2423 C C . LYS A 1 314 ? -26.663 3.804 25.468 1.00 79.06 314 LYS A C 1
ATOM 2425 O O . LYS A 1 314 ? -27.429 3.824 24.512 1.00 79.06 314 LYS A O 1
ATOM 2430 N N . LYS A 1 315 ? -25.364 3.523 25.335 1.00 85.75 315 LYS A N 1
ATOM 2431 C CA . LYS A 1 315 ? -24.671 3.167 24.094 1.00 85.75 315 LYS A CA 1
ATOM 2432 C C . LYS A 1 315 ? -23.812 1.917 24.304 1.00 85.75 315 LYS A C 1
ATOM 2434 O O . LYS A 1 315 ? -22.888 1.926 25.128 1.00 85.75 315 LYS A O 1
ATOM 2439 N N . VAL A 1 316 ? -24.071 0.871 23.526 1.00 89.75 316 VAL A N 1
ATOM 2440 C CA . VAL A 1 316 ? -23.341 -0.412 23.555 1.00 89.75 316 VAL A CA 1
ATOM 2441 C C . VAL A 1 316 ? -22.672 -0.686 22.213 1.00 89.75 316 VAL A C 1
ATOM 2443 O O . VAL A 1 316 ? -23.117 -0.180 21.184 1.00 89.75 316 VAL A O 1
ATOM 2446 N N . ILE A 1 317 ? -21.602 -1.484 22.210 1.00 94.00 317 ILE A N 1
ATOM 2447 C CA . ILE A 1 317 ? -21.026 -1.984 20.958 1.00 94.00 317 ILE A CA 1
ATOM 2448 C C . ILE A 1 317 ? -21.768 -3.265 20.585 1.00 94.00 317 ILE A C 1
ATOM 2450 O O . ILE A 1 317 ? -21.835 -4.192 21.391 1.00 94.00 317 ILE A O 1
ATOM 2454 N N . VAL A 1 318 ? -22.312 -3.325 19.375 1.00 95.94 318 VAL A N 1
ATOM 2455 C CA . VAL A 1 318 ? -23.028 -4.480 18.824 1.00 95.94 318 VAL A CA 1
ATOM 2456 C C . VAL A 1 318 ? -22.226 -5.015 17.648 1.00 95.94 318 VAL A C 1
ATOM 2458 O O . VAL A 1 318 ? -21.830 -4.259 16.768 1.00 95.94 318 VAL A O 1
ATOM 2461 N N . VAL A 1 319 ? -21.962 -6.319 17.625 1.00 97.38 319 VAL A N 1
ATOM 2462 C CA . VAL A 1 319 ? -21.349 -7.004 16.485 1.00 97.38 319 VAL A CA 1
ATOM 2463 C C . VAL A 1 319 ? -22.430 -7.768 15.745 1.00 97.38 319 VAL A C 1
ATOM 2465 O O . VAL A 1 319 ? -23.119 -8.621 16.318 1.00 97.38 319 VAL A O 1
ATOM 2468 N N . ARG A 1 320 ? -22.559 -7.478 14.452 1.00 96.88 320 ARG A N 1
ATOM 2469 C CA . ARG A 1 320 ? -23.504 -8.135 13.556 1.00 96.88 320 ARG A CA 1
ATOM 2470 C C . ARG A 1 320 ? -22.765 -8.958 12.510 1.00 96.88 320 ARG A C 1
ATOM 2472 O O . ARG A 1 320 ? -21.748 -8.516 11.979 1.00 96.88 320 ARG A O 1
ATOM 2479 N N . ASP A 1 321 ? -23.307 -10.129 12.197 1.00 95.12 321 ASP A N 1
ATOM 2480 C CA . ASP A 1 321 ? -22.942 -10.906 11.015 1.00 95.12 321 ASP A CA 1
ATOM 2481 C C . ASP A 1 321 ? -24.154 -11.017 10.094 1.00 95.12 321 ASP A C 1
ATOM 2483 O O . ASP A 1 321 ? -25.216 -11.493 10.504 1.00 95.12 321 ASP A O 1
ATOM 2487 N N . ASN A 1 322 ? -24.017 -10.522 8.862 1.00 90.75 322 ASN A N 1
ATOM 2488 C CA . ASN A 1 322 ? -25.096 -10.502 7.869 1.00 90.75 322 ASN A CA 1
ATOM 2489 C C . ASN A 1 322 ? -26.434 -9.950 8.437 1.00 90.75 322 ASN A C 1
ATOM 2491 O O . ASN A 1 322 ? -27.513 -10.463 8.157 1.00 90.75 322 ASN A O 1
ATOM 2495 N N . GLY A 1 323 ? -26.343 -8.920 9.294 1.00 88.25 323 GLY A N 1
ATOM 2496 C CA . GLY A 1 323 ? -27.458 -8.266 10.000 1.00 88.25 323 GLY A CA 1
ATOM 2497 C C . GLY A 1 323 ? -27.797 -8.836 11.389 1.00 88.25 323 GLY A C 1
ATOM 2498 O O . GLY A 1 323 ? -28.247 -8.088 12.265 1.00 88.25 323 GLY A O 1
ATOM 2499 N N . ASN A 1 324 ? -27.525 -10.120 11.631 1.00 92.94 324 ASN A N 1
ATOM 2500 C CA . ASN A 1 324 ? -27.854 -10.820 12.878 1.00 92.94 324 ASN A CA 1
ATOM 2501 C C . ASN A 1 324 ? -26.893 -10.441 14.011 1.00 92.94 324 ASN A C 1
ATOM 2503 O O . ASN A 1 324 ? -25.683 -10.426 13.804 1.00 92.94 324 ASN A O 1
ATOM 2507 N N . VAL A 1 325 ? -27.401 -10.198 15.224 1.00 94.50 325 VAL A N 1
ATOM 2508 C CA . VAL A 1 325 ? -26.558 -9.923 16.403 1.00 94.50 325 VAL A CA 1
ATOM 2509 C C . VAL A 1 325 ? -25.808 -11.194 16.813 1.00 94.50 325 VAL A C 1
ATOM 2511 O O . VAL A 1 325 ? -26.405 -12.147 17.319 1.00 94.50 325 VAL A O 1
ATOM 2514 N N . VAL A 1 326 ? -24.489 -11.204 16.613 1.00 95.56 326 VAL A N 1
ATOM 2515 C CA . VAL A 1 326 ? -23.614 -12.319 17.017 1.00 95.56 326 VAL A CA 1
ATOM 2516 C C . VAL A 1 326 ? -22.958 -12.086 18.371 1.00 95.56 326 VAL A C 1
ATOM 2518 O O . VAL A 1 326 ? -22.689 -13.061 19.071 1.00 95.56 326 VAL A O 1
ATOM 2521 N N . ALA A 1 327 ? -22.752 -10.824 18.752 1.00 95.25 327 ALA A N 1
ATOM 2522 C CA . ALA A 1 327 ? -22.221 -10.409 20.045 1.00 95.25 327 ALA A CA 1
ATOM 2523 C C . ALA A 1 327 ? -22.635 -8.962 20.371 1.00 95.25 327 ALA A C 1
ATOM 2525 O O . ALA A 1 327 ? -22.912 -8.180 19.465 1.00 95.25 327 ALA A O 1
ATOM 2526 N N . TRP A 1 328 ? -22.631 -8.577 21.645 1.00 94.31 328 TRP A N 1
ATOM 2527 C CA . TRP A 1 328 ? -22.670 -7.177 22.081 1.00 94.31 328 TRP A CA 1
ATOM 2528 C C . TRP A 1 328 ? -21.914 -6.996 23.402 1.00 94.31 328 TRP A C 1
ATOM 2530 O O . TRP A 1 328 ? -21.684 -7.964 24.124 1.00 94.31 328 TRP A O 1
ATOM 2540 N N . ALA A 1 329 ? -21.501 -5.772 23.721 1.00 91.94 329 ALA A N 1
ATOM 2541 C CA . ALA A 1 329 ? -20.748 -5.467 24.934 1.00 91.94 329 ALA A CA 1
ATOM 2542 C C . ALA A 1 329 ? -21.061 -4.069 25.480 1.00 91.94 329 ALA A C 1
ATOM 2544 O O . ALA A 1 329 ? -21.229 -3.106 24.721 1.00 91.94 329 ALA A O 1
ATOM 2545 N N . GLN A 1 330 ? -21.065 -3.941 26.809 1.00 87.38 330 GLN A N 1
ATOM 2546 C CA . GLN A 1 330 ? -20.930 -2.632 27.446 1.00 87.38 330 GLN A CA 1
ATOM 2547 C C . GLN A 1 330 ? -19.469 -2.171 27.385 1.00 87.38 330 GLN A C 1
ATOM 2549 O O . GLN A 1 330 ? -18.557 -2.990 27.325 1.00 87.38 330 GLN A O 1
ATOM 2554 N N . VAL A 1 331 ? -19.244 -0.858 27.447 1.00 86.38 331 VAL A N 1
ATOM 2555 C CA . VAL A 1 331 ? -17.909 -0.271 27.638 1.00 86.38 331 VAL A CA 1
ATOM 2556 C C . VAL A 1 331 ? -17.973 0.653 28.847 1.00 86.38 331 VAL A C 1
ATOM 2558 O O . VAL A 1 331 ? -18.870 1.504 28.899 1.00 86.38 331 VAL A O 1
ATOM 2561 N N . ARG A 1 332 ? -17.046 0.464 29.789 1.00 79.38 332 ARG A N 1
ATOM 2562 C CA . ARG A 1 332 ? -16.890 1.193 31.057 1.00 79.38 332 ARG A CA 1
ATOM 2563 C C . ARG A 1 332 ? -15.444 1.663 31.212 1.00 79.38 332 ARG A C 1
ATOM 2565 O O . ARG A 1 332 ? -14.538 1.072 30.633 1.00 79.38 332 ARG A O 1
ATOM 2572 N N . ASN A 1 333 ? -15.246 2.721 31.984 1.00 67.44 333 ASN A N 1
ATOM 2573 C CA . ASN A 1 333 ? -13.943 3.245 32.379 1.00 67.44 333 ASN A CA 1
ATOM 2574 C C . ASN A 1 333 ? -14.043 3.697 33.850 1.00 67.44 333 ASN A C 1
ATOM 2576 O O . ASN A 1 333 ? -15.142 3.781 34.390 1.00 67.44 333 ASN A O 1
ATOM 2580 N N . GLY A 1 334 ? -12.934 4.017 34.505 1.00 60.91 334 GLY A N 1
ATOM 2581 C CA . GLY A 1 334 ? -12.893 4.391 35.915 1.00 60.91 334 GLY A CA 1
ATOM 2582 C C . GLY A 1 334 ? -12.749 3.166 36.836 1.00 60.91 334 GLY A C 1
ATOM 2583 O O . GLY A 1 334 ? -13.572 2.253 36.794 1.00 60.91 334 GLY A O 1
ATOM 2584 N N . PRO A 1 335 ? -11.738 3.130 37.725 1.00 54.56 335 PRO A N 1
ATOM 2585 C CA . PRO A 1 335 ? -11.481 1.991 38.607 1.00 54.56 335 PRO A CA 1
ATOM 2586 C C . PRO A 1 335 ? -12.300 2.025 39.915 1.00 54.56 335 PRO A C 1
ATOM 2588 O O . PRO A 1 335 ? -11.895 1.391 40.896 1.00 54.56 335 PRO A O 1
ATOM 2591 N N . ASP A 1 336 ? -13.392 2.793 39.984 1.00 68.75 336 ASP A N 1
ATOM 2592 C CA . ASP A 1 336 ? -14.237 2.905 41.181 1.00 68.75 336 ASP A CA 1
ATOM 2593 C C . ASP A 1 336 ? -15.169 1.685 41.332 1.00 68.75 336 ASP A C 1
ATOM 2595 O O . ASP A 1 336 ? -16.025 1.460 40.472 1.00 68.75 336 ASP A O 1
ATOM 2599 N N . PRO A 1 337 ? -15.063 0.906 42.428 1.00 69.00 337 PRO A N 1
ATOM 2600 C CA . PRO A 1 337 ? -15.985 -0.188 42.695 1.00 69.00 337 PRO A CA 1
ATOM 2601 C C . PRO A 1 337 ? -17.441 0.258 42.815 1.00 69.00 337 PRO A C 1
ATOM 2603 O O . PRO A 1 337 ? -18.313 -0.447 42.319 1.00 69.00 337 PRO A O 1
ATOM 2606 N N . ALA A 1 338 ? -17.715 1.393 43.468 1.00 71.88 338 ALA A N 1
ATOM 2607 C CA . ALA A 1 338 ? -19.080 1.771 43.835 1.00 71.88 338 ALA A CA 1
ATOM 2608 C C . ALA A 1 338 ? -19.933 2.074 42.594 1.00 71.88 338 ALA A C 1
ATOM 2610 O O . ALA A 1 338 ? -21.024 1.523 42.446 1.00 71.88 338 ALA A O 1
ATOM 2611 N N . SER A 1 339 ? -19.392 2.855 41.658 1.00 71.06 339 SER A N 1
ATOM 2612 C CA . SER A 1 339 ? -20.030 3.159 40.374 1.00 71.06 339 SER A CA 1
ATOM 2613 C C . SER A 1 339 ? -20.268 1.901 39.529 1.00 71.06 339 SER A C 1
ATOM 2615 O O . SER A 1 339 ? -21.340 1.743 38.944 1.00 71.06 339 SER A O 1
ATOM 2617 N N . LEU A 1 340 ? -19.312 0.961 39.499 1.00 74.12 340 LEU A N 1
ATOM 2618 C CA . LEU A 1 340 ? -19.469 -0.317 38.787 1.00 74.12 340 LEU A CA 1
ATOM 2619 C C . LEU A 1 340 ? -20.540 -1.218 39.430 1.00 74.12 340 LEU A C 1
ATOM 2621 O O . LEU A 1 340 ? -21.277 -1.898 38.712 1.00 74.12 340 LEU A O 1
ATOM 2625 N N . ILE A 1 341 ? -20.665 -1.198 40.761 1.00 74.94 341 ILE A N 1
ATOM 2626 C CA . ILE A 1 341 ? -21.710 -1.919 41.502 1.00 74.94 341 ILE A CA 1
ATOM 2627 C C . ILE A 1 341 ? -23.093 -1.301 41.220 1.00 74.94 341 ILE A C 1
ATOM 2629 O O . ILE A 1 341 ? -23.993 -2.024 40.786 1.00 74.94 341 ILE A O 1
ATOM 2633 N N . GLU A 1 342 ? -23.274 0.021 41.368 1.00 72.31 342 GLU A N 1
ATOM 2634 C CA . GLU A 1 342 ? -24.562 0.692 41.089 1.00 72.31 342 GLU A CA 1
ATOM 2635 C C . GLU A 1 342 ? -25.010 0.468 39.632 1.00 72.31 342 GLU A C 1
ATOM 2637 O O . GLU A 1 342 ? -26.169 0.130 39.361 1.00 72.31 342 GLU A O 1
ATOM 2642 N N . ALA A 1 343 ? -24.083 0.630 38.684 1.00 67.50 343 ALA A N 1
ATOM 2643 C CA . ALA A 1 343 ? -24.408 0.685 37.265 1.00 67.50 343 ALA A CA 1
ATOM 2644 C C . ALA A 1 343 ? -24.400 -0.672 36.536 1.00 67.50 343 ALA A C 1
ATOM 2646 O O . ALA A 1 343 ? -24.791 -0.701 35.364 1.00 67.50 343 ALA A O 1
ATOM 2647 N N . TYR A 1 344 ? -23.971 -1.771 37.178 1.00 71.69 344 TYR A N 1
ATOM 2648 C CA . TYR A 1 344 ? -24.015 -3.123 36.589 1.00 71.69 344 TYR A CA 1
ATOM 2649 C C . TYR A 1 344 ? -24.613 -4.222 37.481 1.00 71.69 344 TYR A C 1
ATOM 2651 O O . TYR A 1 344 ? -25.193 -5.161 36.940 1.00 71.69 344 TYR A O 1
ATOM 2659 N N . ILE A 1 345 ? -24.506 -4.127 38.812 1.00 72.31 345 ILE A N 1
ATOM 2660 C CA . ILE A 1 345 ? -25.049 -5.139 39.740 1.00 72.31 345 ILE A CA 1
ATOM 2661 C C . ILE A 1 345 ? -26.436 -4.718 40.243 1.00 72.31 345 ILE A C 1
ATOM 2663 O O . ILE A 1 345 ? -27.373 -5.512 40.198 1.00 72.31 345 ILE A O 1
ATOM 2667 N N . ALA A 1 346 ? -26.593 -3.464 40.677 1.00 68.12 346 ALA A N 1
ATOM 2668 C CA . ALA A 1 346 ? -27.864 -2.961 41.210 1.00 68.12 346 ALA A CA 1
ATOM 2669 C C . ALA A 1 346 ? -28.901 -2.596 40.125 1.00 68.12 346 ALA A C 1
ATOM 2671 O O . ALA A 1 346 ? -30.088 -2.472 40.426 1.00 68.12 346 ALA A O 1
ATOM 2672 N N . SER A 1 347 ? -28.468 -2.435 38.870 1.00 64.88 347 SER A N 1
ATOM 2673 C CA . SER A 1 347 ? -29.304 -2.010 37.737 1.00 64.88 347 SER A CA 1
ATOM 2674 C C . SER A 1 347 ? -29.258 -3.036 36.593 1.00 64.88 347 SER A C 1
ATOM 2676 O O . SER A 1 347 ? -28.159 -3.407 36.184 1.00 64.88 347 SER A O 1
ATOM 2678 N N . PRO A 1 348 ? -30.395 -3.464 36.000 1.00 59.56 348 PRO A N 1
ATOM 2679 C CA . PRO A 1 348 ? -30.387 -4.373 34.852 1.00 59.56 348 PRO A CA 1
ATOM 2680 C C . PRO A 1 348 ? -29.668 -3.776 33.631 1.00 59.56 348 PRO A C 1
ATOM 2682 O O . PRO A 1 348 ? -30.059 -2.736 33.102 1.00 59.56 348 PRO A O 1
ATOM 2685 N N . THR A 1 349 ? -28.622 -4.459 33.162 1.00 66.31 349 THR A N 1
ATOM 2686 C CA . THR A 1 349 ? -27.694 -3.972 32.122 1.00 66.31 349 THR A CA 1
ATOM 2687 C C . THR A 1 349 ? -27.863 -4.595 30.739 1.00 66.31 349 THR A C 1
ATOM 2689 O O . THR A 1 349 ? -27.158 -4.205 29.806 1.00 66.31 349 THR A O 1
ATOM 2692 N N . THR A 1 350 ? -28.804 -5.527 30.580 1.00 75.62 350 THR A N 1
ATOM 2693 C CA . THR A 1 350 ? -29.182 -6.079 29.270 1.00 75.62 350 THR A CA 1
ATOM 2694 C C . THR A 1 350 ? -30.127 -5.112 28.551 1.00 75.62 350 THR A C 1
ATOM 2696 O O . THR A 1 350 ? -31.201 -4.837 29.089 1.00 75.62 350 THR A O 1
ATOM 2699 N N . PRO A 1 351 ? -29.780 -4.605 27.352 1.00 82.19 351 PRO A N 1
ATOM 2700 C CA . PRO A 1 351 ? -30.696 -3.793 26.556 1.00 82.19 351 PRO A CA 1
ATOM 2701 C C . PRO A 1 351 ? -31.907 -4.618 26.112 1.00 82.19 351 PRO A C 1
ATOM 2703 O O . PRO A 1 351 ? -31.751 -5.768 25.705 1.00 82.19 351 PRO A O 1
ATOM 2706 N N . SER A 1 352 ? -33.106 -4.036 26.137 1.00 81.81 352 SER A N 1
ATOM 2707 C CA . SER A 1 352 ? -34.371 -4.746 25.879 1.00 81.81 352 SER A CA 1
ATOM 2708 C C . SER A 1 352 ? -34.491 -5.345 24.473 1.00 81.81 352 SER A C 1
ATOM 2710 O O . SER A 1 352 ? -35.322 -6.219 24.247 1.00 81.81 352 SER A O 1
ATOM 2712 N N . GLU A 1 353 ? -33.669 -4.877 23.534 1.00 85.38 353 GLU A N 1
ATOM 2713 C CA . GLU A 1 353 ? -33.665 -5.286 22.125 1.00 85.38 353 GLU A CA 1
ATOM 2714 C C . GLU A 1 353 ? -32.513 -6.251 21.772 1.00 85.38 353 GLU A C 1
ATOM 2716 O O . GLU A 1 353 ? -32.462 -6.756 20.650 1.00 85.38 353 GLU A O 1
ATOM 2721 N N . LEU A 1 354 ? -31.589 -6.537 22.704 1.00 88.00 354 LEU A N 1
ATOM 2722 C CA . LEU A 1 354 ? -30.410 -7.376 22.451 1.00 88.00 354 LEU A CA 1
ATOM 2723 C C . LEU A 1 354 ? -30.457 -8.699 23.244 1.00 88.00 354 LEU A C 1
ATOM 2725 O O . LEU A 1 354 ? -30.690 -8.680 24.452 1.00 88.00 354 LEU A O 1
ATOM 2729 N N . PRO A 1 355 ? -30.183 -9.867 22.623 1.00 86.88 355 PRO A N 1
ATOM 2730 C CA . PRO A 1 355 ? -30.252 -11.147 23.329 1.00 86.88 355 PRO A CA 1
ATOM 2731 C C . PRO A 1 355 ? -29.188 -11.261 24.430 1.00 86.88 355 PRO A C 1
ATOM 2733 O O . PRO A 1 355 ? -27.990 -11.163 24.151 1.00 86.88 355 PRO A O 1
ATOM 2736 N N . ALA A 1 356 ? -29.601 -11.533 25.670 1.00 83.94 356 ALA A N 1
ATOM 2737 C CA . ALA A 1 356 ? -28.704 -11.645 26.828 1.00 83.94 356 ALA A CA 1
ATOM 2738 C C . ALA A 1 356 ? -27.555 -12.651 26.610 1.00 83.94 356 ALA A C 1
ATOM 2740 O O . ALA A 1 356 ? -26.408 -12.385 26.960 1.00 83.94 356 ALA A O 1
ATOM 2741 N N . GLN A 1 357 ? -27.840 -13.773 25.939 1.00 86.88 357 GLN A N 1
ATOM 2742 C CA . GLN A 1 357 ? -26.886 -14.851 25.637 1.00 86.88 357 GLN A CA 1
ATOM 2743 C C . GLN A 1 357 ? -25.822 -14.460 24.592 1.00 86.88 357 GLN A C 1
ATOM 2745 O O . GLN A 1 357 ? -24.969 -15.276 24.247 1.00 86.88 357 GLN A O 1
ATOM 2750 N N . LYS A 1 358 ? -25.893 -13.239 24.045 1.00 91.44 358 LYS A N 1
ATOM 2751 C CA . LYS A 1 358 ? -24.900 -12.653 23.134 1.00 91.44 358 LYS A CA 1
ATOM 2752 C C . LYS A 1 358 ? -24.042 -11.571 23.798 1.00 91.44 358 LYS A C 1
ATOM 2754 O O . LYS A 1 358 ? -23.226 -10.961 23.112 1.00 91.44 358 LYS A O 1
ATOM 2759 N N . SER A 1 359 ? -24.190 -11.338 25.103 1.00 89.81 359 SER A N 1
ATOM 2760 C CA . SER A 1 359 ? -23.289 -10.446 25.832 1.00 89.81 359 SER A CA 1
ATOM 2761 C C . SER A 1 359 ? -21.879 -11.037 25.914 1.00 89.81 359 SER A C 1
ATOM 2763 O O . SER A 1 359 ? -21.698 -12.181 26.328 1.00 89.81 359 SER A O 1
ATOM 2765 N N . VAL A 1 360 ? -20.878 -10.238 25.553 1.00 90.19 360 VAL A N 1
ATOM 2766 C CA . VAL A 1 360 ? -19.446 -10.498 25.798 1.00 90.19 360 VAL A CA 1
ATOM 2767 C C . VAL A 1 360 ? -19.035 -9.975 27.187 1.00 90.19 360 VAL A C 1
ATOM 2769 O O . VAL A 1 360 ? -17.951 -10.290 27.674 1.00 90.19 360 VAL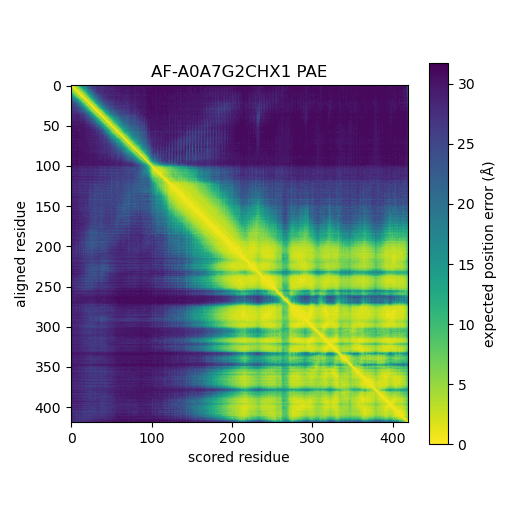 A O 1
ATOM 2772 N N . GLY A 1 361 ? -19.918 -9.214 27.847 1.00 88.56 361 GLY A N 1
ATOM 2773 C CA . GLY A 1 361 ? -19.712 -8.617 29.163 1.00 88.56 361 GLY A CA 1
ATOM 2774 C C . GLY A 1 361 ? -19.333 -7.135 29.102 1.00 88.56 361 GLY A C 1
ATOM 2775 O O . GLY A 1 361 ? -19.908 -6.353 28.336 1.00 88.56 361 GLY A O 1
ATOM 2776 N N . ILE A 1 362 ? -18.382 -6.751 29.952 1.00 87.94 362 ILE A N 1
ATOM 2777 C CA . ILE A 1 362 ? -17.942 -5.374 30.182 1.00 87.94 362 ILE A CA 1
ATOM 2778 C C . ILE A 1 362 ? -16.535 -5.194 29.615 1.00 87.94 362 ILE A C 1
ATOM 2780 O O . ILE A 1 362 ? -15.577 -5.797 30.100 1.00 87.94 362 ILE A O 1
ATOM 2784 N N . LEU A 1 363 ? -16.402 -4.323 28.620 1.00 90.12 363 LEU A N 1
ATOM 2785 C CA . LEU A 1 363 ? -15.117 -3.863 28.110 1.00 90.12 363 LEU A CA 1
ATOM 2786 C C . LEU A 1 363 ? -14.593 -2.721 28.980 1.00 90.12 363 LEU A C 1
ATOM 2788 O O . LEU A 1 363 ? -15.304 -1.741 29.203 1.00 90.12 363 LEU A O 1
ATOM 2792 N N . MET A 1 364 ? -13.349 -2.843 29.431 1.00 87.38 364 MET A N 1
ATOM 2793 C CA . MET A 1 364 ? -12.604 -1.802 30.143 1.00 87.38 364 MET A CA 1
ATOM 2794 C C . MET A 1 364 ? -11.197 -1.666 29.556 1.00 87.38 364 MET A C 1
ATOM 2796 O O . MET A 1 364 ? -10.755 -2.527 28.788 1.00 87.38 364 MET A O 1
ATOM 2800 N N . SER A 1 365 ? -10.469 -0.614 29.939 1.00 88.56 365 SER A N 1
ATOM 2801 C CA . SER A 1 365 ? -9.038 -0.541 29.637 1.00 88.56 365 SER A CA 1
ATOM 2802 C C . SER A 1 365 ? -8.281 -1.706 30.282 1.00 88.56 365 SER A C 1
ATOM 2804 O O . SER A 1 365 ? -8.716 -2.294 31.278 1.00 88.56 365 SER A O 1
ATOM 2806 N N . LYS A 1 366 ? -7.109 -2.032 29.736 1.00 91.12 366 LYS A N 1
ATOM 2807 C CA . LYS A 1 366 ? -6.256 -3.101 30.266 1.00 91.12 366 LYS A CA 1
ATOM 2808 C C . LYS A 1 366 ? -5.828 -2.857 31.716 1.00 91.12 366 LYS A C 1
ATOM 2810 O O . LYS A 1 366 ? -5.814 -3.794 32.514 1.00 91.12 366 LYS A O 1
ATOM 2815 N N . ASP A 1 367 ? -5.505 -1.610 32.043 1.00 89.12 367 ASP A N 1
ATOM 2816 C CA . ASP A 1 367 ? -5.000 -1.216 33.359 1.00 89.12 367 ASP A CA 1
ATOM 2817 C C . ASP A 1 367 ? -6.124 -1.197 34.407 1.00 89.12 367 ASP A C 1
ATOM 2819 O O . ASP A 1 367 ? -5.948 -1.676 35.528 1.00 89.12 367 ASP A O 1
ATOM 2823 N N . GLU A 1 368 ? -7.312 -0.713 34.034 1.00 85.31 368 GLU A N 1
ATOM 2824 C CA . GLU A 1 368 ? -8.472 -0.676 34.928 1.00 85.31 368 GLU A CA 1
ATOM 2825 C C . GLU A 1 368 ? -9.091 -2.058 35.129 1.00 85.31 368 GLU A C 1
ATOM 2827 O O . GLU A 1 368 ? -9.427 -2.410 36.256 1.00 85.31 368 GLU A O 1
ATOM 2832 N N . CYS A 1 369 ? -9.170 -2.881 34.079 1.00 88.50 369 CYS A N 1
ATOM 2833 C CA . CYS A 1 369 ? -9.604 -4.274 34.190 1.00 88.50 369 CYS A CA 1
ATOM 2834 C C . CYS A 1 369 ? -8.726 -5.042 35.193 1.00 88.50 369 CYS A C 1
ATOM 2836 O O . CYS A 1 369 ? -9.242 -5.718 36.084 1.00 88.50 369 CYS A O 1
ATOM 2838 N N . ALA A 1 370 ? -7.399 -4.871 35.122 1.00 89.50 370 ALA A N 1
ATOM 2839 C CA . ALA A 1 370 ? -6.467 -5.455 36.085 1.00 89.50 370 ALA A CA 1
ATOM 2840 C C . ALA A 1 370 ? -6.684 -4.937 37.521 1.00 89.50 370 ALA A C 1
ATOM 2842 O O . ALA A 1 370 ? -6.586 -5.717 38.471 1.00 89.50 370 ALA A O 1
ATOM 2843 N N . GLU A 1 371 ? -7.014 -3.655 37.697 1.00 87.31 371 GLU A N 1
ATOM 2844 C CA . GLU A 1 371 ? -7.284 -3.064 39.012 1.00 87.31 371 GLU A CA 1
ATOM 2845 C C . GLU A 1 371 ? -8.622 -3.525 39.614 1.00 87.31 371 GLU A C 1
ATOM 2847 O O . GLU A 1 371 ? -8.684 -3.879 40.794 1.00 87.31 371 GLU A O 1
ATOM 2852 N N . VAL A 1 372 ? -9.690 -3.605 38.818 1.00 85.00 372 VAL A N 1
ATOM 2853 C CA . VAL A 1 372 ? -10.993 -4.129 39.260 1.00 85.00 372 VAL A CA 1
ATOM 2854 C C . VAL A 1 372 ? -10.878 -5.625 39.591 1.00 85.00 372 VAL A C 1
ATOM 2856 O O . VAL A 1 372 ? -11.342 -6.047 40.650 1.00 85.00 372 VAL A O 1
ATOM 2859 N N . LEU A 1 373 ? -10.151 -6.408 38.780 1.00 88.81 373 LEU A N 1
ATOM 2860 C CA . LEU A 1 373 ? -9.810 -7.815 39.064 1.00 88.81 373 LEU A CA 1
ATOM 2861 C C . LEU A 1 373 ? -8.862 -8.001 40.264 1.00 88.81 373 LEU A C 1
ATOM 2863 O O . LEU A 1 373 ? -8.756 -9.105 40.806 1.00 88.81 373 LEU A O 1
ATOM 2867 N N . ARG A 1 374 ? -8.143 -6.954 40.688 1.00 87.69 374 ARG A N 1
ATOM 2868 C CA . ARG A 1 374 ? -7.369 -6.951 41.939 1.00 87.69 374 ARG A CA 1
ATOM 2869 C C . ARG A 1 374 ? -8.287 -6.723 43.140 1.00 87.69 374 ARG A C 1
ATOM 2871 O O . ARG A 1 374 ? -8.164 -7.439 44.131 1.00 87.69 374 ARG A O 1
ATOM 2878 N N . LYS A 1 375 ? -9.229 -5.779 43.038 1.00 84.81 375 LYS A N 1
ATOM 2879 C CA . LYS A 1 375 ? -10.207 -5.457 44.095 1.00 84.81 375 LYS A CA 1
ATOM 2880 C C . LYS A 1 375 ? -11.242 -6.569 44.313 1.00 84.81 375 LYS A C 1
ATOM 2882 O O . LYS A 1 375 ? -11.574 -6.858 45.462 1.00 84.81 375 LYS A O 1
ATOM 2887 N N . SER A 1 376 ? -11.691 -7.238 43.247 1.00 85.81 376 SER A N 1
ATOM 2888 C CA . SER A 1 376 ? -12.692 -8.319 43.307 1.00 85.81 376 SER A CA 1
ATOM 2889 C C . SER A 1 376 ? -12.245 -9.560 44.090 1.00 85.81 376 SER A C 1
ATOM 2891 O O . SER A 1 376 ? -13.083 -10.354 44.505 1.00 85.81 376 SER A O 1
ATOM 2893 N N . LYS A 1 377 ? -10.936 -9.714 44.337 1.00 86.44 377 LYS A N 1
ATOM 2894 C CA . LYS A 1 377 ? -10.349 -10.809 45.129 1.00 86.44 377 LYS A CA 1
ATOM 2895 C C . LYS A 1 377 ? -10.441 -10.602 46.645 1.00 86.44 377 LYS A C 1
ATOM 2897 O O . LYS A 1 377 ? -10.051 -11.496 47.393 1.00 86.44 377 LYS A O 1
ATOM 2902 N N . SER A 1 378 ? -10.923 -9.449 47.117 1.00 83.31 378 SER A N 1
ATOM 2903 C CA . SER A 1 378 ? -11.226 -9.272 48.542 1.00 83.31 378 SER A CA 1
ATOM 2904 C C . SER A 1 378 ? -12.449 -10.124 48.928 1.00 83.31 378 SER A C 1
ATOM 2906 O O . SER A 1 378 ? -13.454 -10.046 48.219 1.00 83.31 378 SER A O 1
ATOM 2908 N N . PRO A 1 379 ? -12.432 -10.881 50.047 1.00 73.19 379 PRO A N 1
ATOM 2909 C CA . PRO A 1 379 ? -13.540 -11.762 50.449 1.00 73.19 379 PRO A CA 1
ATOM 2910 C C . PRO A 1 379 ? -14.906 -11.083 50.637 1.00 73.19 379 PRO A C 1
ATOM 2912 O O . PRO A 1 379 ? -15.923 -11.765 50.670 1.00 73.19 379 PRO A O 1
ATOM 2915 N N . SER A 1 380 ? -14.934 -9.755 50.775 1.00 78.81 380 SER A N 1
ATOM 2916 C CA . SER A 1 380 ? -16.143 -8.932 50.904 1.00 78.81 380 SER A CA 1
ATOM 2917 C C . SER A 1 380 ? -16.487 -8.124 49.644 1.00 78.81 380 SER A C 1
ATOM 2919 O O . SER A 1 380 ? -17.312 -7.216 49.711 1.00 78.81 380 SER A O 1
ATOM 2921 N N . SER A 1 381 ? -15.843 -8.383 48.499 1.00 80.62 381 SER A N 1
ATOM 2922 C CA . SER A 1 381 ? -16.046 -7.577 47.291 1.00 80.62 381 SER A CA 1
ATOM 2923 C C . SER A 1 381 ? -17.238 -8.043 46.457 1.00 80.62 381 SER A C 1
ATOM 2925 O O . SER A 1 381 ? -17.201 -9.108 45.840 1.00 80.62 381 SER A O 1
ATOM 2927 N N . GLU A 1 382 ? -18.250 -7.188 46.326 1.00 81.06 382 GLU A N 1
ATOM 2928 C CA . GLU A 1 382 ? -19.366 -7.375 45.385 1.00 81.06 382 GLU A CA 1
ATOM 2929 C C . GLU A 1 382 ? -18.890 -7.466 43.921 1.00 81.06 382 GLU A C 1
ATOM 2931 O O . GLU A 1 382 ? -19.502 -8.166 43.114 1.00 81.06 382 GLU A O 1
ATOM 2936 N N . LEU A 1 383 ? -17.731 -6.870 43.590 1.00 81.44 383 LEU A N 1
ATOM 2937 C CA . LEU A 1 383 ? -17.094 -6.982 42.268 1.00 81.44 383 LEU A CA 1
ATOM 2938 C C . LEU A 1 383 ? -16.730 -8.425 41.877 1.00 81.44 383 LEU A C 1
ATOM 2940 O O . LEU A 1 383 ? -16.503 -8.695 40.697 1.00 81.44 383 LEU A O 1
ATOM 2944 N N . SER A 1 384 ? -16.663 -9.357 42.834 1.00 83.12 384 SER A N 1
ATOM 2945 C CA . SER A 1 384 ? -16.484 -10.788 42.545 1.00 83.12 384 SER A CA 1
ATOM 2946 C C . SER A 1 384 ? -17.574 -11.328 41.609 1.00 83.12 384 SER A C 1
ATOM 2948 O O . SER A 1 384 ? -17.272 -12.128 40.728 1.00 83.12 384 SER A O 1
ATOM 2950 N N . THR A 1 385 ? -18.805 -10.814 41.714 1.00 82.38 385 THR A N 1
ATOM 2951 C CA . THR A 1 385 ? -19.954 -11.224 40.886 1.00 82.38 385 THR A CA 1
ATOM 2952 C C . THR A 1 385 ? -19.824 -10.850 39.405 1.00 82.38 385 THR A C 1
ATOM 2954 O O . THR A 1 385 ? -20.431 -11.502 38.559 1.00 82.38 385 THR A O 1
ATOM 2957 N N . ILE A 1 386 ? -19.020 -9.830 39.074 1.00 81.50 386 ILE A N 1
ATOM 2958 C CA . ILE A 1 386 ? -18.814 -9.357 37.693 1.00 81.50 386 ILE A CA 1
ATOM 2959 C C . ILE A 1 386 ? -17.439 -9.717 37.125 1.00 81.50 386 ILE A C 1
ATOM 2961 O O . ILE A 1 386 ? -17.204 -9.481 35.942 1.00 81.50 386 ILE A O 1
ATOM 2965 N N . ALA A 1 387 ? -16.537 -10.298 37.925 1.00 85.12 387 ALA A N 1
ATOM 2966 C CA . ALA A 1 387 ? -15.141 -10.535 37.549 1.00 85.12 387 ALA A CA 1
ATOM 2967 C C . ALA A 1 387 ? -14.995 -11.326 36.233 1.00 85.12 387 ALA A C 1
ATOM 2969 O O . ALA A 1 387 ? -14.270 -10.896 35.336 1.00 85.12 387 ALA A O 1
ATOM 2970 N N . ASP A 1 388 ? -15.757 -12.411 36.065 1.00 85.81 388 ASP A N 1
ATOM 2971 C CA . ASP A 1 388 ? -15.746 -13.228 34.841 1.00 85.81 388 ASP A CA 1
ATOM 2972 C C . ASP A 1 388 ? -16.383 -12.522 33.629 1.00 85.81 388 ASP A C 1
ATOM 2974 O O . ASP A 1 388 ? -16.133 -12.904 32.483 1.00 85.81 388 ASP A O 1
ATOM 2978 N N . SER A 1 389 ? -17.165 -11.460 33.851 1.00 87.25 389 SER A N 1
ATOM 2979 C CA . SER A 1 389 ? -17.736 -10.609 32.796 1.00 87.25 389 SER A CA 1
ATOM 2980 C C . SER A 1 389 ? -16.789 -9.494 32.336 1.00 87.25 389 SER A C 1
ATOM 2982 O O . SER A 1 389 ? -17.059 -8.874 31.311 1.00 87.25 389 SER A O 1
ATOM 2984 N N . LEU A 1 390 ? -15.677 -9.232 33.033 1.00 88.88 390 LEU A N 1
ATOM 2985 C CA . LEU A 1 390 ? -14.698 -8.216 32.627 1.00 88.88 390 LEU A CA 1
ATOM 2986 C C . LEU A 1 390 ? -13.856 -8.700 31.436 1.00 88.88 390 LEU A C 1
ATOM 2988 O O . LEU A 1 390 ? -13.452 -9.867 31.378 1.00 88.88 390 LEU A O 1
ATOM 2992 N N . LYS A 1 391 ? -13.596 -7.816 30.467 1.00 92.56 391 LYS A N 1
ATOM 2993 C CA . LYS A 1 391 ? -12.833 -8.089 29.237 1.00 92.56 391 LYS A CA 1
ATOM 2994 C C . LYS A 1 391 ? -11.965 -6.884 28.855 1.00 92.56 391 LYS A C 1
ATOM 2996 O O . LYS A 1 391 ? -12.369 -5.738 29.029 1.00 92.56 391 LYS A O 1
ATOM 3001 N N . THR A 1 392 ? -10.781 -7.149 28.304 1.00 92.88 392 THR A N 1
ATOM 3002 C CA . THR A 1 392 ? -9.831 -6.129 27.806 1.00 92.88 392 THR A CA 1
ATOM 3003 C C . THR A 1 392 ? -9.962 -5.849 26.306 1.00 92.88 392 THR A C 1
ATOM 3005 O O . THR A 1 392 ? -9.403 -4.873 25.810 1.00 92.88 392 THR A O 1
ATOM 3008 N N . SER A 1 393 ? -10.690 -6.694 25.573 1.00 93.94 393 SER A N 1
ATOM 3009 C CA . SER A 1 393 ? -10.949 -6.556 24.139 1.00 93.94 393 SER A CA 1
ATOM 3010 C C . SER A 1 393 ? -12.284 -7.194 23.749 1.00 93.94 393 SER A C 1
ATOM 3012 O O . SER A 1 393 ? -12.766 -8.135 24.384 1.00 93.94 393 SER A O 1
ATOM 3014 N N . LEU A 1 394 ? -12.900 -6.662 22.692 1.00 95.44 394 LEU A N 1
ATOM 3015 C CA . LEU A 1 394 ? -14.108 -7.215 22.089 1.00 95.44 394 LEU A CA 1
ATOM 3016 C C . LEU A 1 394 ? -13.707 -8.397 21.210 1.00 95.44 394 LEU A C 1
ATOM 3018 O O . LEU A 1 394 ? -13.134 -8.175 20.146 1.00 95.44 394 LEU A O 1
ATOM 3022 N N . GLN A 1 395 ? -13.994 -9.627 21.640 1.00 94.50 395 GLN A N 1
ATOM 3023 C CA . GLN A 1 395 ? -13.650 -10.840 20.897 1.00 94.50 395 GLN A CA 1
ATOM 3024 C C . GLN A 1 395 ? -14.891 -11.545 20.334 1.00 94.50 395 GLN A C 1
ATOM 3026 O O . GLN A 1 395 ? -15.857 -11.793 21.052 1.00 94.50 395 GLN A O 1
ATOM 3031 N N . VAL A 1 396 ? -14.830 -11.926 19.054 1.00 94.75 396 VAL A N 1
ATOM 3032 C CA . VAL A 1 396 ? -15.808 -12.792 18.380 1.00 94.75 396 VAL A CA 1
ATOM 3033 C C . VAL A 1 396 ? -15.041 -13.808 17.533 1.00 94.75 396 VAL A C 1
ATOM 3035 O O . VAL A 1 396 ? -14.428 -13.462 16.523 1.00 94.75 396 VAL A O 1
ATOM 3038 N N . GLY A 1 397 ? -15.035 -15.071 17.967 1.00 91.31 397 GLY A N 1
ATOM 3039 C CA . GLY A 1 397 ? -14.233 -16.123 17.337 1.00 91.31 397 GLY A CA 1
ATOM 3040 C C . GLY A 1 397 ? -12.739 -15.779 17.341 1.00 91.31 397 GLY A C 1
ATOM 3041 O O . GLY A 1 397 ? -12.142 -15.583 18.402 1.00 91.31 397 GLY A O 1
ATOM 3042 N N . SER A 1 398 ? -12.144 -15.699 16.149 1.00 93.00 398 SER A N 1
ATOM 3043 C CA . SER A 1 398 ? -10.738 -15.330 15.938 1.00 93.00 398 SER A CA 1
ATOM 3044 C C . SER A 1 398 ? -10.482 -13.819 15.851 1.00 93.00 398 SER A C 1
ATOM 3046 O O . SER A 1 398 ? -9.325 -13.416 15.758 1.00 93.00 398 SER A O 1
ATOM 3048 N N . ILE A 1 399 ? -11.524 -12.980 15.827 1.00 96.31 399 ILE A N 1
ATOM 3049 C CA . ILE A 1 399 ? -11.392 -11.523 15.694 1.00 96.31 399 ILE A CA 1
ATOM 3050 C C . ILE A 1 399 ? -11.433 -10.877 17.074 1.00 96.31 399 ILE A C 1
ATOM 3052 O O . ILE A 1 399 ? -12.329 -11.168 17.865 1.00 96.31 399 ILE A O 1
ATOM 3056 N N . ALA A 1 400 ? -10.492 -9.972 17.339 1.00 95.50 400 ALA A N 1
ATOM 3057 C CA . ALA A 1 400 ? -10.445 -9.171 18.555 1.00 95.50 400 ALA A CA 1
ATOM 3058 C C . ALA A 1 400 ? -10.195 -7.688 18.236 1.00 95.50 400 ALA A C 1
ATOM 3060 O O . ALA A 1 400 ? -9.411 -7.364 17.338 1.00 95.50 400 ALA A O 1
ATOM 3061 N N . SER A 1 401 ? -10.809 -6.782 19.002 1.00 96.00 401 SER A N 1
ATOM 3062 C CA . SER A 1 401 ? -10.324 -5.398 19.080 1.00 96.00 401 SER A CA 1
ATOM 3063 C C . SER A 1 401 ? -8.933 -5.353 19.718 1.00 96.00 401 SER A C 1
ATOM 3065 O O . SER A 1 401 ? -8.510 -6.282 20.410 1.00 96.00 401 SER A O 1
ATOM 3067 N N . PHE A 1 402 ? -8.231 -4.240 19.543 1.00 94.62 402 PHE A N 1
ATOM 3068 C CA . PHE A 1 402 ? -7.035 -3.945 20.321 1.00 94.62 402 PHE A CA 1
ATOM 3069 C C . PHE A 1 402 ? -7.359 -3.842 21.826 1.00 94.62 402 PHE A C 1
ATOM 3071 O O . PHE A 1 402 ? -8.475 -3.478 22.209 1.00 94.62 402 PHE A O 1
ATOM 3078 N N . GLU A 1 403 ? -6.379 -4.184 22.668 1.00 93.62 403 GLU A N 1
ATOM 3079 C CA . GLU A 1 403 ? -6.429 -3.999 24.123 1.00 93.62 403 GLU A CA 1
ATOM 3080 C C . GLU A 1 403 ? -5.865 -2.617 24.477 1.00 93.62 403 GLU A C 1
ATOM 3082 O O . GLU A 1 403 ? -4.649 -2.460 24.595 1.00 93.62 403 GLU A O 1
ATOM 3087 N N . PHE A 1 404 ? -6.723 -1.614 24.644 1.00 90.56 404 PHE A N 1
ATOM 3088 C CA . PHE A 1 404 ? -6.274 -0.257 24.966 1.00 90.56 404 PHE A CA 1
ATOM 3089 C C . PHE A 1 404 ? -5.785 -0.154 26.421 1.00 90.56 404 PHE A C 1
ATOM 3091 O O . PHE A 1 404 ? -6.495 -0.527 27.359 1.00 90.56 404 PHE A O 1
ATOM 3098 N N . THR A 1 405 ? -4.582 0.383 26.618 1.00 90.00 405 THR A N 1
ATOM 3099 C CA . THR A 1 405 ? -4.104 0.876 27.920 1.00 90.00 405 THR A CA 1
ATOM 3100 C C . THR A 1 405 ? -4.625 2.290 28.174 1.00 90.00 405 THR A C 1
ATOM 3102 O O . THR A 1 405 ? -5.028 2.993 27.245 1.00 90.00 405 THR A O 1
ATOM 3105 N N . ASN A 1 406 ? -4.545 2.770 29.415 1.00 84.56 406 ASN A N 1
ATOM 3106 C CA . ASN A 1 406 ? -4.886 4.154 29.756 1.00 84.56 406 ASN A CA 1
ATOM 3107 C C . ASN A 1 406 ? -4.031 5.172 28.976 1.00 84.56 406 ASN A C 1
ATOM 3109 O O . ASN A 1 406 ? -4.498 6.271 28.688 1.00 84.56 406 ASN A O 1
ATOM 3113 N N . LYS A 1 407 ? -2.803 4.808 28.576 1.00 86.31 407 LYS A N 1
ATOM 3114 C CA . LYS A 1 407 ? -1.947 5.655 27.726 1.00 86.31 407 LYS A CA 1
ATOM 3115 C C . LYS A 1 407 ? -2.464 5.746 26.292 1.00 86.31 407 LYS A C 1
ATOM 3117 O O . LYS A 1 407 ? -2.462 6.835 25.726 1.00 86.31 407 LYS A O 1
ATOM 3122 N N . ASP A 1 408 ? -2.927 4.630 25.729 1.00 88.00 408 ASP A N 1
ATOM 3123 C CA . ASP A 1 408 ? -3.520 4.609 24.386 1.00 88.00 408 ASP A CA 1
ATOM 3124 C C . ASP A 1 408 ? -4.836 5.397 24.363 1.00 88.00 408 ASP A C 1
ATOM 3126 O O . ASP A 1 408 ? -5.100 6.131 23.416 1.00 88.00 408 ASP A O 1
ATOM 3130 N N . ILE A 1 409 ? -5.633 5.295 25.435 1.00 84.50 409 ILE A N 1
ATOM 3131 C CA . ILE A 1 409 ? -6.871 6.066 25.615 1.00 84.50 409 ILE A CA 1
ATOM 3132 C C . ILE A 1 409 ? -6.568 7.569 25.633 1.00 84.50 409 ILE A C 1
ATOM 3134 O O . ILE A 1 409 ? -7.142 8.292 24.826 1.00 84.50 409 ILE A O 1
ATOM 3138 N N . VAL A 1 410 ? -5.637 8.046 26.468 1.00 82.50 410 VAL A N 1
ATOM 3139 C CA . VAL A 1 410 ? -5.267 9.478 26.498 1.00 82.50 410 VAL A CA 1
ATOM 3140 C C . VAL A 1 410 ? -4.762 9.952 25.130 1.00 82.50 410 VAL A C 1
ATOM 3142 O O . VAL A 1 410 ? -5.277 10.932 24.598 1.00 82.50 410 VAL A O 1
ATOM 3145 N N . ALA A 1 411 ? -3.846 9.209 24.501 1.00 82.31 411 ALA A N 1
ATOM 3146 C CA . ALA A 1 411 ? -3.282 9.579 23.201 1.00 82.31 411 ALA A CA 1
ATOM 3147 C C . ALA A 1 411 ? -4.305 9.567 22.044 1.00 82.31 411 ALA A C 1
ATOM 3149 O O . ALA A 1 411 ? -4.089 10.229 21.028 1.00 82.31 411 ALA A O 1
ATOM 3150 N N . LEU A 1 412 ? -5.407 8.817 22.165 1.00 80.69 412 LEU A N 1
ATOM 3151 C CA . LEU A 1 412 ? -6.542 8.879 21.238 1.00 80.69 412 LEU A CA 1
ATOM 3152 C C . LEU A 1 412 ? -7.500 10.027 21.585 1.00 80.69 412 LEU A C 1
ATOM 3154 O O . LEU A 1 412 ? -7.975 10.693 20.668 1.00 80.69 412 LEU A O 1
ATOM 3158 N N . GLY A 1 413 ? -7.727 10.302 22.872 1.00 76.50 413 GLY A N 1
ATOM 3159 C CA . GLY A 1 413 ? -8.493 11.459 23.342 1.00 76.50 413 GLY A CA 1
ATOM 3160 C C . GLY A 1 413 ? -7.919 12.767 22.805 1.00 76.50 413 GLY A C 1
ATOM 3161 O O . GLY A 1 413 ? -8.626 13.504 22.123 1.00 76.50 413 GLY A O 1
ATOM 3162 N N . ASP A 1 414 ? -6.610 12.984 22.963 1.00 74.12 414 ASP A N 1
ATOM 3163 C CA . ASP A 1 414 ? -5.897 14.151 22.417 1.00 74.12 414 ASP A CA 1
ATOM 3164 C C . ASP A 1 414 ? -6.136 14.338 20.902 1.00 74.12 414 ASP A C 1
ATOM 3166 O O . ASP A 1 414 ? -6.286 15.458 20.412 1.00 74.12 414 ASP A O 1
ATOM 3170 N N . LEU A 1 415 ? -6.216 13.243 20.135 1.00 70.69 415 LEU A N 1
ATOM 3171 C CA . LEU A 1 415 ? -6.428 13.270 18.680 1.00 70.69 415 LEU A CA 1
ATOM 3172 C C . LEU A 1 415 ? -7.881 13.556 18.263 1.00 70.69 415 LEU A C 1
ATOM 3174 O O . LEU A 1 415 ? -8.106 13.965 17.116 1.00 70.69 415 LEU A O 1
ATOM 3178 N N . TYR A 1 416 ? -8.848 13.326 19.155 1.00 67.88 416 TYR A N 1
ATOM 3179 C CA . TYR A 1 416 ? -10.285 13.457 18.888 1.00 67.88 416 TYR A CA 1
ATOM 3180 C C . TYR A 1 416 ? -10.964 14.613 19.638 1.00 67.88 416 TYR A C 1
ATOM 3182 O O . TYR A 1 416 ? -12.065 15.002 19.250 1.00 67.88 416 TYR A O 1
ATOM 3190 N N . GLU A 1 417 ? -10.312 15.192 20.648 1.00 62.9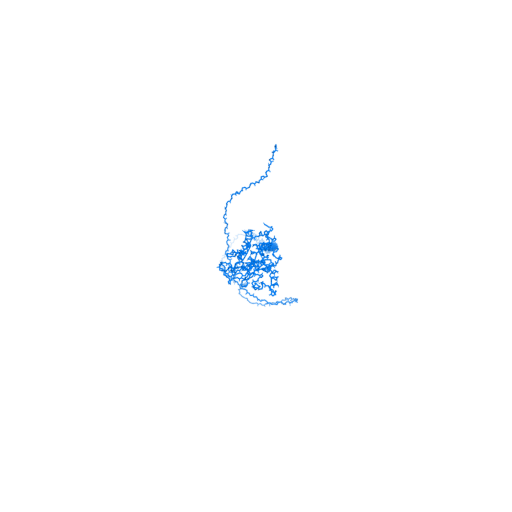1 417 GLU A N 1
ATOM 3191 C CA . GLU A 1 417 ? -10.796 16.352 21.412 1.00 62.91 417 GLU A CA 1
ATOM 3192 C C . GLU A 1 417 ? -10.098 17.668 21.015 1.00 62.91 417 GLU A C 1
ATOM 3194 O O . GLU A 1 417 ? -10.657 18.744 21.223 1.00 62.91 417 GLU A O 1
ATOM 3199 N N . ALA A 1 418 ? -8.933 17.614 20.355 1.00 46.03 418 ALA A N 1
ATOM 3200 C CA . ALA A 1 418 ? -8.232 18.789 19.818 1.00 46.03 418 ALA A CA 1
ATOM 3201 C C . ALA A 1 418 ? -8.729 19.255 18.422 1.00 46.03 418 ALA A C 1
ATOM 3203 O O . ALA A 1 418 ? -7.946 19.820 17.649 1.00 46.03 418 ALA A O 1
ATOM 3204 N N . LYS A 1 419 ? -9.996 18.989 18.059 1.00 41.69 419 LYS A N 1
ATOM 3205 C CA . LYS A 1 419 ? -10.620 19.322 16.757 1.00 41.69 419 LYS A CA 1
ATOM 3206 C C . LYS A 1 419 ? -12.118 19.628 16.856 1.00 41.69 419 LYS A C 1
ATOM 3208 O O . LYS A 1 419 ? -12.612 20.265 15.899 1.00 41.69 419 LYS A O 1
#

Sequence (419 aa):
MSSSREQSPEIPRVDLGSIRSSKPYSQSRPQEESASLNNTRSTVTRPSTAPRATRALPPRAGAAGNVARPVQPPTGPTPRPAELSPLAAQQIELQGPVSLDVSKFVKEVAKRRSDAVFLRVLPKVQQLLYLISQEEAARGQAVQQEASQRQVIEHKKMDELERRKEQELTAQNKEALETLKKAQQEELAESRESIQEDQKALEAEVKEKLAPLAKLQPRLNVGTTVWNEIKGDAPDFNLLAQLLELEKNLSKNIKGDARYNKTKTAEQDGGAVPWWLKQAIAASFNVAAILARQSVRATVEDAAGIQSKALGDKKVIVVRDNGNVVAWAQVRNGPDPASLIEAYIASPTTPSELPAQKSVGILMSKDECAEVLRKSKSPSSELSTIADSLKTSLQVGSIASFEFTNKDIVALGDLYEAK

Foldseek 3Di:
DDDDDDDDDDDDDDDPDDDDDDDDDDDDDDDDDDDDDDDDDDDDDDDDDDDDDYDDDDDDDDDDDDDDDDDDDDDDDDDDDDDDDDDDDDDDDDDDDDDPCVVVVVVVVVVVVVVVVCVVCVVVVVVVVVVVVVVVVVVVVVVVVVVVVVVVVVVVVVVVVVVVVVVVVVVVVVVVVVVVVVVVVVVVVVVVVVVVVVLVVVLVVLCVLLVVLCLFAVVVVLSVLQSVQCPDPHHDVVLSVQSSVLSVVLLCQLPVCCVQQDCVCPVPLLQQDRPSVQSSQQSLLVSQCSSVVHQKGKDWDAQAPQPDPHPSLRIKIFIDHVRHTQAIETEGEDLDLVSCCVRPVVTPSHRPPDDPVRYLAYEYAPVSLVSLLVQLPPPPRPSVVRNNRYDQWDDDPPTTTDRHHPVSVVVVSCVSVVD

Radius of gyration: 62.98 Å; Cα contacts (8 Å, |Δi|>4): 339; chains: 1; bounding box: 101×100×201 Å

Mean predicted aligned error: 19.12 Å

pLDDT: mean 73.65, std 24.01, range [28.02, 97.69]

Secondary structure (DSSP, 8-state):
-------PPPPPP---------PPP--------------------------------------------------------------------------SSHHHHHHHHHHHHHHHHHHHHHHHHHHHHHHHHHHHHHHHHHHHHHHHHHHHHHHHHHHHHHHHHHHHHHHHHHHHHHHHHHHHHHHHHHHHHHHHHHHHHHHHHHHHHTHHHHHH-GGGTHHHHHHHHHHSSS--HHHHHHHHHHHHHHHHHHHHTGGGT--TTTTTTTTBPPHHHHHHHHHHHHHHHHHTT---EEEEEE-TT---SSTGGGEEEEEEETTEEEEEEEEB----HHHHIIIIISS--S-TTS-GGGEEEEE--HHHHHHHHHHTTSTT-GGGGGGGGEESS-EETTEE-----HHHHHHHHHHHH--

Organism: NCBI:txid59799

Solvent-accessible surface area (backbone atoms only — not comparable to full-atom values): 25774 Å² total; per-residue (Å²): 131,86,90,78,85,90,86,78,87,84,78,86,84,79,83,90,79,88,83,80,88,84,81,87,87,79,89,83,84,85,88,89,80,95,79,90,81,79,91,83,90,82,88,85,89,85,84,92,88,84,84,88,86,89,84,80,88,89,90,84,87,80,88,82,88,89,86,89,83,88,87,84,88,89,81,88,84,88,87,87,91,83,88,85,88,83,92,86,90,84,86,84,86,88,84,86,82,94,77,79,62,61,66,58,53,52,51,51,51,53,47,52,55,51,51,54,50,50,65,70,44,45,64,59,51,52,51,48,52,51,50,49,52,52,50,53,51,51,52,50,51,51,53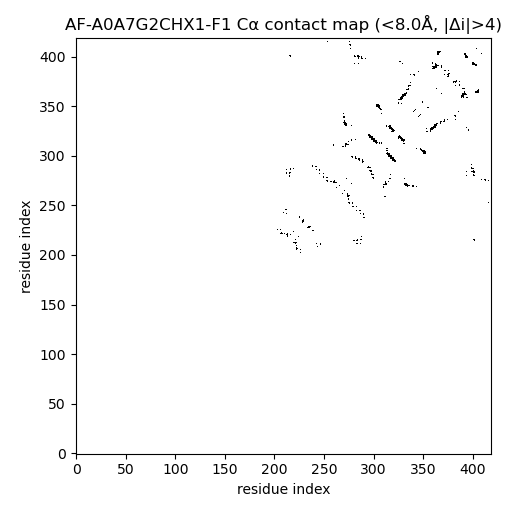,53,51,51,52,53,52,51,51,54,53,51,50,53,52,48,55,54,50,51,55,47,51,52,51,52,51,50,50,51,53,48,53,53,51,54,48,51,52,48,52,54,55,47,53,57,44,54,53,51,49,53,54,50,51,53,53,53,51,51,53,48,52,50,32,58,75,32,41,72,59,26,72,38,34,63,91,63,46,44,35,61,54,52,47,52,42,52,71,41,101,73,57,49,65,64,62,55,50,55,51,54,53,47,50,56,48,49,70,43,56,50,62,70,53,49,78,44,56,60,69,91,44,68,91,73,39,55,31,48,37,46,48,45,57,56,49,47,47,24,48,15,28,32,53,41,19,56,77,69,72,49,76,52,41,46,43,75,44,77,30,51,72,43,79,64,88,39,71,39,64,36,42,29,41,38,29,26,43,93,82,44,80,68,35,31,31,45,60,45,39,73,76,53,66,66,41,51,39,53,65,52,71,77,32,76,70,64,29,75,88,52,66,72,93,28,56,70,34,38,33,29,36,45,59,42,45,54,49,46,59,56,53,22,70,43,97,84,34,73,52,45,83,47,48,88,34,56,33,43,46,63,69,60,92,94,37,44,20,54,65,43,37,67,66,55,49,51,63,47,44,59,73,68,69,76,116